Protein AF-A0A7Z2VPV4-F1 (afdb_monomer_lite)

Foldseek 3Di:
DDDDDDPVVVVVCVPPCDPPPPDPVNVVVVVCVVVVDPDDDDDPDDDPVVVVVVVVVVVVVVVVCVVVPPDPPPPPPVPPPPPDDDPVLCVVQDAWFDFPVSCCVSQNPDWQKDKDAADDPDDFDDDLVDPVRDRIKIKIKDFAPADPPDDADHQDDDPDPCSRDRVVCQLVVRTAKMKMFIDDPRTTAKIWIWGQDPVSDIDIDIHHDDPPPPPDPDDDDDDDPDDPDDDPPPDWDDWQDDFQAWEDDPFWMKTKGADVPKGKDWDQCCPDDPFDDSRKIKIWIKIWIWTQTPVRDIDTADIDGGDIATGRDPDHHYWDWADAPFWIKTKDFRYLDDQFWTKIWIKIQGPVPRDIYTEWEADPPDTHRIATADSVDQWHDDPRWTWGWHTDDPPDPWTKIWTFHAPPVVRYGYTDDIDTGD

Structure (mmCIF, N/CA/C/O backbone):
data_AF-A0A7Z2VPV4-F1
#
_entry.id   AF-A0A7Z2VPV4-F1
#
loop_
_atom_site.group_PDB
_atom_site.id
_atom_site.type_symbol
_atom_site.label_atom_id
_atom_site.label_alt_id
_atom_site.label_comp_id
_atom_site.label_asym_id
_atom_site.label_entity_id
_atom_site.label_seq_id
_atom_site.pdbx_PDB_ins_code
_atom_site.Cartn_x
_atom_site.Cartn_y
_atom_site.Cartn_z
_atom_site.occupancy
_atom_site.B_iso_or_equiv
_atom_site.auth_seq_id
_atom_site.auth_comp_id
_atom_site.auth_asym_id
_atom_site.auth_atom_id
_atom_site.pdbx_PDB_model_num
ATOM 1 N N . MET A 1 1 ? 35.663 36.099 -16.870 1.00 36.47 1 MET A N 1
ATOM 2 C CA . MET A 1 1 ? 34.598 35.997 -15.861 1.00 36.47 1 MET A CA 1
ATOM 3 C C . MET A 1 1 ? 34.877 34.709 -15.127 1.00 36.47 1 MET A C 1
ATOM 5 O O . MET A 1 1 ? 34.878 33.667 -15.764 1.00 36.47 1 MET A O 1
ATOM 9 N N . ASP A 1 2 ? 35.312 34.818 -13.874 1.00 39.56 2 ASP A N 1
ATOM 10 C CA . ASP A 1 2 ? 35.554 33.657 -13.021 1.00 39.56 2 ASP A CA 1
ATOM 11 C C . ASP A 1 2 ? 34.210 33.255 -12.423 1.00 39.56 2 ASP A C 1
ATOM 13 O O . ASP A 1 2 ? 33.698 33.931 -11.531 1.00 39.56 2 ASP A O 1
ATOM 17 N N . ASP A 1 3 ? 33.620 32.188 -12.955 1.00 50.50 3 ASP A N 1
ATOM 18 C CA . ASP A 1 3 ? 32.392 31.630 -12.405 1.00 50.50 3 ASP A CA 1
ATOM 19 C C . ASP A 1 3 ? 32.684 31.045 -11.024 1.00 50.50 3 ASP A C 1
ATOM 21 O O . ASP A 1 3 ? 33.459 30.094 -10.851 1.00 50.50 3 ASP A O 1
ATOM 25 N N . HIS A 1 4 ? 32.066 31.649 -10.011 1.00 51.06 4 HIS A N 1
ATOM 26 C CA . HIS A 1 4 ? 32.111 31.147 -8.651 1.00 51.06 4 HIS A CA 1
ATOM 27 C C . HIS A 1 4 ? 31.459 29.766 -8.605 1.00 51.06 4 HIS A C 1
ATOM 29 O O . HIS A 1 4 ? 30.250 29.615 -8.766 1.00 51.06 4 HIS A O 1
ATOM 35 N N . LYS A 1 5 ? 32.282 28.741 -8.363 1.00 64.69 5 LYS A N 1
ATOM 36 C CA . LYS A 1 5 ? 31.785 27.385 -8.134 1.00 64.69 5 LYS A CA 1
ATOM 37 C C . LYS A 1 5 ? 30.846 27.378 -6.917 1.00 64.69 5 LYS A C 1
ATOM 39 O O . LYS A 1 5 ? 31.206 27.966 -5.894 1.00 64.69 5 LYS A O 1
ATOM 44 N N . PRO A 1 6 ? 29.691 26.696 -7.001 1.00 71.38 6 PRO A N 1
ATOM 45 C CA . PRO A 1 6 ? 28.722 26.624 -5.913 1.00 71.38 6 PRO A CA 1
ATOM 46 C C . PRO A 1 6 ? 29.318 26.092 -4.600 1.00 71.38 6 PRO A C 1
ATOM 48 O O . PRO A 1 6 ? 30.188 25.219 -4.597 1.00 71.38 6 PRO A O 1
ATOM 51 N N . GLU A 1 7 ? 28.800 26.578 -3.472 1.00 59.09 7 GLU A N 1
ATOM 52 C CA . GLU A 1 7 ? 29.298 26.305 -2.113 1.00 59.09 7 GLU A CA 1
ATOM 53 C C . GLU A 1 7 ? 29.330 24.805 -1.749 1.00 59.09 7 GLU A C 1
ATOM 55 O O . GLU A 1 7 ? 30.170 24.358 -0.962 1.00 59.09 7 GLU A O 1
ATOM 60 N N . TRP A 1 8 ? 28.471 23.989 -2.367 1.00 64.81 8 TRP A N 1
ATOM 61 C CA . TRP A 1 8 ? 28.413 22.548 -2.110 1.00 64.81 8 TRP A CA 1
ATOM 62 C C . TRP A 1 8 ? 29.712 21.816 -2.494 1.00 64.81 8 TRP A C 1
ATOM 64 O O . TRP A 1 8 ? 30.088 20.853 -1.822 1.00 64.81 8 TRP A O 1
ATOM 74 N N . TYR A 1 9 ? 30.480 22.325 -3.469 1.00 63.88 9 TYR A N 1
ATOM 75 C CA . TYR A 1 9 ? 31.808 21.789 -3.803 1.00 63.88 9 TYR A CA 1
ATOM 76 C C . TYR A 1 9 ? 32.801 21.908 -2.635 1.00 63.88 9 TYR A C 1
ATOM 78 O O . TYR A 1 9 ? 33.673 21.053 -2.461 1.00 63.88 9 TYR A O 1
ATOM 86 N N . ALA A 1 10 ? 32.678 22.950 -1.807 1.00 65.38 10 ALA A N 1
ATOM 87 C CA . ALA A 1 10 ? 33.519 23.124 -0.625 1.00 65.38 10 ALA A CA 1
ATOM 88 C C . ALA A 1 10 ? 33.110 22.183 0.521 1.00 65.38 10 ALA A C 1
ATOM 90 O O . ALA A 1 10 ? 33.964 21.770 1.309 1.00 65.38 10 ALA A O 1
ATOM 91 N N . ARG A 1 11 ? 31.825 21.806 0.594 1.00 68.88 11 ARG A N 1
ATOM 92 C CA . ARG A 1 11 ? 31.293 20.857 1.588 1.00 68.88 11 ARG A CA 1
ATOM 93 C C . ARG A 1 11 ? 31.690 19.414 1.270 1.00 68.88 11 ARG A C 1
ATOM 95 O O . ARG A 1 11 ? 32.045 18.674 2.182 1.00 68.88 11 ARG A O 1
ATOM 102 N N . LEU A 1 12 ? 31.760 19.048 -0.012 1.00 59.16 12 LEU A N 1
ATOM 103 C CA . LEU A 1 12 ? 32.196 17.717 -0.464 1.00 59.16 12 LEU A CA 1
ATOM 104 C C . LEU A 1 12 ? 33.661 17.418 -0.096 1.00 59.16 12 LEU A C 1
ATOM 106 O O . LEU A 1 12 ? 34.007 16.292 0.247 1.00 59.16 12 LEU A O 1
ATOM 110 N N . ARG A 1 13 ? 34.511 18.453 -0.042 1.00 58.38 13 ARG A N 1
ATOM 111 C CA . ARG A 1 13 ? 35.888 18.362 0.478 1.00 58.38 13 ARG A CA 1
ATOM 112 C C . ARG A 1 13 ? 35.988 18.160 1.997 1.00 58.38 13 ARG A C 1
ATOM 114 O O . ARG A 1 13 ? 37.072 17.847 2.478 1.00 58.38 13 ARG A O 1
ATOM 121 N N . LYS A 1 14 ? 34.899 18.361 2.745 1.00 60.44 14 LYS A N 1
ATOM 122 C CA . LYS A 1 14 ? 34.828 18.230 4.212 1.00 60.44 14 LYS A CA 1
ATOM 123 C C . LYS A 1 14 ? 33.987 17.031 4.678 1.00 60.44 14 LYS A C 1
ATOM 125 O O . LYS A 1 14 ? 33.741 16.905 5.874 1.00 60.44 14 LYS A O 1
ATOM 130 N N . GLY A 1 15 ? 33.534 16.172 3.759 1.00 60.84 15 GLY A N 1
ATOM 131 C CA . GLY A 1 15 ? 32.801 14.949 4.093 1.00 60.84 15 GLY A CA 1
ATOM 132 C C . GLY A 1 15 ? 33.655 13.927 4.866 1.00 60.84 15 GLY A C 1
ATOM 133 O O . GLY A 1 15 ? 34.874 14.079 4.948 1.00 60.84 15 GLY A O 1
ATOM 134 N N . PRO A 1 16 ? 33.050 12.848 5.400 1.00 52.38 16 PRO A N 1
ATOM 135 C CA . PRO A 1 16 ? 33.718 11.851 6.254 1.00 52.38 16 PRO A CA 1
ATOM 136 C C . PRO A 1 16 ? 34.842 11.058 5.559 1.00 52.38 16 PRO A C 1
ATOM 138 O O . PRO A 1 16 ? 35.531 10.268 6.198 1.00 52.38 16 PRO A O 1
ATOM 141 N N . PHE A 1 17 ? 35.066 11.290 4.265 1.00 60.97 17 PHE A N 1
ATOM 142 C CA . PHE A 1 17 ? 36.149 10.722 3.465 1.00 60.97 17 PHE A CA 1
ATOM 143 C C . PHE A 1 17 ? 37.374 11.649 3.415 1.00 60.97 17 PHE A C 1
ATOM 145 O O . PHE A 1 17 ? 37.929 11.908 2.346 1.00 60.97 17 PHE A O 1
ATOM 152 N N . GLY A 1 18 ? 37.784 12.168 4.576 1.00 53.56 18 GLY A N 1
ATOM 153 C CA . GLY A 1 18 ? 39.063 12.863 4.728 1.00 53.56 18 GLY A CA 1
ATOM 154 C C . GLY A 1 18 ? 40.234 11.990 4.259 1.00 53.56 18 GLY A C 1
ATOM 155 O O . GLY A 1 18 ? 40.154 10.764 4.299 1.00 53.56 18 GLY A O 1
ATOM 156 N N . GLU A 1 19 ? 41.283 12.650 3.763 1.00 55.62 19 GLU A N 1
ATOM 157 C CA . GLU A 1 19 ? 42.435 12.103 3.031 1.00 55.62 19 GLU A CA 1
ATOM 158 C C . GLU A 1 19 ? 42.770 10.619 3.312 1.00 55.62 19 GLU A C 1
ATOM 160 O O . GLU A 1 19 ? 43.141 10.235 4.419 1.00 55.62 19 GLU A O 1
ATOM 165 N N . ASN A 1 20 ? 42.728 9.816 2.237 1.00 57.69 20 ASN A N 1
ATOM 166 C CA . ASN A 1 20 ? 43.184 8.419 2.128 1.00 57.69 20 ASN A CA 1
ATOM 167 C C . ASN A 1 20 ? 42.247 7.304 2.641 1.00 57.69 20 ASN A C 1
ATOM 169 O O . ASN A 1 20 ? 42.707 6.330 3.233 1.00 57.69 20 ASN A O 1
ATOM 173 N N . ALA A 1 21 ? 40.951 7.340 2.303 1.00 56.41 21 ALA A N 1
ATOM 174 C CA . ALA A 1 21 ? 40.094 6.142 2.407 1.00 56.41 21 ALA A CA 1
ATOM 175 C C . ALA A 1 21 ? 40.534 4.995 1.455 1.00 56.41 21 ALA A C 1
ATOM 177 O O . ALA A 1 21 ? 40.258 3.817 1.705 1.00 56.41 21 ALA A O 1
ATOM 178 N N . PHE A 1 22 ? 41.271 5.337 0.393 1.00 55.81 22 PHE A N 1
ATOM 179 C CA . PHE A 1 22 ? 41.934 4.417 -0.531 1.00 55.81 22 PHE A CA 1
ATOM 180 C C . PHE A 1 22 ? 43.447 4.635 -0.466 1.00 55.81 22 PHE A C 1
ATOM 182 O O . PHE A 1 22 ? 43.986 5.503 -1.150 1.00 55.81 22 PHE A O 1
ATOM 189 N N . ASP A 1 23 ? 44.143 3.871 0.377 1.00 75.00 23 ASP A N 1
ATOM 190 C CA . ASP A 1 23 ? 45.605 3.885 0.355 1.00 75.00 23 ASP A CA 1
ATOM 191 C C . ASP A 1 23 ? 46.142 3.249 -0.949 1.00 75.00 23 ASP A C 1
ATOM 193 O O . ASP A 1 23 ? 45.453 2.507 -1.662 1.00 75.00 23 ASP A O 1
ATOM 197 N N . SER A 1 24 ? 47.401 3.542 -1.270 1.00 73.19 24 SER A N 1
ATOM 198 C CA . SER A 1 24 ? 48.056 3.042 -2.484 1.00 73.19 24 SER A CA 1
ATOM 199 C C . SER A 1 24 ? 48.226 1.515 -2.516 1.00 73.19 24 SER A C 1
ATOM 201 O O . SER A 1 24 ? 48.401 0.942 -3.593 1.00 73.19 24 SER A O 1
ATOM 203 N N . ASN A 1 25 ? 48.142 0.832 -1.371 1.00 74.19 25 ASN A N 1
ATOM 204 C CA . ASN A 1 25 ? 48.153 -0.626 -1.297 1.00 74.19 25 ASN A CA 1
ATOM 205 C C . ASN A 1 25 ? 46.794 -1.208 -1.693 1.00 74.19 25 ASN A C 1
ATOM 207 O O . ASN A 1 25 ? 46.770 -2.180 -2.441 1.00 74.19 25 ASN A O 1
ATOM 211 N N . LYS A 1 26 ? 45.675 -0.593 -1.289 1.00 74.81 26 LYS A N 1
ATOM 212 C CA . LYS A 1 26 ? 44.329 -1.008 -1.712 1.00 74.81 26 LYS A CA 1
ATOM 213 C C . LYS A 1 26 ? 44.118 -0.808 -3.211 1.00 74.81 26 LYS A C 1
ATOM 215 O O . LYS A 1 26 ? 43.549 -1.680 -3.862 1.00 74.81 26 LYS A O 1
ATOM 220 N N . GLN A 1 27 ? 44.637 0.281 -3.786 1.00 73.88 27 GLN A N 1
ATOM 221 C CA . GLN A 1 27 ? 44.638 0.466 -5.245 1.00 73.88 27 GLN A CA 1
ATOM 222 C C . GLN A 1 27 ? 45.458 -0.619 -5.957 1.00 73.88 27 GLN A C 1
ATOM 224 O O . GLN A 1 27 ? 44.967 -1.236 -6.902 1.00 73.88 27 GLN A O 1
ATOM 229 N N . LYS A 1 28 ? 46.666 -0.927 -5.464 1.00 78.50 28 LYS A N 1
ATOM 230 C CA . LYS A 1 28 ? 47.490 -2.020 -6.008 1.00 78.50 28 LYS A CA 1
ATOM 231 C C . LYS A 1 28 ? 46.839 -3.391 -5.847 1.00 78.50 28 LYS A C 1
ATOM 233 O O . LYS A 1 28 ? 46.996 -4.234 -6.724 1.00 78.50 28 LYS A O 1
ATOM 238 N N . GLU A 1 29 ? 46.110 -3.630 -4.760 1.00 75.81 29 GLU A N 1
ATOM 239 C CA . GLU A 1 29 ? 45.394 -4.886 -4.542 1.00 75.81 29 GLU A CA 1
ATOM 240 C C . GLU A 1 29 ? 44.262 -5.054 -5.563 1.00 75.81 29 GLU A C 1
ATOM 242 O O . GLU A 1 29 ? 44.163 -6.111 -6.191 1.00 75.81 29 GLU A O 1
ATOM 247 N N . VAL A 1 30 ? 43.474 -4.001 -5.803 1.00 70.88 30 VAL A N 1
ATOM 248 C CA . VAL A 1 30 ? 42.402 -3.996 -6.811 1.00 70.88 30 VAL A CA 1
ATOM 249 C C . VAL A 1 30 ? 42.971 -4.178 -8.220 1.00 70.88 30 VAL A C 1
ATOM 251 O O . VAL A 1 30 ? 42.489 -5.034 -8.961 1.00 70.88 30 VAL A O 1
ATOM 254 N N . GLU A 1 31 ? 44.051 -3.474 -8.574 1.00 72.44 31 GLU A N 1
ATOM 255 C CA . GLU A 1 31 ? 44.739 -3.673 -9.857 1.00 72.44 31 GLU A CA 1
ATOM 256 C C . GLU A 1 31 ? 45.331 -5.084 -9.993 1.00 72.44 31 GLU A C 1
ATOM 258 O O . GLU A 1 31 ? 45.289 -5.670 -11.077 1.00 72.44 31 GLU A O 1
ATOM 263 N N . SER A 1 32 ? 45.846 -5.667 -8.903 1.00 73.81 32 SER A N 1
ATOM 264 C CA . SER A 1 32 ? 46.367 -7.037 -8.914 1.00 73.81 32 SER A CA 1
ATOM 265 C C . SER A 1 32 ? 45.256 -8.060 -9.149 1.00 73.81 32 SER A C 1
ATOM 267 O O . SER A 1 32 ? 45.451 -8.987 -9.930 1.00 73.81 32 SER A O 1
ATOM 269 N N . ARG A 1 33 ? 44.069 -7.864 -8.556 1.00 71.75 33 ARG A N 1
ATOM 270 C CA . ARG A 1 33 ? 42.906 -8.746 -8.738 1.00 71.75 33 ARG A CA 1
ATOM 271 C C . ARG A 1 33 ? 42.287 -8.594 -10.125 1.00 71.75 33 ARG A C 1
ATOM 273 O O . ARG A 1 33 ? 41.941 -9.600 -10.737 1.00 71.75 33 ARG A O 1
ATOM 280 N N . ALA A 1 34 ? 42.225 -7.372 -10.653 1.00 67.44 34 ALA A N 1
ATOM 281 C CA . ALA A 1 34 ? 41.765 -7.110 -12.015 1.00 67.44 34 ALA A CA 1
ATOM 282 C C . ALA A 1 34 ? 42.700 -7.729 -13.069 1.00 67.44 34 ALA A C 1
ATOM 284 O O . ALA A 1 34 ? 42.236 -8.266 -14.073 1.00 67.44 34 ALA A O 1
ATOM 285 N N . ARG A 1 35 ? 44.020 -7.721 -12.824 1.00 70.75 35 ARG A N 1
ATOM 286 C CA . ARG A 1 35 ? 45.014 -8.368 -13.700 1.00 70.75 35 ARG A CA 1
ATOM 287 C C . ARG A 1 35 ? 45.123 -9.879 -13.503 1.00 70.75 35 ARG A C 1
ATOM 289 O O . ARG A 1 35 ? 45.539 -10.566 -14.431 1.00 70.75 35 ARG A O 1
ATOM 296 N N . ALA A 1 36 ? 44.777 -10.398 -12.325 1.00 62.75 36 ALA A N 1
ATOM 297 C CA . ALA A 1 36 ? 44.910 -11.820 -12.020 1.00 62.75 36 ALA A CA 1
ATOM 298 C C . ALA A 1 36 ? 43.920 -12.703 -12.792 1.00 62.75 36 ALA A C 1
ATOM 300 O O . ALA A 1 36 ? 44.219 -13.880 -12.974 1.00 62.75 36 ALA A O 1
ATOM 301 N N . GLY A 1 37 ? 42.803 -12.153 -13.286 1.00 46.81 37 GLY A N 1
ATOM 302 C CA . GLY A 1 37 ? 41.770 -12.922 -13.978 1.00 46.81 37 GLY A CA 1
ATOM 303 C C . GLY A 1 37 ? 41.081 -13.918 -13.036 1.00 46.81 37 GLY A C 1
ATOM 304 O O . GLY A 1 37 ? 41.718 -14.666 -12.297 1.00 46.81 37 GLY A O 1
ATOM 305 N N . GLY A 1 38 ? 39.749 -13.935 -13.030 1.00 55.31 38 GLY A N 1
ATOM 306 C CA . GLY A 1 38 ? 38.982 -14.905 -12.243 1.00 55.31 38 GLY A CA 1
ATOM 307 C C . GLY A 1 38 ? 39.407 -16.362 -12.512 1.00 55.31 38 GLY A C 1
ATOM 308 O O . GLY A 1 38 ? 40.018 -16.652 -13.547 1.00 55.31 38 GLY A O 1
ATOM 309 N N . PRO A 1 39 ? 39.095 -17.295 -11.592 1.00 46.53 39 PRO A N 1
ATOM 310 C CA . PRO A 1 39 ? 39.598 -18.664 -11.622 1.00 46.53 39 PRO A CA 1
ATOM 311 C C . PRO A 1 39 ? 39.329 -19.315 -12.980 1.00 46.53 39 PRO A C 1
ATOM 313 O O . PRO A 1 39 ? 38.188 -19.532 -13.393 1.00 46.53 39 PRO A O 1
ATOM 316 N N . THR A 1 40 ? 40.414 -19.618 -13.686 1.00 46.25 40 THR A N 1
ATOM 317 C CA . THR A 1 40 ? 40.377 -20.279 -14.984 1.00 46.25 40 THR A CA 1
ATOM 318 C C . THR A 1 40 ? 39.757 -21.664 -14.815 1.00 46.25 40 THR A C 1
ATOM 320 O O . THR A 1 40 ? 40.331 -22.559 -14.194 1.00 46.25 40 THR A O 1
ATOM 323 N N . LYS A 1 41 ? 38.550 -21.845 -15.368 1.00 42.62 41 LYS A N 1
ATOM 324 C CA . LYS A 1 41 ? 37.893 -23.152 -15.481 1.00 42.62 41 LYS A CA 1
ATOM 325 C C . LYS A 1 41 ? 38.886 -24.136 -16.101 1.00 42.62 41 LYS A C 1
ATOM 327 O O . LYS A 1 41 ? 39.340 -23.950 -17.232 1.00 42.62 41 LYS A O 1
ATOM 332 N N . SER A 1 42 ? 39.237 -25.177 -15.348 1.00 42.75 42 SER A N 1
ATOM 333 C CA . SER A 1 42 ? 40.173 -26.211 -15.775 1.00 42.75 42 SER A CA 1
ATOM 334 C C . SER A 1 42 ? 39.728 -26.794 -17.120 1.00 42.75 42 SER A C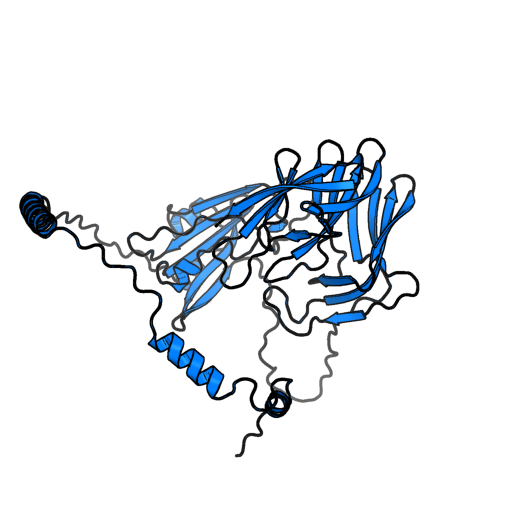 1
ATOM 336 O O . SER A 1 42 ? 38.645 -27.378 -17.225 1.00 42.75 42 SER A O 1
ATOM 338 N N . ARG A 1 43 ? 40.561 -26.648 -18.155 1.00 43.78 43 ARG A N 1
ATOM 339 C CA . ARG A 1 43 ? 40.349 -27.277 -19.463 1.00 43.78 43 ARG A CA 1
ATOM 340 C C . ARG A 1 43 ? 40.390 -28.798 -19.295 1.00 43.78 43 ARG A C 1
ATOM 342 O O . ARG A 1 43 ? 41.465 -29.395 -19.248 1.00 43.78 43 ARG A O 1
ATOM 349 N N . ARG A 1 44 ? 39.216 -29.436 -19.241 1.00 50.22 44 ARG A N 1
ATOM 350 C CA . ARG A 1 44 ? 39.076 -30.875 -19.503 1.00 50.22 44 ARG A CA 1
ATOM 351 C C . ARG A 1 44 ? 39.610 -31.132 -20.912 1.00 50.22 44 ARG A C 1
ATOM 353 O O . ARG A 1 44 ? 39.072 -30.617 -21.888 1.00 50.22 44 ARG A O 1
ATOM 360 N N . ARG A 1 45 ? 40.704 -31.892 -21.006 1.00 46.66 45 ARG A N 1
ATOM 361 C CA . ARG A 1 45 ? 41.279 -32.339 -22.278 1.00 46.66 45 ARG A CA 1
ATOM 362 C C . ARG A 1 45 ? 40.255 -33.231 -22.981 1.00 46.66 45 ARG A C 1
ATOM 364 O O . ARG A 1 45 ? 40.055 -34.374 -22.583 1.00 46.66 45 ARG A O 1
ATOM 371 N N . LEU A 1 46 ? 39.592 -32.684 -23.995 1.00 56.62 46 LEU A N 1
ATOM 372 C CA . LEU A 1 46 ? 38.775 -33.449 -24.929 1.00 56.62 46 LEU A CA 1
ATOM 373 C C . LEU A 1 46 ? 39.693 -34.315 -25.797 1.00 56.62 46 LEU A C 1
ATOM 375 O O . LEU A 1 46 ? 40.727 -33.864 -26.289 1.00 56.62 46 LEU A O 1
ATOM 379 N N . ASN A 1 47 ? 39.315 -35.583 -25.923 1.00 53.66 47 ASN A N 1
ATOM 380 C CA . ASN A 1 47 ? 40.041 -36.615 -26.648 1.00 53.66 47 ASN A CA 1
ATOM 381 C C . ASN A 1 47 ? 40.131 -36.224 -28.144 1.00 53.66 47 ASN A C 1
ATOM 383 O O . ASN A 1 47 ? 39.085 -35.953 -28.738 1.00 53.66 47 ASN A O 1
ATOM 387 N N . PRO A 1 48 ? 41.321 -36.175 -28.778 1.00 53.91 48 PRO A N 1
ATOM 388 C CA . PRO A 1 48 ? 41.494 -35.678 -30.154 1.00 53.91 48 PRO A CA 1
ATOM 389 C C . PRO A 1 48 ? 40.685 -36.439 -31.220 1.00 53.91 48 PRO A C 1
ATOM 391 O O . PRO A 1 48 ? 40.444 -35.909 -32.303 1.00 53.91 48 PRO A O 1
ATOM 394 N N . TRP A 1 49 ? 40.206 -37.643 -30.902 1.00 50.09 49 TRP A N 1
ATOM 395 C CA . TRP A 1 49 ? 39.301 -38.422 -31.752 1.00 50.09 49 TRP A CA 1
ATOM 396 C C . TRP A 1 49 ? 37.842 -37.927 -31.759 1.00 50.09 49 TRP A C 1
ATOM 398 O O . TRP A 1 49 ? 37.122 -38.158 -32.724 1.00 50.09 49 TRP A O 1
ATOM 408 N N . ALA A 1 50 ? 37.390 -37.209 -30.725 1.00 54.38 50 ALA A N 1
ATOM 409 C CA . ALA A 1 50 ? 36.019 -36.690 -30.665 1.00 54.38 50 ALA A CA 1
ATOM 410 C C . ALA A 1 50 ? 35.827 -35.431 -31.534 1.00 54.38 50 ALA A C 1
ATOM 412 O O . ALA A 1 50 ? 34.756 -35.217 -32.097 1.00 54.38 50 ALA A O 1
ATOM 413 N N . VAL A 1 51 ? 36.880 -34.622 -31.695 1.00 56.78 51 VAL A N 1
ATOM 414 C CA . VAL A 1 51 ? 36.839 -33.376 -32.485 1.00 56.78 51 VAL A CA 1
ATOM 415 C C . VAL A 1 51 ? 36.816 -33.664 -33.990 1.00 56.78 51 VAL A C 1
ATOM 417 O O . VAL A 1 51 ? 36.163 -32.953 -34.749 1.00 56.78 51 VAL A O 1
ATOM 420 N N . THR A 1 52 ? 37.462 -34.745 -34.431 1.00 55.72 52 THR A N 1
ATOM 421 C CA . THR A 1 52 ? 37.482 -35.155 -35.845 1.00 55.72 52 THR A CA 1
ATOM 422 C C . THR A 1 52 ? 36.146 -35.742 -36.299 1.00 55.72 52 THR A C 1
ATOM 424 O O . THR A 1 52 ? 35.705 -35.446 -37.406 1.00 55.72 52 THR A O 1
ATOM 427 N N . ILE A 1 53 ? 35.449 -36.494 -35.441 1.00 60.28 53 ILE A N 1
ATOM 428 C CA . ILE A 1 53 ? 34.117 -37.036 -35.761 1.00 60.28 53 ILE A CA 1
ATOM 429 C C . ILE A 1 53 ? 33.056 -35.921 -35.769 1.00 60.28 53 ILE A C 1
ATOM 431 O O . ILE A 1 53 ? 32.219 -35.883 -36.669 1.00 60.28 53 ILE A O 1
ATOM 435 N N . ALA A 1 54 ? 33.128 -34.965 -34.834 1.00 57.53 54 ALA A N 1
ATOM 436 C CA . ALA A 1 54 ? 32.200 -33.832 -34.792 1.00 57.53 54 ALA A CA 1
ATOM 437 C C . ALA A 1 54 ? 32.343 -32.900 -36.012 1.00 57.53 54 ALA A C 1
ATOM 439 O O . ALA A 1 54 ? 31.340 -32.480 -36.583 1.00 57.53 54 ALA A O 1
ATOM 440 N N . ALA A 1 55 ? 33.571 -32.628 -36.468 1.00 58.06 55 ALA A N 1
ATOM 441 C CA . ALA A 1 55 ? 33.807 -31.789 -37.646 1.00 58.06 55 ALA A CA 1
ATOM 442 C C . ALA A 1 55 ? 33.290 -32.429 -38.950 1.00 58.06 55 ALA A C 1
ATOM 444 O O . ALA A 1 55 ? 32.733 -31.730 -39.795 1.00 58.06 55 ALA A O 1
ATOM 445 N N . VAL A 1 56 ? 33.411 -33.754 -39.102 1.00 68.00 56 VAL A N 1
ATOM 446 C CA . VAL A 1 56 ? 32.882 -34.477 -40.274 1.00 68.00 56 VAL A CA 1
ATOM 447 C C . VAL A 1 56 ? 31.352 -34.556 -40.237 1.00 68.00 56 VAL A C 1
ATOM 449 O O . VAL A 1 56 ? 30.717 -34.398 -41.276 1.00 68.00 56 VAL A O 1
ATOM 452 N N . ALA A 1 57 ? 30.746 -34.722 -39.057 1.00 63.50 57 ALA A N 1
ATOM 453 C CA . ALA A 1 57 ? 29.289 -34.722 -38.910 1.00 63.50 57 ALA A CA 1
ATOM 454 C C . ALA A 1 57 ? 28.667 -33.349 -39.227 1.00 63.50 57 ALA A C 1
ATOM 456 O O . ALA A 1 57 ? 27.638 -33.287 -39.896 1.00 63.50 57 ALA A O 1
ATOM 457 N N . ILE A 1 58 ? 29.314 -32.251 -38.817 1.00 65.38 58 ILE A N 1
ATOM 458 C CA . ILE A 1 58 ? 28.849 -30.884 -39.103 1.00 65.38 58 ILE A CA 1
ATOM 459 C C . ILE A 1 58 ? 29.003 -30.548 -40.597 1.00 65.38 58 ILE A C 1
ATOM 461 O O . ILE A 1 58 ? 28.092 -29.973 -41.187 1.00 65.38 58 ILE A O 1
ATOM 465 N N . LEU A 1 59 ? 30.096 -30.969 -41.247 1.00 60.88 59 LEU A N 1
ATOM 466 C CA . LEU A 1 59 ? 30.272 -30.796 -42.698 1.00 60.88 59 LEU A CA 1
ATOM 467 C C . LEU A 1 59 ? 29.305 -31.660 -43.525 1.00 60.88 59 LEU A C 1
ATOM 469 O O . LEU A 1 59 ? 28.825 -31.211 -44.564 1.00 60.88 59 LEU A O 1
ATOM 473 N N . ALA A 1 60 ? 28.973 -32.868 -43.059 1.00 61.19 60 ALA A N 1
ATOM 474 C CA . ALA A 1 60 ? 27.981 -33.721 -43.711 1.00 61.19 60 ALA A CA 1
ATOM 475 C C . ALA A 1 60 ? 26.548 -33.172 -43.560 1.00 61.19 60 ALA A C 1
ATOM 477 O O . ALA A 1 60 ? 25.778 -33.218 -44.516 1.00 61.19 60 ALA A O 1
ATOM 478 N N . LEU A 1 61 ? 26.203 -32.587 -42.406 1.00 55.56 61 LEU A N 1
ATOM 479 C CA . LEU A 1 61 ? 24.922 -31.894 -42.200 1.00 55.56 61 LEU A CA 1
ATOM 480 C C . LEU A 1 61 ? 24.812 -30.610 -43.033 1.00 55.56 61 LEU A C 1
ATOM 482 O O . LEU A 1 61 ? 23.753 -30.345 -43.599 1.00 55.56 61 LEU A O 1
ATOM 486 N N . ALA A 1 62 ? 25.909 -29.862 -43.186 1.00 55.50 62 ALA A N 1
ATOM 487 C CA . ALA A 1 62 ? 25.938 -28.670 -44.029 1.00 55.50 62 ALA A CA 1
ATOM 488 C C . ALA A 1 62 ? 25.680 -28.997 -45.511 1.00 55.50 62 ALA A C 1
ATOM 490 O O . ALA A 1 62 ? 24.973 -28.252 -46.175 1.00 55.50 62 ALA A O 1
ATOM 491 N N . PHE A 1 63 ? 26.162 -30.130 -46.034 1.00 57.34 63 PHE A N 1
ATOM 492 C CA . PHE A 1 63 ? 25.926 -30.505 -47.438 1.00 57.34 63 PHE A CA 1
ATOM 493 C C . PHE A 1 63 ? 24.532 -31.085 -47.723 1.00 57.34 63 PHE A C 1
ATOM 495 O O . PHE A 1 63 ? 24.080 -31.027 -48.866 1.00 57.34 63 PHE A O 1
ATOM 502 N N . ILE A 1 64 ? 23.829 -31.605 -46.712 1.00 56.34 64 ILE A N 1
ATOM 503 C CA . ILE A 1 64 ? 22.479 -32.174 -46.882 1.00 56.34 64 ILE A CA 1
ATOM 504 C C . ILE A 1 64 ? 21.386 -31.089 -46.808 1.00 56.34 64 ILE A C 1
ATOM 506 O O . ILE A 1 64 ? 20.316 -31.268 -47.383 1.00 56.34 64 ILE A O 1
ATOM 510 N N . LEU A 1 65 ? 21.653 -29.934 -46.184 1.00 47.16 65 LEU A N 1
ATOM 511 C CA . LEU A 1 65 ? 20.672 -28.844 -46.034 1.00 47.16 65 LEU A CA 1
ATOM 512 C C . LEU A 1 65 ? 20.738 -27.751 -47.121 1.00 47.16 65 LEU A C 1
ATOM 514 O O . LEU A 1 65 ? 19.828 -26.929 -47.214 1.00 47.16 65 LEU A O 1
ATOM 518 N N . ILE A 1 66 ? 21.758 -27.746 -47.987 1.00 51.59 66 ILE A N 1
ATOM 519 C CA . ILE A 1 66 ? 21.930 -26.695 -49.010 1.00 51.59 66 ILE A CA 1
ATOM 520 C C . ILE A 1 66 ? 20.905 -26.735 -50.174 1.00 51.59 66 ILE A C 1
ATOM 522 O O . ILE A 1 66 ? 20.585 -25.658 -50.680 1.00 51.59 66 ILE A O 1
ATOM 526 N N . PRO A 1 67 ? 20.285 -27.864 -50.587 1.00 43.72 67 PRO A N 1
ATOM 527 C CA . PRO A 1 67 ? 19.258 -27.816 -51.632 1.00 43.72 67 PRO A CA 1
ATOM 528 C C . PRO A 1 67 ? 17.831 -27.526 -51.120 1.00 43.72 67 PRO A C 1
ATOM 530 O O . PRO A 1 67 ? 16.909 -27.507 -51.928 1.00 43.72 67 PRO A O 1
ATOM 533 N N . ALA A 1 68 ? 17.624 -27.262 -49.820 1.00 45.16 68 ALA A N 1
ATOM 534 C CA . ALA A 1 68 ? 16.307 -26.907 -49.262 1.00 45.16 68 ALA A CA 1
ATOM 535 C C . ALA A 1 68 ? 16.118 -25.398 -48.979 1.00 45.16 68 ALA A C 1
ATOM 537 O O . ALA A 1 68 ? 15.014 -24.974 -48.657 1.00 45.16 68 ALA A O 1
ATOM 538 N N . LEU A 1 69 ? 17.166 -24.578 -49.132 1.00 47.12 69 LEU A N 1
ATOM 539 C CA . LEU A 1 69 ? 17.150 -23.130 -48.845 1.00 47.12 69 LEU A CA 1
ATOM 540 C C . LEU A 1 69 ? 17.144 -22.238 -50.101 1.00 47.12 69 LEU A C 1
ATOM 542 O O . LEU A 1 69 ? 17.322 -21.030 -50.008 1.00 47.12 69 LEU A O 1
ATOM 546 N N . SER A 1 70 ? 16.929 -22.815 -51.285 1.00 43.44 70 SER A N 1
ATOM 547 C CA . SER A 1 70 ? 16.857 -22.082 -52.560 1.00 43.44 70 SER A CA 1
ATOM 548 C C . SER A 1 70 ? 15.478 -22.188 -53.216 1.00 43.44 70 SER A C 1
ATOM 550 O O . SER A 1 70 ? 15.354 -22.411 -54.418 1.00 43.44 70 SER A O 1
ATOM 552 N N . GLN A 1 71 ? 14.421 -21.988 -52.424 1.00 43.16 71 GLN A N 1
ATOM 553 C CA . GLN A 1 71 ? 13.164 -21.472 -52.961 1.00 43.16 71 GLN A CA 1
ATOM 554 C C . GLN A 1 71 ? 13.074 -19.977 -52.635 1.00 43.16 71 GLN A C 1
ATOM 556 O O . GLN A 1 71 ? 13.100 -19.616 -51.457 1.00 43.16 71 GLN A O 1
ATOM 561 N N . PRO A 1 72 ? 12.992 -19.093 -53.643 1.00 41.94 72 PRO A N 1
ATOM 562 C CA . PRO A 1 72 ? 12.690 -17.695 -53.411 1.00 41.94 72 PRO A CA 1
ATOM 563 C C . PRO A 1 72 ? 11.219 -17.612 -52.999 1.00 41.94 72 PRO A C 1
ATOM 565 O O . PRO A 1 72 ? 10.329 -17.566 -53.845 1.00 41.94 72 PRO A O 1
ATOM 568 N N . ASN A 1 73 ? 10.956 -17.593 -51.692 1.00 43.22 73 ASN A N 1
ATOM 569 C CA . ASN A 1 73 ? 9.707 -17.057 -51.161 1.00 43.22 73 ASN A CA 1
ATOM 570 C C . ASN A 1 73 ? 9.743 -15.533 -51.326 1.00 43.22 73 ASN A C 1
ATOM 572 O O . ASN A 1 73 ? 9.894 -14.780 -50.372 1.00 43.22 73 ASN A O 1
ATOM 576 N N . GLY A 1 74 ? 9.631 -15.091 -52.577 1.00 37.12 74 GLY A N 1
ATOM 577 C CA . GLY A 1 74 ? 9.167 -13.756 -52.906 1.00 37.12 74 GLY A CA 1
ATOM 578 C C . GLY A 1 74 ? 7.661 -13.730 -52.703 1.00 37.12 74 GLY A C 1
ATOM 579 O O . GLY A 1 74 ? 6.902 -13.820 -53.663 1.00 37.12 74 GLY A O 1
ATOM 580 N N . SER A 1 75 ? 7.217 -13.646 -51.449 1.00 38.97 75 SER A N 1
ATOM 581 C CA . SER A 1 75 ? 5.970 -12.943 -51.191 1.00 38.97 75 SER A CA 1
ATOM 582 C C . SER A 1 75 ? 6.313 -11.462 -51.260 1.00 38.97 75 SER A C 1
ATOM 584 O O . SER A 1 75 ? 6.626 -10.844 -50.245 1.00 38.97 75 SER A O 1
ATOM 586 N N . ASP A 1 76 ? 6.265 -10.912 -52.472 1.00 38.59 76 ASP A N 1
ATOM 587 C CA . ASP A 1 76 ? 5.989 -9.496 -52.675 1.00 38.59 76 ASP A CA 1
ATOM 588 C C . ASP A 1 76 ? 4.596 -9.228 -52.076 1.00 38.59 76 ASP A C 1
ATOM 590 O O . ASP A 1 76 ? 3.591 -9.108 -52.776 1.00 38.59 76 ASP A O 1
ATOM 594 N N . ARG A 1 77 ? 4.515 -9.147 -50.742 1.00 39.66 77 ARG A N 1
ATOM 595 C CA . ARG A 1 77 ? 3.655 -8.142 -50.141 1.00 39.66 77 ARG A CA 1
ATOM 596 C C . ARG A 1 77 ? 4.292 -6.848 -50.610 1.00 39.66 77 ARG A C 1
ATOM 598 O O . ARG A 1 77 ? 5.321 -6.439 -50.086 1.00 39.66 77 ARG A O 1
ATOM 605 N N . GLN A 1 78 ? 3.727 -6.268 -51.669 1.00 37.41 78 GLN A N 1
ATOM 606 C CA . GLN A 1 78 ? 3.829 -4.834 -51.869 1.00 37.41 78 GLN A CA 1
ATOM 607 C C . GLN A 1 78 ? 3.585 -4.232 -50.489 1.00 37.41 78 GLN A C 1
ATOM 609 O O . GLN A 1 78 ? 2.483 -4.381 -49.958 1.00 37.41 78 GLN A O 1
ATOM 614 N N . ALA A 1 79 ? 4.637 -3.677 -49.888 1.00 46.06 79 ALA A N 1
ATOM 615 C CA . ALA A 1 79 ? 4.521 -2.766 -48.772 1.00 46.06 79 ALA A CA 1
ATOM 616 C C . ALA A 1 79 ? 3.690 -1.604 -49.317 1.00 46.06 79 ALA A C 1
ATOM 618 O O . ALA A 1 79 ? 4.210 -0.661 -49.907 1.00 46.06 79 ALA A O 1
ATOM 619 N N . ALA A 1 80 ? 2.368 -1.770 -49.287 1.00 46.22 80 ALA A N 1
ATOM 620 C CA . ALA A 1 80 ? 1.466 -0.647 -49.247 1.00 46.22 80 ALA A CA 1
ATOM 621 C C . ALA A 1 80 ? 1.972 0.152 -48.058 1.00 46.22 80 ALA A C 1
ATOM 623 O O . ALA A 1 80 ? 2.024 -0.438 -46.984 1.00 46.22 80 ALA A O 1
ATOM 624 N N . ASP A 1 81 ? 2.460 1.373 -48.313 1.00 56.34 81 ASP A N 1
ATOM 625 C CA . ASP A 1 81 ? 2.986 2.307 -47.315 1.00 56.34 81 ASP A CA 1
ATOM 626 C C . ASP A 1 81 ? 2.233 2.101 -46.002 1.00 56.34 81 ASP A C 1
ATOM 628 O O . ASP A 1 81 ? 1.095 2.559 -45.865 1.00 56.34 81 ASP A O 1
ATOM 632 N N . GLU A 1 82 ? 2.819 1.331 -45.081 1.00 61.00 82 GLU A N 1
ATOM 633 C CA . GLU A 1 82 ? 2.242 1.216 -43.756 1.00 61.00 82 GLU A CA 1
ATOM 634 C C . GLU A 1 82 ? 2.379 2.622 -43.187 1.00 61.00 82 GLU A C 1
ATOM 636 O O . GLU A 1 82 ? 3.489 3.171 -43.181 1.00 61.00 82 GLU A O 1
ATOM 641 N N . PRO A 1 83 ? 1.258 3.281 -42.855 1.00 60.94 83 PRO A N 1
ATOM 642 C CA . PRO A 1 83 ? 1.305 4.660 -42.428 1.00 60.94 83 PRO A CA 1
ATOM 643 C C . PRO A 1 83 ? 2.204 4.729 -41.199 1.00 60.94 83 PRO A C 1
ATOM 645 O O . PRO A 1 83 ? 1.912 4.110 -40.177 1.00 60.94 83 PRO A O 1
ATOM 648 N N . VAL A 1 84 ? 3.311 5.467 -41.319 1.00 77.81 84 VAL A N 1
ATOM 649 C CA . VAL A 1 84 ? 4.204 5.734 -40.192 1.00 77.81 84 VAL A CA 1
ATOM 650 C C . VAL A 1 84 ? 3.352 6.359 -39.095 1.00 77.81 84 VAL A C 1
ATOM 652 O O . VAL A 1 84 ? 2.743 7.418 -39.294 1.00 77.81 84 VAL A O 1
ATOM 655 N N . MET A 1 85 ? 3.268 5.677 -37.954 1.00 86.31 85 MET A N 1
ATOM 656 C CA . MET A 1 85 ? 2.498 6.162 -36.822 1.00 86.31 85 MET A CA 1
ATOM 657 C C . MET A 1 85 ? 3.222 7.377 -36.252 1.00 86.31 85 MET A C 1
ATOM 659 O O . MET A 1 85 ? 4.286 7.266 -35.656 1.00 86.31 85 MET A O 1
ATOM 663 N N . THR A 1 86 ? 2.670 8.560 -36.500 1.00 88.69 86 THR A N 1
ATOM 664 C CA . THR A 1 86 ? 3.215 9.827 -36.008 1.00 88.69 86 THR A CA 1
ATOM 665 C C . THR A 1 86 ? 2.273 10.428 -34.977 1.00 88.69 86 THR A C 1
ATOM 667 O O . THR A 1 86 ? 1.063 10.196 -35.017 1.00 88.69 86 THR A O 1
ATOM 670 N N . VAL A 1 87 ? 2.808 11.288 -34.105 1.00 83.44 87 VAL A N 1
ATOM 671 C CA . VAL A 1 87 ? 2.004 12.098 -33.169 1.00 83.44 87 VAL A CA 1
ATOM 672 C C . VAL A 1 87 ? 0.876 12.836 -33.903 1.00 83.44 87 VAL A C 1
ATOM 674 O O . VAL A 1 87 ? -0.256 12.893 -33.420 1.00 83.44 87 VAL A O 1
ATOM 677 N N . GLN A 1 88 ? 1.167 13.362 -35.098 1.00 85.56 88 GLN A N 1
ATOM 678 C CA . GLN A 1 88 ? 0.188 14.058 -35.930 1.00 85.56 88 GLN A CA 1
ATOM 679 C C . GLN A 1 88 ? -0.919 13.114 -36.412 1.00 85.56 88 GLN A C 1
ATOM 681 O O . GLN A 1 88 ? -2.093 13.442 -36.275 1.00 85.56 88 GLN A O 1
ATOM 686 N N . TYR A 1 89 ? -0.567 11.922 -36.906 1.00 89.38 89 TYR A N 1
ATOM 687 C CA . TYR A 1 89 ? -1.554 10.929 -37.337 1.00 89.38 89 TYR A CA 1
ATOM 688 C C . TYR A 1 89 ? -2.491 10.526 -36.193 1.00 89.38 89 TYR A C 1
ATOM 690 O O . TYR A 1 89 ? -3.708 10.501 -36.386 1.00 89.38 89 TYR A O 1
ATOM 698 N N . VAL A 1 90 ? -1.943 10.275 -34.998 1.00 89.31 90 VAL A N 1
ATOM 699 C CA . VAL A 1 90 ? -2.734 9.966 -33.796 1.00 89.31 90 VAL A CA 1
ATOM 700 C C . VAL A 1 90 ? -3.669 11.126 -33.459 1.00 89.31 90 VAL A C 1
ATOM 702 O O . VAL A 1 90 ? -4.860 10.908 -33.262 1.00 89.31 90 VAL A O 1
ATOM 705 N N . SER A 1 91 ? -3.164 12.358 -33.454 1.00 85.62 91 SER A N 1
ATOM 706 C CA . SER A 1 91 ? -3.956 13.550 -33.121 1.00 85.62 91 SER A CA 1
ATOM 707 C C . SER A 1 91 ? -5.071 13.839 -34.135 1.00 85.62 91 SER A C 1
ATOM 709 O O . SER A 1 91 ? -6.150 14.286 -33.754 1.00 85.62 91 SER A O 1
ATOM 711 N N . ASP A 1 92 ? -4.838 13.560 -35.419 1.00 88.62 92 ASP A N 1
ATOM 712 C CA . ASP A 1 92 ? -5.811 13.802 -36.491 1.00 88.62 92 ASP A CA 1
ATOM 713 C C . ASP A 1 92 ? -6.939 12.760 -36.521 1.00 88.62 92 ASP A C 1
ATOM 715 O O . ASP A 1 92 ? -8.066 13.068 -36.922 1.00 88.62 92 ASP A O 1
ATOM 719 N N . HIS A 1 93 ? -6.650 11.525 -36.105 1.00 91.25 93 HIS A N 1
ATOM 720 C CA . HIS A 1 93 ? -7.575 10.395 -36.233 1.00 91.25 93 HIS A CA 1
ATOM 721 C C . HIS A 1 93 ? -8.185 9.942 -34.907 1.00 91.25 93 HIS A C 1
ATOM 723 O O . HIS A 1 93 ? -9.133 9.153 -34.916 1.00 91.25 93 HIS A O 1
ATOM 729 N N . LEU A 1 94 ? -7.687 10.440 -33.774 1.00 91.38 94 LEU A N 1
ATOM 730 C CA . LEU A 1 94 ? -8.111 10.010 -32.451 1.00 91.38 94 LEU A CA 1
ATOM 731 C C . LEU A 1 94 ? -8.632 11.188 -31.622 1.00 91.38 94 LEU A C 1
ATOM 733 O O . LEU A 1 94 ? -7.976 12.208 -31.443 1.00 91.38 94 LEU A O 1
ATOM 737 N N . ARG A 1 95 ? -9.850 11.038 -31.098 1.00 89.44 95 ARG A N 1
ATOM 738 C CA . ARG A 1 95 ? -10.503 11.996 -30.200 1.00 89.44 95 ARG A CA 1
ATOM 739 C C . ARG A 1 95 ? -11.296 11.259 -29.128 1.00 89.44 95 ARG A C 1
ATOM 741 O O . ARG A 1 95 ? -11.719 10.121 -29.331 1.00 89.44 95 ARG A O 1
ATOM 748 N N . ILE A 1 96 ? -11.537 11.933 -28.011 1.00 90.25 96 ILE A N 1
ATOM 749 C CA . ILE A 1 96 ? -12.428 11.423 -26.965 1.00 90.25 96 ILE A CA 1
ATOM 750 C C . ILE A 1 96 ? -13.834 11.215 -27.528 1.00 90.25 96 ILE A C 1
ATOM 752 O O . ILE A 1 96 ? -14.309 11.991 -28.361 1.00 90.25 96 ILE A O 1
ATOM 756 N N . GLY A 1 97 ? -14.482 10.141 -27.087 1.00 88.56 97 GLY A N 1
ATOM 757 C CA . GLY A 1 97 ? -15.819 9.748 -27.512 1.00 88.56 97 GLY A CA 1
ATOM 758 C C . GLY A 1 97 ? -15.873 8.896 -28.783 1.00 88.56 97 GLY A C 1
ATOM 759 O O . GLY A 1 97 ? -16.974 8.521 -29.182 1.00 88.56 97 GLY A O 1
ATOM 760 N N . LEU A 1 98 ? -14.742 8.579 -29.433 1.00 92.06 98 LEU A N 1
ATOM 761 C CA . LEU A 1 98 ? -14.747 7.639 -30.561 1.00 92.06 98 LEU A CA 1
ATOM 762 C C . LEU A 1 98 ? -15.174 6.245 -30.113 1.00 92.06 98 LEU A C 1
ATOM 764 O O . LEU A 1 98 ? -14.806 5.785 -29.035 1.00 92.06 98 LEU A O 1
ATOM 768 N N . SER A 1 99 ? -15.915 5.560 -30.973 1.00 95.31 99 SER A N 1
ATOM 769 C CA . SER A 1 99 ? -16.266 4.157 -30.784 1.00 95.31 99 SER A CA 1
ATOM 770 C C . SER A 1 99 ? -15.106 3.217 -31.125 1.00 95.31 99 SER A C 1
ATOM 772 O O . SER A 1 99 ? -14.193 3.553 -31.882 1.00 95.31 99 SER A O 1
ATOM 774 N N . GLU A 1 100 ? -15.192 1.988 -30.620 1.00 94.19 100 GLU A N 1
ATOM 775 C CA . GLU A 1 100 ? -14.277 0.892 -30.959 1.00 94.19 100 GLU A CA 1
ATOM 776 C C . GLU A 1 100 ? -14.102 0.679 -32.469 1.00 94.19 100 GLU A C 1
ATOM 778 O O . GLU A 1 100 ? -12.985 0.468 -32.941 1.00 94.19 100 GLU A O 1
ATOM 783 N N . GLU A 1 101 ? -15.189 0.748 -33.244 1.00 92.88 101 GLU A N 1
ATOM 784 C CA . GLU A 1 101 ? -15.131 0.557 -34.697 1.00 92.88 101 GLU A CA 1
ATOM 785 C C . GLU A 1 101 ? -14.420 1.706 -35.415 1.00 92.88 101 GLU A C 1
ATOM 787 O O . GLU A 1 101 ? -13.735 1.484 -36.412 1.00 92.88 101 GLU A O 1
ATOM 792 N N . GLU A 1 102 ? -14.580 2.938 -34.929 1.00 93.69 102 GLU A N 1
ATOM 793 C CA . GLU A 1 102 ? -13.893 4.100 -35.494 1.00 93.69 102 GLU A CA 1
ATOM 794 C C . GLU A 1 102 ? -12.389 4.030 -35.234 1.00 93.69 102 GLU A C 1
ATOM 796 O O . GLU A 1 102 ? -11.609 4.293 -36.148 1.00 93.69 102 GLU A O 1
ATOM 801 N N . VAL A 1 103 ? -11.983 3.599 -34.036 1.00 94.56 103 VAL A N 1
ATOM 802 C CA . VAL A 1 103 ? -10.568 3.377 -33.712 1.00 94.56 103 VAL A CA 1
ATOM 803 C C . VAL A 1 103 ? -9.992 2.235 -34.545 1.00 94.56 103 VAL A C 1
ATOM 805 O O . VAL A 1 103 ? -8.965 2.427 -35.186 1.00 94.56 103 VAL A O 1
ATOM 808 N N . LYS A 1 104 ? -10.669 1.083 -34.636 1.00 93.62 104 LYS A N 1
ATOM 809 C CA . LYS A 1 104 ? -10.215 -0.041 -35.478 1.00 93.62 104 LYS A CA 1
ATOM 810 C C . LYS A 1 104 ? -10.071 0.349 -36.947 1.00 93.62 104 LYS A C 1
ATOM 812 O O . LYS A 1 104 ? -9.139 -0.075 -37.622 1.00 93.62 104 LYS A O 1
ATOM 817 N N . ARG A 1 105 ? -10.967 1.199 -37.453 1.00 93.12 105 ARG A N 1
ATOM 818 C CA . ARG A 1 105 ? -10.878 1.723 -38.823 1.00 93.12 105 ARG A CA 1
ATOM 819 C C . ARG A 1 105 ? -9.657 2.623 -39.029 1.00 93.12 105 ARG A C 1
ATOM 821 O O . ARG A 1 105 ? -9.123 2.641 -40.132 1.00 93.12 105 ARG A O 1
ATOM 828 N N . ALA A 1 106 ? -9.256 3.378 -38.009 1.00 91.38 106 ALA A N 1
ATOM 829 C CA . ALA A 1 106 ? -8.143 4.321 -38.083 1.00 91.38 106 ALA A CA 1
ATOM 830 C C . ALA A 1 106 ? -6.771 3.682 -37.796 1.00 91.38 106 ALA A C 1
ATOM 832 O O . ALA A 1 106 ? -5.780 4.086 -38.402 1.00 91.38 106 ALA A O 1
ATOM 833 N N . PHE A 1 107 ? -6.715 2.698 -36.897 1.00 92.06 107 PHE A N 1
ATOM 834 C CA . PHE A 1 107 ? -5.469 2.140 -36.352 1.00 92.06 107 PHE A CA 1
ATOM 835 C C . PHE A 1 107 ? -5.277 0.645 -36.645 1.00 92.06 107 PHE A C 1
ATOM 837 O O . PHE A 1 107 ? -4.213 0.099 -36.380 1.00 92.06 107 PHE A O 1
ATOM 844 N N . GLY A 1 108 ? -6.273 -0.012 -37.242 1.00 91.62 108 GLY A N 1
ATOM 845 C CA . GLY A 1 108 ? -6.246 -1.440 -37.549 1.00 91.62 108 GLY A CA 1
ATOM 846 C C . GLY A 1 108 ? -6.863 -2.309 -36.452 1.00 91.62 108 GLY A C 1
ATOM 847 O O . GLY A 1 108 ? -7.313 -1.834 -35.412 1.00 91.62 108 GLY A O 1
ATOM 848 N N . GLU A 1 109 ? -6.922 -3.614 -36.716 1.00 91.44 109 GLU A N 1
ATOM 849 C CA . GLU A 1 109 ? -7.480 -4.609 -35.786 1.00 91.44 109 GLU A CA 1
ATOM 850 C C . GLU A 1 109 ? -6.409 -5.295 -34.924 1.00 91.44 109 GLU A C 1
ATOM 852 O O . GLU A 1 109 ? -6.745 -6.056 -34.019 1.00 91.44 109 GLU A O 1
ATOM 857 N N . GLU A 1 110 ? -5.129 -5.029 -35.190 1.00 87.69 110 GLU A N 1
ATOM 858 C CA . GLU A 1 110 ? -4.003 -5.628 -34.476 1.00 87.69 110 GLU A CA 1
ATOM 859 C C . GLU A 1 110 ? -3.681 -4.807 -33.220 1.00 87.69 110 GLU A C 1
ATOM 861 O O . GLU A 1 110 ? -2.946 -3.826 -33.264 1.00 87.69 110 GLU A O 1
ATOM 866 N N . TYR A 1 111 ? -4.272 -5.206 -32.092 1.00 88.81 111 TYR A N 1
ATOM 867 C CA . TYR A 1 111 ? -4.024 -4.616 -30.776 1.00 88.81 111 TYR A CA 1
ATOM 868 C C . TYR A 1 111 ? -3.971 -5.686 -29.685 1.00 88.81 111 TYR A C 1
ATOM 870 O O . TYR A 1 111 ? -4.575 -6.757 -29.792 1.00 88.81 111 TYR A O 1
ATOM 878 N N . VAL A 1 112 ? -3.297 -5.360 -28.586 1.00 86.44 112 VAL A N 1
ATOM 879 C CA . VAL A 1 112 ? -3.328 -6.135 -27.345 1.00 86.44 112 VAL A CA 1
ATOM 880 C C . VAL A 1 112 ? -4.397 -5.537 -26.437 1.00 86.44 112 VAL A C 1
ATOM 882 O O . VAL A 1 112 ? -4.277 -4.403 -25.976 1.00 86.44 112 VAL A O 1
ATOM 885 N N . GLY A 1 113 ? -5.481 -6.282 -26.219 1.00 83.44 113 GLY A N 1
ATOM 886 C CA . GLY A 1 113 ? -6.601 -5.862 -25.378 1.00 83.44 113 GLY A CA 1
ATOM 887 C C . GLY A 1 113 ? -6.540 -6.468 -23.978 1.00 83.44 113 GLY A C 1
ATOM 888 O O . GLY A 1 113 ? -6.358 -7.676 -23.835 1.00 83.44 113 GLY A O 1
ATOM 889 N N . GLN A 1 114 ? -6.775 -5.654 -22.953 1.00 82.44 114 GLN A N 1
ATOM 890 C CA . GLN A 1 114 ? -6.996 -6.104 -21.583 1.00 82.44 114 GLN A CA 1
ATOM 891 C C . GLN A 1 114 ? -8.257 -5.459 -21.012 1.00 82.44 114 GLN A C 1
ATOM 893 O O . GLN A 1 114 ? -8.476 -4.263 -21.161 1.00 82.44 114 GLN A O 1
ATOM 898 N N . SER A 1 115 ? -9.070 -6.250 -20.319 1.00 79.44 115 SER A N 1
ATOM 899 C CA . SER A 1 115 ? -10.236 -5.767 -19.583 1.00 79.44 115 SER A CA 1
ATOM 900 C C . SER A 1 115 ? -9.992 -5.928 -18.095 1.00 79.44 115 SER A C 1
ATOM 902 O O . SER A 1 115 ? -9.644 -7.018 -17.638 1.00 79.44 115 SER A O 1
ATOM 904 N N . VAL A 1 116 ? -10.224 -4.869 -17.328 1.00 72.94 116 VAL A N 1
ATOM 905 C CA . VAL A 1 116 ? -10.236 -4.922 -15.869 1.00 72.94 116 VAL A CA 1
ATOM 906 C C . VAL A 1 116 ? -11.596 -4.477 -15.367 1.00 72.94 116 VAL A C 1
ATOM 908 O O . VAL A 1 116 ? -12.155 -3.460 -15.781 1.00 72.94 116 VAL A O 1
ATOM 911 N N . ARG A 1 117 ? -12.149 -5.302 -14.482 1.00 77.25 117 ARG A N 1
ATOM 912 C CA . ARG A 1 117 ? -13.389 -5.045 -13.760 1.00 77.25 117 ARG A CA 1
ATOM 913 C C . ARG A 1 117 ? -13.053 -5.077 -12.274 1.00 77.25 117 ARG A C 1
ATOM 915 O O . ARG A 1 117 ? -12.400 -6.014 -11.816 1.00 77.25 117 ARG A O 1
ATOM 922 N N . ARG A 1 118 ? -13.445 -4.030 -11.556 1.00 73.19 118 ARG A N 1
ATOM 923 C CA . ARG A 1 118 ? -13.256 -3.858 -10.118 1.00 73.19 118 ARG A CA 1
ATOM 924 C C . ARG A 1 118 ? -14.625 -3.702 -9.480 1.00 73.19 118 ARG A C 1
ATOM 926 O O . ARG A 1 118 ? -15.368 -2.779 -9.804 1.00 73.19 118 ARG A O 1
ATOM 933 N N . ASP A 1 119 ? -14.933 -4.602 -8.559 1.00 72.75 119 ASP A N 1
ATOM 934 C CA . ASP A 1 119 ? -16.134 -4.498 -7.745 1.00 72.75 119 ASP A CA 1
ATOM 935 C C . ASP A 1 119 ? -15.815 -3.642 -6.519 1.00 72.75 119 ASP A C 1
ATOM 937 O O . ASP A 1 119 ? -15.048 -4.045 -5.643 1.00 72.75 119 ASP A O 1
ATOM 941 N N . PHE A 1 120 ? -16.401 -2.447 -6.454 1.00 69.25 120 PHE A N 1
ATOM 942 C CA . PHE A 1 120 ? -16.295 -1.597 -5.274 1.00 69.25 120 PHE A CA 1
ATOM 943 C C . PHE A 1 120 ? -17.441 -1.913 -4.299 1.00 69.25 120 PHE A C 1
ATOM 945 O O . PHE A 1 120 ? -18.605 -1.937 -4.700 1.00 69.25 120 PHE A O 1
ATOM 952 N N . PRO A 1 121 ? -17.158 -2.144 -3.003 1.00 59.78 121 PRO A N 1
ATOM 953 C CA . PRO A 1 121 ? -18.164 -2.571 -2.025 1.00 59.78 121 PRO A CA 1
ATOM 954 C C . PRO A 1 121 ? -19.179 -1.479 -1.632 1.00 59.78 121 PRO A C 1
ATOM 956 O O . PRO A 1 121 ? -20.122 -1.756 -0.889 1.00 59.78 121 PRO A O 1
ATOM 959 N N . ARG A 1 122 ? -18.993 -0.237 -2.091 1.00 69.31 122 ARG A N 1
ATOM 960 C CA . ARG A 1 122 ? -19.865 0.926 -1.850 1.00 69.31 122 ARG A CA 1
ATOM 961 C C . ARG A 1 122 ? -19.993 1.738 -3.143 1.00 69.31 122 ARG A C 1
ATOM 963 O O . ARG A 1 122 ? -19.182 1.561 -4.048 1.00 69.31 122 ARG A O 1
ATOM 970 N N . GLU A 1 123 ? -20.984 2.634 -3.214 1.00 64.19 123 GLU A N 1
ATOM 971 C CA . GLU A 1 123 ? -21.047 3.643 -4.283 1.00 64.19 123 GLU A CA 1
ATOM 972 C C . GLU A 1 123 ? -19.717 4.404 -4.317 1.00 64.19 123 GLU A C 1
ATOM 974 O O . GLU A 1 123 ? -19.380 5.119 -3.372 1.00 64.19 123 GLU A O 1
ATOM 979 N N . HIS A 1 124 ? -18.942 4.196 -5.379 1.00 74.56 124 HIS A N 1
ATOM 980 C CA . HIS A 1 124 ? -17.674 4.875 -5.585 1.00 74.56 124 HIS A CA 1
ATOM 981 C C . HIS A 1 124 ? -17.852 5.931 -6.675 1.00 74.56 124 HIS A C 1
ATOM 983 O O . HIS A 1 124 ? -18.629 5.768 -7.620 1.00 74.56 124 HIS A O 1
ATOM 989 N N . LYS A 1 125 ? -17.131 7.038 -6.531 1.00 76.69 125 LYS A N 1
ATOM 990 C CA . LYS A 1 125 ? -17.033 8.058 -7.567 1.00 76.69 125 LYS A CA 1
ATOM 991 C C . LYS A 1 125 ? -15.760 7.780 -8.350 1.00 76.69 125 LYS A C 1
ATOM 993 O O . LYS A 1 125 ? -14.684 7.793 -7.762 1.00 76.69 125 LYS A O 1
ATOM 998 N N . GLU A 1 126 ? -15.879 7.501 -9.642 1.00 73.56 126 GLU A N 1
ATOM 999 C CA . GLU A 1 126 ? -14.695 7.367 -10.490 1.00 73.56 126 GLU A CA 1
ATOM 1000 C C . GLU A 1 126 ? -14.098 8.757 -10.733 1.00 73.56 126 GLU A C 1
ATOM 1002 O O . GLU A 1 126 ? -14.811 9.691 -11.120 1.00 73.56 126 GLU A O 1
ATOM 1007 N N . ASP A 1 127 ? -12.800 8.895 -10.493 1.00 68.19 127 ASP A N 1
ATOM 1008 C CA . ASP A 1 127 ? -12.035 10.071 -10.874 1.00 68.19 127 ASP A CA 1
ATOM 1009 C C . ASP A 1 127 ? -11.507 9.868 -12.301 1.00 68.19 127 ASP A C 1
ATOM 1011 O O . ASP A 1 127 ? -10.672 8.988 -12.506 1.00 68.19 127 ASP A O 1
ATOM 1015 N N . PRO A 1 128 ? -11.920 10.671 -13.300 1.00 61.34 128 PRO A N 1
ATOM 1016 C CA . PRO A 1 128 ? -11.418 10.560 -14.673 1.00 61.34 128 PRO A CA 1
ATOM 1017 C C . PRO A 1 128 ? -9.889 10.736 -14.805 1.00 61.34 128 PRO A C 1
ATOM 1019 O O . PRO A 1 128 ? -9.336 10.498 -15.878 1.00 61.34 128 PRO A O 1
ATOM 1022 N N . ARG A 1 129 ? -9.195 11.154 -13.739 1.00 65.38 129 ARG A N 1
ATOM 1023 C CA . ARG A 1 129 ? -7.737 11.326 -13.675 1.00 65.38 129 ARG A CA 1
ATOM 1024 C C . ARG A 1 129 ? -7.018 10.145 -13.024 1.00 65.38 129 ARG A C 1
ATOM 1026 O O . ARG A 1 129 ? -5.860 9.896 -13.359 1.00 65.38 129 ARG A O 1
ATOM 1033 N N . ASP A 1 130 ? -7.697 9.409 -12.147 1.00 66.44 130 ASP A N 1
ATOM 1034 C CA . ASP A 1 130 ? -7.153 8.246 -11.449 1.00 66.44 130 ASP A CA 1
ATOM 1035 C C . ASP A 1 130 ? -7.905 6.979 -11.850 1.00 66.44 130 ASP A C 1
ATOM 1037 O O . ASP A 1 130 ? -8.969 6.636 -11.332 1.00 66.44 130 ASP A O 1
ATOM 1041 N N . MET A 1 131 ? -7.307 6.239 -12.774 1.00 64.69 131 MET A N 1
ATOM 1042 C CA . MET A 1 131 ? -7.883 5.008 -13.290 1.00 64.69 131 MET A CA 1
ATOM 1043 C C . MET A 1 131 ? -7.936 3.865 -12.276 1.00 64.69 131 MET A C 1
ATOM 1045 O O . MET A 1 131 ? -8.641 2.879 -12.510 1.00 64.69 131 MET A O 1
ATOM 1049 N N . SER A 1 132 ? -7.194 3.945 -11.168 1.00 67.38 132 SER A N 1
ATOM 1050 C CA . SER A 1 132 ? -7.323 2.967 -10.086 1.00 67.38 132 SER A CA 1
ATOM 1051 C C . SER A 1 132 ? -8.733 3.004 -9.489 1.00 67.38 132 SER A C 1
ATOM 1053 O O . SER A 1 132 ? -9.265 1.970 -9.081 1.00 67.38 132 SER A O 1
ATOM 1055 N N . THR A 1 133 ? -9.383 4.168 -9.568 1.00 72.06 133 THR A N 1
ATOM 1056 C CA . THR A 1 133 ? -10.742 4.380 -9.086 1.00 72.06 133 THR A CA 1
ATOM 1057 C C . THR A 1 133 ? -11.813 3.866 -10.035 1.00 72.06 133 THR A C 1
ATOM 1059 O O . THR A 1 133 ? -12.959 3.896 -9.637 1.00 72.06 133 THR A O 1
ATOM 1062 N N . TRP A 1 134 ? -11.520 3.415 -11.262 1.00 74.25 134 TRP A N 1
ATOM 1063 C CA . TRP A 1 134 ? -12.570 3.034 -12.224 1.00 74.25 134 TRP A CA 1
ATOM 1064 C C . TRP A 1 134 ? -13.039 1.589 -12.005 1.00 74.25 134 TRP A C 1
ATOM 1066 O O . TRP A 1 134 ? -12.222 0.674 -11.843 1.00 74.25 134 TRP A O 1
ATOM 1076 N N . SER A 1 135 ? -14.359 1.384 -12.039 1.00 74.50 135 SER A N 1
ATOM 1077 C CA . SER A 1 135 ? -15.032 0.081 -11.880 1.00 74.50 135 SER A CA 1
ATOM 1078 C C . SER A 1 135 ? -14.827 -0.847 -13.071 1.00 74.50 135 SER A C 1
ATOM 1080 O O . SER A 1 135 ? -14.828 -2.072 -12.943 1.00 74.50 135 SER A O 1
ATOM 1082 N N . ALA A 1 136 ? -14.636 -0.275 -14.252 1.00 77.00 136 ALA A N 1
ATOM 1083 C CA . ALA A 1 136 ? -14.542 -1.011 -15.493 1.00 77.00 136 ALA A CA 1
ATOM 1084 C C . ALA A 1 136 ? -13.680 -0.225 -16.480 1.00 77.00 136 ALA A C 1
ATOM 1086 O O . ALA A 1 136 ? -14.080 0.839 -16.939 1.00 77.00 136 ALA A O 1
ATOM 1087 N N . VAL A 1 137 ? -12.512 -0.767 -16.825 1.00 81.69 137 VAL A N 1
ATOM 1088 C CA . VAL A 1 137 ? -11.636 -0.191 -17.851 1.00 81.69 137 VAL A CA 1
ATOM 1089 C C . VAL A 1 137 ? -11.282 -1.272 -18.847 1.00 81.69 137 VAL A C 1
ATOM 1091 O O . VAL A 1 137 ? -10.772 -2.326 -18.465 1.00 81.69 137 VAL A O 1
ATOM 1094 N N . ASP A 1 138 ? -11.543 -1.006 -20.119 1.00 86.56 138 ASP A N 1
ATOM 1095 C CA . ASP A 1 138 ? -10.930 -1.769 -21.197 1.00 86.56 138 ASP A CA 1
ATOM 1096 C C . ASP A 1 138 ? -9.725 -0.960 -21.705 1.00 86.56 138 ASP A C 1
ATOM 1098 O O . ASP A 1 138 ? -9.774 0.267 -21.785 1.00 86.56 138 ASP A O 1
ATOM 1102 N N . ILE A 1 139 ? -8.608 -1.629 -21.969 1.00 88.38 139 ILE A N 1
ATOM 1103 C CA . ILE A 1 139 ? -7.347 -1.028 -22.410 1.00 88.38 139 ILE A CA 1
ATOM 1104 C C . ILE A 1 139 ? -6.934 -1.713 -23.689 1.00 88.38 139 ILE A C 1
ATOM 1106 O O . ILE A 1 139 ? -6.828 -2.939 -23.724 1.00 88.38 139 ILE A O 1
ATOM 1110 N N . TRP A 1 140 ? -6.681 -0.934 -24.731 1.00 92.94 140 TRP A N 1
ATOM 1111 C CA . TRP A 1 140 ? -6.070 -1.431 -25.957 1.00 92.94 140 TRP A CA 1
ATOM 1112 C C . TRP A 1 140 ? -4.692 -0.817 -26.124 1.00 92.94 140 TRP A C 1
ATOM 1114 O O . TRP A 1 140 ? -4.549 0.398 -26.005 1.00 92.94 140 TRP A O 1
ATOM 1124 N N . ARG A 1 141 ? -3.699 -1.647 -26.435 1.00 92.94 141 ARG A N 1
ATOM 1125 C CA . ARG A 1 141 ? -2.352 -1.215 -26.798 1.00 92.94 141 ARG A CA 1
ATOM 1126 C C . ARG A 1 141 ? -2.056 -1.582 -28.245 1.00 92.94 141 ARG A C 1
ATOM 1128 O O . ARG A 1 141 ? -2.272 -2.724 -28.643 1.00 92.94 141 ARG A O 1
ATOM 1135 N N . TYR A 1 142 ? -1.539 -0.620 -28.995 1.00 93.75 142 TYR A N 1
ATOM 1136 C CA . TYR A 1 142 ? -0.983 -0.813 -30.327 1.00 93.75 142 TYR A CA 1
ATOM 1137 C C . TYR A 1 142 ? 0.524 -0.568 -30.267 1.00 93.75 142 TYR A C 1
ATOM 1139 O O . TYR A 1 142 ? 0.959 0.456 -29.733 1.00 93.75 142 TYR A O 1
ATOM 1147 N N . ASP A 1 143 ? 1.286 -1.503 -30.824 1.00 93.62 143 ASP A N 1
ATOM 1148 C CA . ASP A 1 143 ? 2.746 -1.495 -30.864 1.00 93.62 143 ASP A CA 1
ATOM 1149 C C . ASP A 1 143 ? 3.182 -1.309 -32.328 1.00 93.62 143 ASP A C 1
ATOM 1151 O O . ASP A 1 143 ? 2.910 -2.164 -33.172 1.00 93.62 143 ASP A O 1
ATOM 1155 N N . TYR A 1 144 ? 3.811 -0.176 -32.653 1.00 93.00 144 TYR A N 1
ATOM 1156 C CA . TYR A 1 144 ? 4.163 0.201 -34.027 1.00 93.00 144 TYR A CA 1
ATOM 1157 C C . TYR A 1 144 ? 5.666 0.115 -34.279 1.00 93.00 144 TYR A C 1
ATOM 1159 O O . TYR A 1 144 ? 6.474 0.382 -33.389 1.00 93.00 144 TYR A O 1
ATOM 1167 N N . GLY A 1 145 ? 6.035 -0.239 -35.514 1.00 92.00 145 GLY A N 1
ATOM 1168 C CA . GLY A 1 145 ? 7.437 -0.347 -35.926 1.00 92.00 145 GLY A CA 1
ATOM 1169 C C . GLY A 1 145 ? 8.194 -1.461 -35.201 1.00 92.00 145 GLY A C 1
ATOM 1170 O O . GLY A 1 145 ? 9.378 -1.318 -34.918 1.00 92.00 145 GLY A O 1
ATOM 1171 N N . MET A 1 146 ? 7.510 -2.556 -34.852 1.00 92.81 146 MET A N 1
ATOM 1172 C CA . MET A 1 146 ? 8.134 -3.652 -34.112 1.00 92.81 146 MET A CA 1
ATOM 1173 C C . MET A 1 146 ? 9.248 -4.327 -34.918 1.00 92.81 146 MET A C 1
ATOM 1175 O O . MET A 1 146 ? 9.062 -4.702 -36.081 1.00 92.81 146 MET A O 1
ATOM 1179 N N . SER A 1 147 ? 10.398 -4.537 -34.278 1.00 91.75 147 SER A N 1
ATOM 1180 C CA . SER A 1 147 ? 11.531 -5.221 -34.892 1.00 91.75 147 SER A CA 1
ATOM 1181 C C . SER A 1 147 ? 11.208 -6.703 -35.152 1.00 91.75 147 SER A C 1
ATOM 1183 O O . SER A 1 147 ? 10.451 -7.364 -34.435 1.00 91.75 147 SER A O 1
ATOM 1185 N N . ALA A 1 148 ? 11.750 -7.257 -36.241 1.00 91.56 148 ALA A N 1
ATOM 1186 C CA . ALA A 1 148 ? 11.422 -8.618 -36.652 1.00 91.56 148 ALA A CA 1
ATOM 1187 C C . ALA A 1 148 ? 11.885 -9.650 -35.608 1.00 91.56 148 ALA A C 1
ATOM 1189 O O . ALA A 1 148 ? 13.082 -9.825 -35.380 1.00 91.56 148 ALA A O 1
ATOM 1190 N N . GLY A 1 149 ? 10.929 -10.391 -35.043 1.00 90.94 149 GLY A N 1
ATOM 1191 C CA . GLY A 1 149 ? 11.187 -11.417 -34.029 1.00 90.94 149 GLY A CA 1
ATOM 1192 C C . GLY A 1 149 ? 11.178 -10.903 -32.590 1.00 90.94 149 GLY A C 1
ATOM 1193 O O . GLY A 1 149 ? 11.434 -11.693 -31.684 1.00 90.94 149 GLY A O 1
ATOM 1194 N N . TYR A 1 150 ? 10.875 -9.622 -32.379 1.00 92.94 150 TYR A N 1
ATOM 1195 C CA . TYR A 1 150 ? 10.580 -9.087 -31.061 1.00 92.94 150 TYR A CA 1
ATOM 1196 C C . TYR A 1 150 ? 9.139 -9.403 -30.650 1.00 92.94 150 TYR A C 1
ATOM 1198 O O . TYR A 1 150 ? 8.215 -9.336 -31.462 1.00 92.94 150 TYR A O 1
ATOM 1206 N N . GLU A 1 151 ? 8.954 -9.757 -29.381 1.00 91.31 151 GLU A N 1
ATOM 1207 C CA . GLU A 1 151 ? 7.646 -9.975 -28.769 1.00 91.31 151 GLU A CA 1
ATOM 1208 C C . GLU A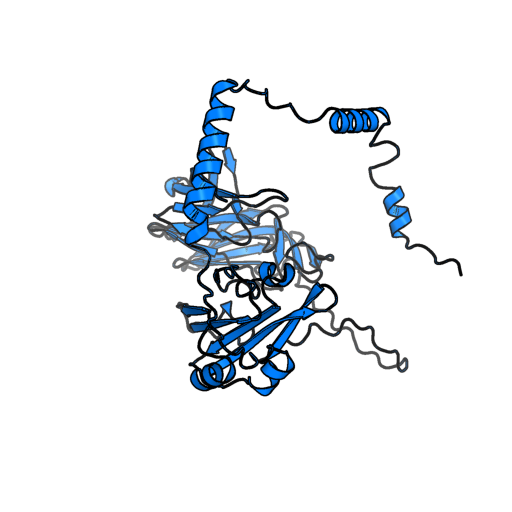 1 151 ? 7.453 -8.913 -27.688 1.00 91.31 151 GLU A C 1
ATOM 1210 O O . GLU A 1 151 ? 8.170 -8.915 -26.686 1.00 91.31 151 GLU A O 1
ATOM 1215 N N . ALA A 1 152 ? 6.500 -8.003 -27.901 1.00 87.56 152 ALA A N 1
ATOM 1216 C CA . ALA A 1 152 ? 6.215 -6.941 -26.945 1.00 87.56 152 ALA A CA 1
ATOM 1217 C C . ALA A 1 152 ? 5.787 -7.524 -25.591 1.00 87.56 152 ALA A C 1
ATOM 1219 O O . ALA A 1 152 ? 5.009 -8.483 -25.519 1.00 87.56 152 ALA A O 1
ATOM 1220 N N . ALA A 1 153 ? 6.265 -6.913 -24.509 1.00 83.94 153 ALA A N 1
ATOM 1221 C CA . ALA A 1 153 ? 5.979 -7.335 -23.151 1.00 83.94 153 ALA A CA 1
ATOM 1222 C C . ALA A 1 153 ? 4.460 -7.413 -22.916 1.00 83.94 153 ALA A C 1
ATOM 1224 O O . ALA A 1 153 ? 3.717 -6.515 -23.339 1.00 83.94 153 ALA A O 1
ATOM 1225 N N . PRO A 1 154 ? 3.963 -8.466 -22.244 1.00 78.75 154 PRO A N 1
ATOM 1226 C CA . PRO A 1 154 ? 2.551 -8.559 -21.909 1.00 78.75 154 PRO A CA 1
ATOM 1227 C C . PRO A 1 154 ? 2.151 -7.403 -20.987 1.00 78.75 154 PRO A C 1
ATOM 1229 O O . PRO A 1 154 ? 2.925 -6.973 -20.132 1.00 78.75 154 PRO A O 1
ATOM 1232 N N . VAL A 1 155 ? 0.924 -6.907 -21.154 1.00 72.25 155 VAL A N 1
ATOM 1233 C CA . VAL A 1 155 ? 0.355 -5.869 -20.285 1.00 72.25 155 VAL A CA 1
ATOM 1234 C C . VAL A 1 155 ? 0.107 -6.479 -18.899 1.00 72.25 155 VAL A C 1
ATOM 1236 O O . VAL A 1 155 ? -0.860 -7.215 -18.693 1.00 72.25 155 VAL A O 1
ATOM 1239 N N . ASN A 1 156 ? 1.006 -6.212 -17.950 1.00 62.09 156 ASN A N 1
ATOM 1240 C CA . ASN A 1 156 ? 0.991 -6.812 -16.616 1.00 62.09 156 ASN A CA 1
ATOM 1241 C C . ASN A 1 156 ? 0.453 -5.820 -15.573 1.00 62.09 156 ASN A C 1
ATOM 1243 O O . ASN A 1 156 ? 1.206 -5.247 -14.795 1.00 62.09 156 ASN A O 1
ATOM 1247 N N . GLY A 1 157 ? -0.872 -5.664 -15.534 1.00 56.50 157 GLY A N 1
ATOM 1248 C CA . GLY A 1 157 ? -1.571 -4.910 -14.485 1.00 56.50 157 GLY A CA 1
ATOM 1249 C C . GLY A 1 157 ? -1.661 -3.397 -14.729 1.00 56.50 157 GLY A C 1
ATOM 1250 O O . GLY A 1 157 ? -0.814 -2.791 -15.371 1.00 56.50 157 GLY A O 1
ATOM 1251 N N . ILE A 1 158 ? -2.738 -2.787 -14.219 1.00 53.16 158 ILE A N 1
ATOM 1252 C CA . ILE A 1 158 ? -3.088 -1.359 -14.393 1.00 53.16 158 ILE A CA 1
ATOM 1253 C C . ILE A 1 158 ? -2.818 -0.564 -13.103 1.00 53.16 158 ILE A C 1
ATOM 1255 O O . ILE A 1 158 ? -3.541 0.378 -12.782 1.00 53.16 158 ILE A O 1
ATOM 1259 N N . THR A 1 159 ? -1.885 -1.005 -12.260 1.00 49.44 159 THR A N 1
ATOM 1260 C CA . THR A 1 159 ? -1.628 -0.298 -10.995 1.00 49.44 159 THR A CA 1
ATOM 1261 C C . THR A 1 159 ? -0.812 0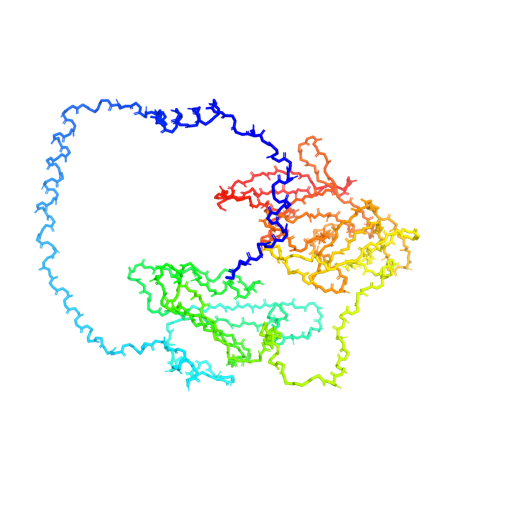.973 -11.211 1.00 49.44 159 THR A C 1
ATOM 1263 O O . THR A 1 159 ? -1.043 1.937 -10.493 1.00 49.44 159 THR A O 1
ATOM 1266 N N . ASP A 1 160 ? 0.006 1.029 -12.270 1.00 54.91 160 ASP A N 1
ATOM 1267 C CA . ASP A 1 160 ? 0.836 2.187 -12.616 1.00 54.91 160 ASP A CA 1
ATOM 1268 C C . ASP A 1 160 ? 0.592 2.639 -14.066 1.00 54.91 160 ASP A C 1
ATOM 1270 O O . ASP A 1 160 ? 0.398 1.806 -14.955 1.00 54.91 160 ASP A O 1
ATOM 1274 N N . GLN A 1 161 ? 0.632 3.956 -14.331 1.00 56.78 161 GLN A N 1
ATOM 1275 C CA . GLN A 1 161 ? 0.461 4.537 -15.681 1.00 56.78 161 GLN A CA 1
ATOM 1276 C C . GLN A 1 161 ? 1.445 3.963 -16.719 1.00 56.78 161 GLN A C 1
ATOM 1278 O O . GLN A 1 161 ? 1.151 3.976 -17.914 1.00 56.78 161 GLN A O 1
ATOM 1283 N N . ASP A 1 162 ? 2.582 3.430 -16.269 1.00 59.81 162 ASP A N 1
ATOM 1284 C CA . ASP A 1 162 ? 3.614 2.847 -17.126 1.00 59.81 162 ASP A CA 1
ATOM 1285 C C . ASP A 1 162 ? 3.484 1.328 -17.314 1.00 59.81 162 ASP A C 1
ATOM 1287 O O . ASP A 1 162 ? 4.062 0.792 -18.256 1.00 59.81 162 ASP A O 1
ATOM 1291 N N . GLY A 1 163 ? 2.675 0.629 -16.505 1.00 64.25 163 GLY A N 1
ATOM 1292 C CA . GLY A 1 163 ? 2.481 -0.828 -16.608 1.00 64.25 163 GLY A CA 1
ATOM 1293 C C . GLY A 1 163 ? 1.804 -1.276 -17.910 1.00 64.25 163 GLY A C 1
ATOM 1294 O O . GLY A 1 163 ? 1.885 -2.442 -18.302 1.00 64.25 163 GLY A O 1
ATOM 1295 N N . SER A 1 164 ? 1.172 -0.336 -18.619 1.00 77.00 164 SER A N 1
ATOM 1296 C CA . SER A 1 164 ? 0.606 -0.556 -19.950 1.00 77.00 164 SER A CA 1
ATOM 1297 C C . SER A 1 164 ? 1.588 -0.368 -21.108 1.00 77.00 164 SER A C 1
ATOM 1299 O O . SER A 1 164 ? 1.217 -0.657 -22.244 1.00 77.00 164 SER A O 1
ATOM 1301 N N . PHE A 1 165 ? 2.819 0.080 -20.851 1.00 86.00 165 PHE A N 1
ATOM 1302 C CA . PHE A 1 165 ? 3.824 0.361 -21.877 1.00 86.00 165 PHE A CA 1
ATOM 1303 C C . PHE A 1 165 ? 5.002 -0.609 -21.807 1.00 86.00 165 PHE A C 1
ATOM 1305 O O . PHE A 1 165 ? 5.415 -1.049 -20.739 1.00 86.00 165 PHE A O 1
ATOM 1312 N N . ASP A 1 166 ? 5.584 -0.895 -22.967 1.00 89.38 166 ASP A N 1
ATOM 1313 C CA . ASP A 1 166 ? 6.856 -1.599 -23.086 1.00 89.38 166 ASP A CA 1
ATOM 1314 C C . ASP A 1 166 ? 7.976 -0.576 -23.297 1.00 89.38 166 ASP A C 1
ATOM 1316 O O . ASP A 1 166 ? 8.492 -0.365 -24.397 1.00 89.38 166 ASP A O 1
ATOM 1320 N N . LEU A 1 167 ? 8.319 0.117 -22.209 1.00 89.50 167 LEU A N 1
ATOM 1321 C CA . LEU A 1 167 ? 9.346 1.159 -22.236 1.00 89.50 167 LEU A CA 1
ATOM 1322 C C . LEU A 1 167 ? 10.727 0.588 -22.587 1.00 89.50 167 LEU A C 1
ATOM 1324 O O . LEU A 1 167 ? 11.549 1.292 -23.168 1.00 89.50 167 LEU A O 1
ATOM 1328 N N . ALA A 1 168 ? 10.981 -0.684 -22.264 1.00 88.75 168 ALA A N 1
ATOM 1329 C CA . ALA A 1 168 ? 12.218 -1.360 -22.638 1.00 88.75 168 ALA A CA 1
ATOM 1330 C C . ALA A 1 168 ? 12.292 -1.565 -24.157 1.00 88.75 168 ALA A C 1
ATOM 1332 O O . ALA A 1 168 ? 13.325 -1.262 -24.752 1.00 88.75 168 ALA A O 1
ATOM 1333 N N . GLY A 1 169 ? 11.199 -2.012 -24.784 1.00 90.88 169 GLY A N 1
ATOM 1334 C CA . GLY A 1 169 ? 11.091 -2.120 -26.238 1.00 90.88 169 GLY A CA 1
ATOM 1335 C C . GLY A 1 169 ? 11.296 -0.783 -26.947 1.00 90.88 169 GLY A C 1
ATOM 1336 O O . GLY A 1 169 ? 12.084 -0.706 -27.889 1.00 90.88 169 GLY A O 1
ATOM 1337 N N . LEU A 1 170 ? 10.674 0.287 -26.438 1.00 90.38 170 LEU A N 1
ATOM 1338 C CA . LEU A 1 170 ? 10.876 1.651 -26.946 1.00 90.38 170 LEU A CA 1
ATOM 1339 C C . LEU A 1 170 ? 12.338 2.112 -26.819 1.00 90.38 170 LEU A C 1
ATOM 1341 O O . LEU A 1 170 ? 12.922 2.591 -27.787 1.00 90.38 170 LEU A O 1
ATOM 1345 N N . HIS A 1 171 ? 12.965 1.937 -25.651 1.00 91.06 171 HIS A N 1
ATOM 1346 C CA . HIS A 1 171 ? 14.358 2.349 -25.438 1.00 91.06 171 HIS A CA 1
ATOM 1347 C C . HIS A 1 171 ? 15.367 1.550 -26.268 1.00 91.06 171 HIS A C 1
ATOM 1349 O O . HIS A 1 171 ? 16.381 2.101 -26.699 1.00 91.06 171 HIS A O 1
ATOM 1355 N N . ASN A 1 172 ? 15.110 0.260 -26.491 1.00 92.31 172 ASN A N 1
ATOM 1356 C CA . ASN A 1 172 ? 15.989 -0.599 -27.281 1.00 92.31 172 ASN A CA 1
ATOM 1357 C C . ASN A 1 172 ? 15.810 -0.406 -28.797 1.00 92.31 172 ASN A C 1
ATOM 1359 O O . ASN A 1 172 ? 16.604 -0.944 -29.570 1.00 92.31 172 ASN A O 1
ATOM 1363 N N . GLY A 1 173 ? 14.799 0.361 -29.224 1.00 91.38 173 GLY A N 1
ATOM 1364 C CA . GLY A 1 173 ? 14.428 0.505 -30.632 1.00 91.38 173 GLY A CA 1
ATOM 1365 C C . GLY A 1 173 ? 13.772 -0.751 -31.212 1.00 91.38 173 GLY A C 1
ATOM 1366 O O . GLY A 1 173 ? 13.748 -0.927 -32.428 1.00 91.38 173 GLY A O 1
ATOM 1367 N N . ASP A 1 174 ? 13.269 -1.634 -30.348 1.00 94.81 174 ASP A N 1
ATOM 1368 C CA . ASP A 1 174 ? 12.491 -2.807 -30.738 1.00 94.81 174 ASP A CA 1
ATOM 1369 C C . ASP A 1 174 ? 11.029 -2.453 -31.040 1.00 94.81 174 ASP A C 1
ATOM 1371 O O . ASP A 1 174 ? 10.343 -3.207 -31.728 1.00 94.81 174 ASP A O 1
ATOM 1375 N N . ILE A 1 175 ? 10.567 -1.300 -30.549 1.00 94.12 175 ILE A N 1
ATOM 1376 C CA . ILE A 1 175 ? 9.286 -0.671 -30.869 1.00 94.12 175 ILE A CA 1
ATOM 1377 C C . ILE A 1 175 ? 9.573 0.796 -31.205 1.00 94.12 175 ILE A C 1
ATOM 1379 O O . ILE A 1 175 ? 10.294 1.463 -30.465 1.00 94.12 175 ILE A O 1
ATOM 1383 N N . GLU A 1 176 ? 9.008 1.320 -32.291 1.00 93.38 176 GLU A N 1
ATOM 1384 C CA . GLU A 1 176 ? 9.165 2.737 -32.653 1.00 93.38 176 GLU A CA 1
ATOM 1385 C C . GLU A 1 176 ? 8.219 3.630 -31.841 1.00 93.38 176 GLU A C 1
ATOM 1387 O O . GLU A 1 176 ? 8.615 4.687 -31.346 1.00 93.38 176 GLU A O 1
ATOM 1392 N N . ALA A 1 177 ? 6.968 3.190 -31.680 1.00 94.62 177 ALA A N 1
ATOM 1393 C CA . ALA A 1 177 ? 5.950 3.921 -30.938 1.00 94.62 177 ALA A CA 1
ATOM 1394 C C . ALA A 1 177 ? 4.889 3.002 -30.324 1.00 94.62 177 ALA A C 1
ATOM 1396 O O . ALA A 1 177 ? 4.578 1.935 -30.854 1.00 94.62 177 ALA A O 1
ATOM 1397 N N . GLN A 1 178 ? 4.275 3.456 -29.232 1.00 94.12 178 GLN A N 1
ATOM 1398 C CA . GLN A 1 178 ? 3.163 2.771 -28.577 1.00 94.12 178 GLN A CA 1
ATOM 1399 C C . GLN A 1 178 ? 1.972 3.701 -28.388 1.00 94.12 178 GLN A C 1
ATOM 1401 O O . GLN A 1 178 ? 2.114 4.840 -27.947 1.00 94.12 178 GLN A O 1
ATOM 1406 N N . LEU A 1 179 ? 0.779 3.186 -28.666 1.00 93.94 179 LEU A N 1
ATOM 1407 C CA . LEU A 1 179 ? -0.489 3.870 -28.438 1.00 93.94 179 LEU A CA 1
ATOM 1408 C C . LEU A 1 179 ? -1.334 3.049 -27.470 1.00 93.94 179 LEU A C 1
ATOM 1410 O O . LEU A 1 179 ? -1.730 1.931 -27.790 1.00 93.94 179 LEU A O 1
ATOM 1414 N N . VAL A 1 180 ? -1.654 3.619 -26.314 1.00 91.62 180 VAL A N 1
ATOM 1415 C CA . VAL A 1 180 ? -2.561 3.024 -25.332 1.00 91.62 180 VAL A CA 1
ATOM 1416 C C . VAL A 1 180 ? -3.860 3.818 -25.303 1.00 91.62 180 VAL A C 1
ATOM 1418 O O . VAL A 1 180 ? -3.860 5.039 -25.148 1.00 91.62 180 VAL A O 1
ATOM 1421 N N . ILE A 1 181 ? -4.976 3.111 -25.450 1.00 91.19 181 ILE A N 1
ATOM 1422 C CA . ILE A 1 181 ? -6.328 3.661 -25.475 1.00 91.19 181 ILE A CA 1
ATOM 1423 C C . ILE A 1 181 ? -7.110 3.075 -24.309 1.00 91.19 181 ILE A C 1
ATOM 1425 O O . ILE A 1 181 ? -7.243 1.857 -24.182 1.00 91.19 181 ILE A O 1
ATOM 1429 N N . TYR A 1 182 ? -7.655 3.963 -23.491 1.00 88.75 182 TYR A N 1
ATOM 1430 C CA . TYR A 1 182 ? -8.516 3.645 -22.368 1.00 88.75 182 TYR A CA 1
ATOM 1431 C C . TYR A 1 182 ? -9.970 3.863 -22.753 1.00 88.75 182 TYR A C 1
ATOM 1433 O O . TYR A 1 182 ? -10.359 4.925 -23.254 1.00 88.75 182 TYR A O 1
ATOM 1441 N N . TRP A 1 183 ? -10.766 2.843 -22.481 1.00 88.56 183 TRP A N 1
ATOM 1442 C CA . TRP A 1 183 ? -12.166 2.774 -22.840 1.00 88.56 183 TRP A CA 1
ATOM 1443 C C . TRP A 1 183 ? -13.036 2.865 -21.598 1.00 88.56 183 TRP A C 1
ATOM 1445 O O . TRP A 1 183 ? -12.809 2.160 -20.609 1.00 88.56 183 TRP A O 1
ATOM 1455 N N . LYS A 1 184 ? -14.085 3.674 -21.702 1.00 83.81 184 LYS A N 1
ATOM 1456 C CA . LYS A 1 184 ? -15.187 3.726 -20.749 1.00 83.81 184 LYS A CA 1
ATOM 1457 C C . LYS A 1 184 ? -16.488 3.694 -21.531 1.00 83.81 184 LYS A C 1
ATOM 1459 O O . LYS A 1 184 ? -16.612 4.368 -22.545 1.00 83.81 184 LYS A O 1
ATOM 1464 N N . ASP A 1 185 ? -17.427 2.845 -21.123 1.00 84.69 185 ASP A N 1
ATOM 1465 C CA . ASP A 1 185 ? -18.720 2.691 -21.805 1.00 84.69 185 ASP A CA 1
ATOM 1466 C C . ASP A 1 185 ? -18.607 2.485 -23.337 1.00 84.69 185 ASP A C 1
ATOM 1468 O O . ASP A 1 185 ? -19.465 2.918 -24.106 1.00 84.69 185 ASP A O 1
ATOM 1472 N N . ARG A 1 186 ? -17.548 1.782 -23.782 1.00 86.69 186 ARG A N 1
ATOM 1473 C CA . ARG A 1 186 ? -17.208 1.492 -25.197 1.00 86.69 186 ARG A CA 1
ATOM 1474 C C . ARG A 1 186 ? -16.872 2.709 -26.062 1.00 86.69 186 ARG A C 1
ATOM 1476 O O . ARG A 1 186 ? -16.908 2.622 -27.293 1.00 86.69 186 ARG A O 1
ATOM 1483 N N . VAL A 1 187 ? -16.527 3.823 -25.433 1.00 91.44 187 VAL A N 1
ATOM 1484 C CA . VAL A 1 187 ? -15.970 4.992 -26.107 1.00 91.44 187 VAL A CA 1
ATOM 1485 C C . VAL A 1 187 ? -14.588 5.325 -25.556 1.00 91.44 187 VAL A C 1
ATOM 1487 O O . VAL A 1 187 ? -14.251 4.975 -24.424 1.00 91.44 187 VAL A O 1
ATOM 1490 N N . VAL A 1 188 ? -13.765 5.967 -26.382 1.00 90.06 188 VAL A N 1
ATOM 1491 C CA . VAL A 1 188 ? -12.439 6.448 -25.987 1.00 90.06 188 VAL A CA 1
ATOM 1492 C C . VAL A 1 188 ? -12.590 7.514 -24.908 1.00 90.06 188 VAL A C 1
ATOM 1494 O O . VAL A 1 188 ? -13.189 8.555 -25.165 1.00 90.06 188 VAL A O 1
ATOM 1497 N N . GLU A 1 189 ? -11.993 7.287 -23.742 1.00 87.38 189 GLU A N 1
ATOM 1498 C CA . GLU A 1 189 ? -12.013 8.226 -22.610 1.00 87.38 189 GLU A CA 1
ATOM 1499 C C . GLU A 1 189 ? -10.656 8.910 -22.415 1.00 87.38 189 GLU A C 1
ATOM 1501 O O . GLU A 1 189 ? -10.577 10.095 -22.089 1.00 87.38 189 GLU A O 1
ATOM 1506 N N . ARG A 1 190 ? -9.568 8.174 -22.660 1.00 87.88 190 ARG A N 1
ATOM 1507 C CA . ARG A 1 190 ? -8.199 8.684 -22.571 1.00 87.88 190 ARG A CA 1
ATOM 1508 C C . ARG A 1 190 ? -7.298 7.933 -23.534 1.00 87.88 190 ARG A C 1
ATOM 1510 O O . ARG A 1 190 ? -7.465 6.736 -23.740 1.00 87.88 190 ARG A O 1
ATOM 1517 N N . VAL A 1 191 ? -6.310 8.629 -24.073 1.00 89.88 191 VAL A N 1
ATOM 1518 C CA . VAL A 1 191 ? -5.266 8.068 -24.924 1.00 89.88 191 VAL A CA 1
ATOM 1519 C C . VAL A 1 191 ? -3.915 8.589 -24.492 1.00 89.88 191 VAL A C 1
ATOM 1521 O O . VAL A 1 191 ? -3.771 9.774 -24.192 1.00 89.88 191 VAL A O 1
ATOM 1524 N N . ILE A 1 192 ? -2.933 7.699 -24.485 1.00 89.94 192 ILE A N 1
ATOM 1525 C CA . ILE A 1 192 ? -1.537 8.022 -24.235 1.00 89.94 192 ILE A CA 1
ATOM 1526 C C . ILE A 1 192 ? -0.715 7.411 -25.368 1.00 89.94 192 ILE A C 1
ATOM 1528 O O . ILE A 1 192 ? -0.791 6.214 -25.635 1.00 89.94 192 ILE A O 1
ATOM 1532 N N . TYR A 1 193 ? 0.063 8.247 -26.038 1.00 92.81 193 TYR A N 1
ATOM 1533 C CA . TYR A 1 193 ? 0.971 7.876 -27.110 1.00 92.81 193 TYR A CA 1
ATOM 1534 C C . TYR A 1 193 ? 2.407 8.131 -26.659 1.00 92.81 193 TYR A C 1
ATOM 1536 O O . TYR A 1 193 ? 2.702 9.226 -26.179 1.00 92.81 193 TYR A O 1
ATOM 1544 N N . LYS A 1 194 ? 3.287 7.139 -26.802 1.00 93.50 194 LYS A N 1
ATOM 1545 C CA . LYS A 1 194 ? 4.707 7.234 -26.455 1.00 93.50 194 LYS A CA 1
ATOM 1546 C C . LYS A 1 194 ? 5.579 6.935 -27.669 1.00 93.50 194 LYS A C 1
ATOM 1548 O O . LYS A 1 194 ? 5.307 5.989 -28.404 1.00 93.50 194 LYS A O 1
ATOM 1553 N N . THR A 1 195 ? 6.626 7.728 -27.865 1.00 94.50 195 THR A N 1
ATOM 1554 C CA . THR A 1 195 ? 7.606 7.565 -28.951 1.00 94.50 195 THR A CA 1
ATOM 1555 C C . THR A 1 195 ? 8.993 7.927 -28.445 1.00 94.50 195 THR A C 1
ATOM 1557 O O . THR A 1 195 ? 9.119 8.750 -27.543 1.00 94.50 195 THR A O 1
ATOM 1560 N N . LEU A 1 196 ? 10.039 7.344 -29.026 1.00 89.62 196 LEU A N 1
ATOM 1561 C CA . LEU A 1 196 ? 11.407 7.784 -28.761 1.00 89.62 196 LEU A CA 1
ATOM 1562 C C . LEU A 1 196 ? 11.718 9.025 -29.610 1.00 89.62 196 LEU A C 1
ATOM 1564 O O . LEU A 1 196 ? 11.426 9.040 -30.808 1.00 89.62 196 LEU A O 1
ATOM 1568 N N . ASN A 1 197 ? 12.289 10.066 -29.010 1.00 90.19 197 ASN A N 1
ATOM 1569 C CA . ASN A 1 197 ? 12.735 11.254 -29.736 1.00 90.19 197 ASN A CA 1
ATOM 1570 C C . ASN A 1 197 ? 14.190 11.111 -30.225 1.00 90.19 197 ASN A C 1
ATOM 1572 O O . ASN A 1 197 ? 14.889 10.152 -29.895 1.00 90.19 197 ASN A O 1
ATOM 1576 N N . GLU A 1 198 ? 14.677 12.081 -31.008 1.00 85.88 198 GLU A N 1
ATOM 1577 C CA . GLU A 1 198 ? 16.053 12.063 -31.541 1.00 85.88 198 GLU A CA 1
ATOM 1578 C C . GLU A 1 198 ? 17.139 12.053 -30.442 1.00 85.88 198 GLU A C 1
ATOM 1580 O O . GLU A 1 198 ? 18.278 11.663 -30.703 1.00 85.88 198 GLU A O 1
ATOM 1585 N N . GLY A 1 199 ? 16.798 12.473 -29.218 1.00 85.62 199 GLY A N 1
ATOM 1586 C CA . GLY A 1 199 ? 17.672 12.465 -28.044 1.00 85.62 199 GLY A CA 1
ATOM 1587 C C . GLY A 1 199 ? 17.722 11.128 -27.298 1.00 85.62 199 GLY A C 1
ATOM 1588 O O . GLY A 1 199 ? 18.580 10.961 -26.433 1.00 85.62 199 GLY A O 1
ATOM 1589 N N . GLY A 1 200 ? 16.859 10.170 -27.649 1.00 84.69 200 GLY A N 1
ATOM 1590 C CA . GLY A 1 200 ? 16.726 8.895 -26.942 1.00 84.69 200 GLY A CA 1
ATOM 1591 C C . GLY A 1 200 ? 15.842 8.958 -25.691 1.00 84.69 200 GLY A C 1
ATOM 1592 O O . GLY A 1 200 ? 15.796 7.982 -24.941 1.00 84.69 200 GLY A O 1
ATOM 1593 N N . ASP A 1 201 ? 15.140 10.073 -25.474 1.00 87.25 201 ASP A N 1
ATOM 1594 C CA . ASP A 1 201 ? 14.132 10.205 -24.424 1.00 87.25 201 ASP A CA 1
ATOM 1595 C C . ASP A 1 201 ? 12.750 9.801 -24.961 1.00 87.25 201 ASP A C 1
ATOM 1597 O O . ASP A 1 201 ? 12.492 9.853 -26.167 1.00 87.25 201 ASP A O 1
ATOM 1601 N N . ILE A 1 202 ? 11.853 9.379 -24.067 1.00 87.75 202 ILE A N 1
ATOM 1602 C CA . ILE A 1 202 ? 10.485 8.998 -24.435 1.00 87.75 202 ILE A CA 1
ATOM 1603 C C . ILE A 1 202 ? 9.576 10.227 -24.364 1.00 87.75 202 ILE A C 1
ATOM 1605 O O . ILE A 1 202 ? 9.238 10.702 -23.278 1.00 87.75 202 ILE A O 1
ATOM 1609 N N . ASP A 1 203 ? 9.113 10.688 -25.521 1.00 87.62 203 ASP A N 1
ATOM 1610 C CA . ASP A 1 203 ? 8.073 11.704 -25.620 1.00 87.62 203 ASP A CA 1
ATOM 1611 C C . ASP A 1 203 ? 6.710 11.068 -25.345 1.00 87.62 203 ASP A C 1
ATOM 1613 O O . ASP A 1 203 ? 6.389 9.991 -25.854 1.00 87.62 203 ASP A O 1
ATOM 1617 N N . THR A 1 204 ? 5.880 11.753 -24.558 1.00 87.88 204 THR A N 1
ATOM 1618 C CA . THR A 1 204 ? 4.518 11.315 -24.235 1.00 87.88 204 THR A CA 1
ATOM 1619 C C . THR A 1 204 ? 3.511 12.358 -24.703 1.00 87.88 204 THR A C 1
ATOM 1621 O O . THR A 1 204 ? 3.579 13.519 -24.317 1.00 87.88 204 THR A O 1
ATOM 1624 N N . THR A 1 205 ? 2.545 11.943 -25.519 1.00 85.38 205 THR A N 1
ATOM 1625 C CA . THR A 1 205 ? 1.391 12.753 -25.929 1.00 85.38 205 THR A CA 1
ATOM 1626 C C . THR A 1 205 ? 0.122 12.167 -25.325 1.00 85.38 205 THR A C 1
ATOM 1628 O O . THR A 1 205 ? -0.131 10.971 -25.455 1.00 85.38 205 THR A O 1
ATOM 1631 N N . GLN A 1 206 ? -0.703 12.998 -24.690 1.00 86.50 206 GLN A N 1
ATOM 1632 C CA . GLN A 1 206 ? -1.967 12.574 -24.088 1.00 86.50 206 GLN A CA 1
ATOM 1633 C C . GLN A 1 206 ? -3.159 13.288 -24.738 1.00 86.50 206 GLN A C 1
ATOM 1635 O O . GLN A 1 206 ? -3.144 14.503 -24.914 1.00 86.50 206 GLN A O 1
ATOM 1640 N N . ILE A 1 207 ? -4.223 12.535 -25.035 1.00 83.50 207 ILE A N 1
ATOM 1641 C CA . ILE A 1 207 ? -5.519 13.051 -25.501 1.00 83.50 207 ILE A CA 1
ATOM 1642 C C . ILE A 1 207 ? -6.583 12.582 -24.505 1.00 83.50 207 ILE A C 1
ATOM 1644 O O . ILE A 1 207 ? -6.730 11.384 -24.276 1.00 83.50 207 ILE A O 1
ATOM 1648 N N . GLY A 1 208 ? -7.313 13.505 -23.880 1.00 80.19 208 GLY A N 1
ATOM 1649 C CA . GLY A 1 208 ? -8.267 13.171 -22.816 1.00 80.19 208 GLY A CA 1
ATOM 1650 C C . GLY A 1 208 ? -8.398 14.256 -21.762 1.00 80.19 208 GLY A C 1
ATOM 1651 O O . GLY A 1 208 ? -7.800 15.320 -21.932 1.00 80.19 208 GLY A O 1
ATOM 1652 N N . PRO A 1 209 ? -9.163 14.018 -20.679 1.00 69.88 209 PRO A N 1
ATOM 1653 C CA . PRO A 1 209 ? -9.110 14.883 -19.510 1.00 69.88 209 PRO A CA 1
ATOM 1654 C C . PRO A 1 209 ? -7.641 15.028 -19.104 1.00 69.88 209 PRO A C 1
ATOM 1656 O O . PRO A 1 209 ? -6.958 14.043 -18.813 1.00 69.88 209 PRO A O 1
ATOM 1659 N N . GLY A 1 210 ? -7.133 16.256 -19.201 1.00 50.78 210 GLY A N 1
ATOM 1660 C CA . GLY A 1 210 ? -5.749 16.549 -18.871 1.00 50.78 210 GLY A CA 1
ATOM 1661 C C . GLY A 1 210 ? -5.486 16.179 -17.415 1.00 50.78 210 GLY A C 1
ATOM 1662 O O . GLY A 1 210 ? -6.269 16.526 -16.526 1.00 50.78 210 GLY A O 1
ATOM 1663 N N . VAL A 1 211 ? -4.370 15.496 -17.171 1.00 48.84 211 VAL A N 1
ATOM 1664 C CA . VAL A 1 211 ? -3.595 15.826 -15.978 1.00 48.84 211 VAL A CA 1
ATOM 1665 C C . VAL A 1 211 ? -3.073 17.216 -16.324 1.00 48.84 211 VAL A C 1
ATOM 1667 O O . VAL A 1 211 ? -2.335 17.330 -17.300 1.00 48.84 211 VAL A O 1
ATOM 1670 N N . GLU A 1 212 ? -3.583 18.279 -15.694 1.00 37.91 212 GLU A N 1
ATOM 1671 C CA . GLU A 1 212 ? -2.964 19.599 -15.871 1.00 37.91 212 GLU A CA 1
ATOM 1672 C C . GLU A 1 212 ? -1.460 19.405 -15.667 1.00 37.91 212 GLU A C 1
ATOM 1674 O O . GLU A 1 212 ? -1.062 18.748 -14.700 1.00 37.91 212 GLU A O 1
ATOM 1679 N N . GLU A 1 213 ? -0.656 19.871 -16.629 1.00 37.09 213 GLU A N 1
ATOM 1680 C CA . GLU A 1 213 ? 0.797 19.895 -16.499 1.00 37.09 213 GLU A CA 1
ATOM 1681 C C . GLU A 1 213 ? 1.131 20.364 -15.083 1.00 37.09 213 GLU A C 1
ATOM 1683 O O . GLU A 1 213 ? 0.554 21.348 -14.602 1.00 37.09 213 GLU A O 1
ATOM 1688 N N . ALA A 1 214 ? 2.044 19.658 -14.405 1.00 39.84 214 ALA A N 1
ATOM 1689 C CA . ALA A 1 214 ? 2.696 20.252 -13.248 1.00 39.84 214 ALA A CA 1
ATOM 1690 C C . ALA A 1 214 ? 3.113 21.672 -13.666 1.00 39.84 214 ALA A C 1
ATOM 1692 O O . ALA A 1 214 ? 3.615 21.829 -14.785 1.00 39.84 214 ALA A O 1
ATOM 1693 N N . PRO A 1 215 ? 2.812 22.698 -12.850 1.00 31.80 215 PRO A N 1
ATOM 1694 C CA . PRO A 1 215 ? 2.936 24.087 -13.265 1.00 31.80 215 PRO A CA 1
ATOM 1695 C C . PRO A 1 215 ? 4.310 24.304 -13.908 1.00 31.80 215 PRO A C 1
ATOM 1697 O O . PRO A 1 215 ? 5.294 23.757 -13.401 1.00 31.80 215 PRO A O 1
ATOM 1700 N N . PRO A 1 216 ? 4.384 25.040 -15.031 1.00 35.47 216 PRO A N 1
ATOM 1701 C CA . PRO A 1 216 ? 5.588 25.111 -15.844 1.00 35.47 216 PRO A CA 1
ATOM 1702 C C . PRO A 1 216 ? 6.796 25.478 -14.980 1.00 35.47 216 PRO A C 1
ATOM 1704 O O . PRO A 1 216 ? 6.772 26.460 -14.240 1.00 35.47 216 PRO A O 1
ATOM 1707 N N . THR A 1 217 ? 7.858 24.679 -15.083 1.00 41.81 217 THR A N 1
ATOM 1708 C CA . THR A 1 217 ? 9.150 24.890 -14.412 1.00 41.81 217 THR A CA 1
ATOM 1709 C C . THR A 1 217 ? 10.007 25.961 -15.084 1.00 41.81 217 THR A C 1
ATOM 1711 O O . THR A 1 217 ? 11.141 26.196 -14.660 1.00 41.81 217 THR A O 1
ATOM 1714 N N . ASP A 1 218 ? 9.477 26.660 -16.087 1.00 36.62 218 ASP A N 1
ATOM 1715 C CA . ASP A 1 218 ? 10.146 27.830 -16.629 1.00 36.62 218 ASP A CA 1
ATOM 1716 C C . ASP A 1 218 ? 9.996 29.015 -15.662 1.00 36.62 218 ASP A C 1
ATOM 1718 O O . ASP A 1 218 ? 8.875 29.409 -15.320 1.00 36.62 218 ASP A O 1
ATOM 1722 N N . PRO A 1 219 ? 11.111 29.621 -15.211 1.00 38.66 219 PRO A N 1
ATOM 1723 C CA . PRO A 1 219 ? 11.047 30.819 -14.394 1.00 38.66 219 PRO A CA 1
ATOM 1724 C C . PRO A 1 219 ? 10.332 31.917 -15.192 1.00 38.66 219 PRO A C 1
ATOM 1726 O O . PRO A 1 219 ? 10.634 32.106 -16.375 1.00 38.66 219 PRO A O 1
ATOM 1729 N N . PRO A 1 220 ? 9.399 32.666 -14.579 1.00 35.06 220 PRO A N 1
ATOM 1730 C CA . PRO A 1 220 ? 8.653 33.676 -15.301 1.00 35.06 220 PRO A CA 1
ATOM 1731 C C . PRO A 1 220 ? 9.626 34.706 -15.871 1.00 35.06 220 PRO A C 1
ATOM 1733 O O . PRO A 1 220 ? 10.511 35.218 -15.177 1.00 35.06 220 PRO A O 1
ATOM 1736 N N . VAL A 1 221 ? 9.444 35.022 -17.153 1.00 45.44 221 VAL A N 1
ATOM 1737 C CA . VAL A 1 221 ? 10.038 36.205 -17.766 1.00 45.44 221 VAL A CA 1
ATOM 1738 C C . VAL A 1 221 ? 9.599 37.397 -16.922 1.00 45.44 221 VAL A C 1
ATOM 1740 O O . VAL A 1 221 ? 8.413 37.710 -16.842 1.00 45.44 221 VAL A O 1
ATOM 1743 N N . MET A 1 222 ? 10.564 38.022 -16.246 1.00 43.22 222 MET A N 1
ATOM 1744 C CA . MET A 1 222 ? 10.353 39.245 -15.484 1.00 43.22 222 MET A CA 1
ATOM 1745 C C . MET A 1 222 ? 9.898 40.363 -16.426 1.00 43.22 222 MET A C 1
ATOM 1747 O O . MET A 1 222 ? 10.721 41.094 -16.976 1.00 43.22 222 MET A O 1
ATOM 1751 N N . GLU A 1 223 ? 8.589 40.537 -16.561 1.00 42.25 223 GLU A N 1
ATOM 1752 C CA . GLU A 1 223 ? 8.010 41.830 -16.892 1.00 42.25 223 GLU A CA 1
ATOM 1753 C C . GLU A 1 223 ? 7.510 42.488 -15.604 1.00 42.25 223 GLU A C 1
ATOM 1755 O O . GLU A 1 223 ? 6.484 42.127 -15.042 1.00 42.25 223 GLU A O 1
ATOM 1760 N N . SER A 1 224 ? 8.294 43.481 -15.182 1.00 45.97 224 SER A N 1
ATOM 1761 C CA . SER A 1 224 ? 7.976 44.549 -14.231 1.00 45.97 224 SER A CA 1
ATOM 1762 C C . SER A 1 224 ? 7.724 44.177 -12.752 1.00 45.97 224 SER A C 1
ATOM 1764 O O . SER A 1 224 ? 6.811 43.425 -12.425 1.00 45.97 224 SER A O 1
ATOM 1766 N N . PRO A 1 225 ? 8.492 44.776 -11.817 1.00 47.31 225 PRO A N 1
ATOM 1767 C CA . PRO A 1 225 ? 8.253 44.645 -10.386 1.00 47.31 225 PRO A CA 1
ATOM 1768 C C . PRO A 1 225 ? 7.070 45.546 -10.019 1.00 47.31 225 PRO A C 1
ATOM 1770 O O . PRO A 1 225 ? 7.119 46.719 -10.370 1.00 47.31 225 PRO A O 1
ATOM 1773 N N . ASP A 1 226 ? 6.010 45.000 -9.415 1.00 48.50 226 ASP A N 1
ATOM 1774 C CA . ASP A 1 226 ? 5.098 45.693 -8.467 1.00 48.50 226 ASP A CA 1
ATOM 1775 C C . ASP A 1 226 ? 3.741 44.981 -8.259 1.00 48.50 226 ASP A C 1
ATOM 1777 O O . ASP A 1 226 ? 2.857 45.523 -7.597 1.00 48.50 226 ASP A O 1
ATOM 1781 N N . ALA A 1 227 ? 3.543 43.750 -8.740 1.00 44.41 227 ALA A N 1
ATOM 1782 C CA . ALA A 1 227 ? 2.388 42.947 -8.328 1.00 44.41 227 ALA A CA 1
ATOM 1783 C C . ALA A 1 227 ? 2.813 41.865 -7.324 1.00 44.41 227 ALA A C 1
ATOM 1785 O O . ALA A 1 227 ? 3.315 40.810 -7.707 1.00 44.41 227 ALA A O 1
ATOM 1786 N N . GLU A 1 228 ? 2.604 42.132 -6.032 1.00 43.19 228 GLU A N 1
ATOM 1787 C CA . GLU A 1 228 ? 2.625 41.116 -4.976 1.00 43.19 228 GLU A CA 1
ATOM 1788 C C . GLU A 1 228 ? 1.507 40.095 -5.240 1.00 43.19 228 GLU A C 1
ATOM 1790 O O . GLU A 1 228 ? 0.349 40.296 -4.872 1.00 43.19 228 GLU A O 1
ATOM 1795 N N . VAL A 1 229 ? 1.845 38.994 -5.908 1.00 40.78 229 VAL A N 1
ATOM 1796 C CA . VAL A 1 229 ? 1.040 37.772 -5.858 1.00 40.78 229 VAL A CA 1
ATOM 1797 C C . VAL A 1 229 ? 1.463 37.037 -4.583 1.00 40.78 229 VAL A C 1
ATOM 1799 O O . VAL A 1 229 ? 2.640 36.685 -4.471 1.00 40.78 229 VAL A O 1
ATOM 1802 N N . PRO A 1 230 ? 0.572 36.836 -3.594 1.00 39.72 230 PRO A N 1
ATOM 1803 C CA . PRO A 1 230 ? 0.932 36.092 -2.397 1.00 39.72 230 PRO A CA 1
ATOM 1804 C C . PRO A 1 230 ? 1.265 34.642 -2.784 1.00 39.72 230 PRO A C 1
ATOM 1806 O O . PRO A 1 230 ? 0.551 34.059 -3.607 1.00 39.72 230 PRO A O 1
ATOM 1809 N N . PRO A 1 231 ? 2.338 34.053 -2.229 1.00 41.44 231 PRO A N 1
ATOM 1810 C CA . PRO A 1 231 ? 2.675 32.665 -2.493 1.00 41.44 231 PRO A CA 1
ATOM 1811 C C . PRO A 1 231 ? 1.537 31.776 -1.991 1.00 41.44 231 PRO A C 1
ATOM 1813 O O . PRO A 1 231 ? 1.069 31.922 -0.862 1.00 41.44 231 PRO A O 1
ATOM 1816 N N . ILE A 1 232 ? 1.089 30.852 -2.839 1.00 40.38 232 ILE A N 1
ATOM 1817 C CA . ILE A 1 232 ? 0.277 29.720 -2.400 1.00 40.38 232 ILE A CA 1
ATOM 1818 C C . ILE A 1 232 ? 1.245 28.784 -1.670 1.00 40.38 232 ILE A C 1
ATOM 1820 O O . ILE A 1 232 ? 1.817 27.873 -2.261 1.00 40.38 232 ILE A O 1
ATOM 1824 N N . GLU A 1 233 ? 1.502 29.065 -0.394 1.00 47.69 233 GLU A N 1
ATOM 1825 C CA . GLU A 1 233 ? 2.049 28.070 0.520 1.00 47.69 233 GLU A CA 1
ATOM 1826 C C . GLU A 1 233 ? 0.966 27.002 0.686 1.00 47.69 233 GLU A C 1
ATOM 1828 O O . GLU A 1 233 ? -0.123 27.287 1.185 1.00 47.69 233 GLU A O 1
ATOM 1833 N N . ALA A 1 234 ? 1.223 25.782 0.215 1.00 49.72 234 ALA A N 1
ATOM 1834 C CA . ALA A 1 234 ? 0.404 24.648 0.611 1.00 49.72 234 ALA A CA 1
ATOM 1835 C C . ALA A 1 234 ? 0.475 24.562 2.143 1.00 49.72 234 ALA A C 1
ATOM 1837 O O . ALA A 1 234 ? 1.547 24.322 2.700 1.00 49.72 234 ALA A O 1
ATOM 1838 N N . GLU A 1 235 ? -0.640 24.842 2.821 1.00 63.12 235 GLU A N 1
ATOM 1839 C CA . GLU A 1 235 ? -0.710 24.813 4.281 1.00 63.12 235 GLU A CA 1
ATOM 1840 C C . GLU A 1 235 ? -0.303 23.416 4.767 1.00 63.12 235 GLU A C 1
ATOM 1842 O O . GLU A 1 235 ? -0.992 22.423 4.513 1.00 63.12 235 GLU A O 1
ATOM 1847 N N . MET A 1 236 ? 0.847 23.329 5.443 1.00 71.88 236 MET A N 1
ATOM 1848 C CA . MET A 1 236 ? 1.270 22.089 6.083 1.00 71.88 236 MET A CA 1
ATOM 1849 C C . MET A 1 236 ? 0.230 21.679 7.137 1.00 71.88 236 MET A C 1
ATOM 1851 O O . MET A 1 236 ? -0.339 22.552 7.801 1.00 71.88 236 MET A O 1
ATOM 1855 N N . PRO A 1 237 ? -0.019 20.371 7.330 1.00 77.56 237 PRO A N 1
ATOM 1856 C CA . PRO A 1 237 ? -0.909 19.911 8.384 1.00 77.56 237 PRO A CA 1
ATOM 1857 C C . PRO A 1 237 ? -0.519 20.483 9.741 1.00 77.56 237 PRO A C 1
ATOM 1859 O O . PRO A 1 237 ? 0.666 20.599 10.057 1.00 77.56 237 PRO A O 1
ATOM 1862 N N . ALA A 1 238 ? -1.520 20.748 10.580 1.00 79.06 238 ALA A N 1
ATOM 1863 C CA . ALA A 1 238 ? -1.267 21.032 11.980 1.00 79.06 238 ALA A CA 1
ATOM 1864 C C . ALA A 1 238 ? -0.574 19.811 12.630 1.00 79.06 238 ALA A C 1
ATOM 1866 O O . ALA A 1 238 ? -1.094 18.687 12.544 1.00 79.06 238 ALA A O 1
ATOM 1867 N N . PRO A 1 239 ? 0.605 19.997 13.249 1.00 77.19 239 PRO A N 1
ATOM 1868 C CA . PRO A 1 239 ? 1.274 18.934 13.978 1.00 77.19 239 PRO A CA 1
ATOM 1869 C C . PRO A 1 239 ? 0.470 18.556 15.218 1.00 77.19 239 PRO A C 1
ATOM 1871 O O . PRO A 1 239 ? -0.190 19.394 15.831 1.00 77.19 239 PRO A O 1
ATOM 1874 N N . ASN A 1 240 ? 0.564 17.290 15.608 1.00 78.38 240 ASN A N 1
ATOM 1875 C CA . ASN A 1 240 ? -0.118 16.685 16.748 1.00 78.38 240 ASN A CA 1
ATOM 1876 C C . ASN A 1 240 ? -1.654 16.716 16.680 1.00 78.38 240 ASN A C 1
ATOM 1878 O O . ASN A 1 240 ? -2.322 16.445 17.680 1.00 78.38 240 ASN A O 1
ATOM 1882 N N . GLU A 1 241 ? -2.222 17.007 15.511 1.00 79.44 241 GLU A N 1
ATOM 1883 C CA . GLU A 1 241 ? -3.663 17.040 15.291 1.00 79.44 241 GLU A CA 1
ATOM 1884 C C . GLU A 1 241 ? -4.077 16.053 14.194 1.00 79.44 241 GLU A C 1
ATOM 1886 O O . GLU A 1 241 ? -3.438 15.932 13.149 1.00 79.44 241 GLU A O 1
ATOM 1891 N N . GLY A 1 242 ? -5.194 15.360 14.428 1.00 85.06 242 GLY A N 1
ATOM 1892 C CA . GLY A 1 242 ? -5.832 14.496 13.437 1.00 85.06 242 GLY A CA 1
ATOM 1893 C C . GLY A 1 242 ? -5.466 13.012 13.521 1.00 85.06 242 GLY A C 1
ATOM 1894 O O . GLY A 1 242 ? -4.825 12.531 14.457 1.00 85.06 242 GLY A O 1
ATOM 1895 N N . ILE A 1 243 ? -5.963 12.270 12.534 1.00 93.62 243 ILE A N 1
ATOM 1896 C CA . ILE A 1 243 ? -5.749 10.832 12.366 1.00 93.62 243 ILE A CA 1
ATOM 1897 C C . ILE A 1 243 ? -4.764 10.659 11.215 1.00 93.62 243 ILE A C 1
ATOM 1899 O O . ILE A 1 243 ? -4.991 11.191 10.132 1.00 93.62 243 ILE A O 1
ATOM 1903 N N . ARG A 1 244 ? -3.680 9.920 11.451 1.00 95.25 244 ARG A N 1
ATOM 1904 C CA . ARG A 1 244 ? -2.620 9.695 10.458 1.00 95.25 244 ARG A CA 1
ATOM 1905 C C . ARG A 1 244 ? -2.806 8.421 9.660 1.00 95.25 244 ARG A C 1
ATOM 1907 O O . ARG A 1 244 ? -2.303 8.331 8.551 1.00 95.25 244 ARG A O 1
ATOM 1914 N N . ALA A 1 245 ? -3.538 7.453 10.202 1.00 97.44 245 ALA A N 1
ATOM 1915 C CA . ALA A 1 245 ? -3.876 6.239 9.481 1.00 97.44 245 ALA A CA 1
ATOM 1916 C C . ALA A 1 245 ? -5.172 5.612 9.999 1.00 97.44 245 ALA A C 1
ATOM 1918 O O . ALA A 1 245 ? -5.500 5.752 11.183 1.00 97.44 245 ALA A O 1
ATOM 1919 N N . THR A 1 246 ? -5.898 4.916 9.129 1.00 97.62 246 THR A N 1
ATOM 1920 C CA . THR A 1 246 ? -7.190 4.288 9.431 1.00 97.62 246 THR A CA 1
ATOM 1921 C C . THR A 1 246 ? -7.291 2.880 8.859 1.00 97.62 246 THR A C 1
ATOM 1923 O O . THR A 1 246 ? -6.728 2.573 7.817 1.00 97.62 246 THR A O 1
ATOM 1926 N N . GLY A 1 247 ? -8.056 2.009 9.519 1.00 97.44 247 GLY A N 1
ATOM 1927 C CA . GLY A 1 247 ? -8.383 0.678 8.998 1.00 97.44 247 GLY A CA 1
ATOM 1928 C C . GLY A 1 247 ? -9.790 0.257 9.398 1.00 97.44 247 GLY A C 1
ATOM 1929 O O . GLY A 1 247 ? -10.052 0.040 10.582 1.00 97.44 247 GLY A O 1
ATOM 1930 N N . GLU A 1 248 ? -10.709 0.171 8.431 1.00 95.12 248 GLU A N 1
ATOM 1931 C CA . GLU A 1 248 ? -12.117 -0.147 8.695 1.00 95.12 248 GLU A CA 1
ATOM 1932 C C . GLU A 1 248 ? -12.358 -1.666 8.760 1.00 95.12 248 GLU A C 1
ATOM 1934 O O . GLU A 1 248 ? -12.159 -2.416 7.799 1.00 95.12 248 GLU A O 1
ATOM 1939 N N . SER A 1 249 ? -12.850 -2.120 9.909 1.00 96.44 249 SER A N 1
ATOM 1940 C CA . SER A 1 249 ? -13.227 -3.503 10.175 1.00 96.44 249 SER A CA 1
ATOM 1941 C C . SER A 1 249 ? -14.743 -3.665 10.232 1.00 96.44 249 SER A C 1
ATOM 1943 O O . SER A 1 249 ? -15.487 -2.746 10.582 1.00 96.44 249 SER A O 1
ATOM 1945 N N . ALA A 1 250 ? -15.226 -4.884 9.985 1.00 94.44 250 ALA A N 1
ATOM 1946 C CA . ALA A 1 250 ? -16.607 -5.229 10.303 1.00 94.44 250 ALA A CA 1
ATOM 1947 C C . ALA A 1 250 ? -16.926 -5.122 11.811 1.00 94.44 250 ALA A C 1
ATOM 1949 O O . ALA A 1 250 ? -18.095 -5.186 12.174 1.00 94.44 250 ALA A O 1
ATOM 1950 N N . TYR A 1 251 ? -15.944 -4.922 12.694 1.00 96.56 251 TYR A N 1
ATOM 1951 C CA . TYR A 1 251 ? -16.141 -4.866 14.149 1.00 96.56 251 TYR A CA 1
ATOM 1952 C C . TYR A 1 251 ? -15.736 -3.526 14.775 1.00 96.56 251 TYR A C 1
ATOM 1954 O O . TYR A 1 251 ? -16.024 -3.287 15.951 1.00 96.56 251 TYR A O 1
ATOM 1962 N N . GLY A 1 252 ? -15.128 -2.626 13.999 1.00 96.56 252 GLY A N 1
ATOM 1963 C CA . GLY A 1 252 ? -14.609 -1.364 14.511 1.00 96.56 252 GLY A CA 1
ATOM 1964 C C . GLY A 1 252 ? -13.695 -0.634 13.532 1.00 96.56 252 GLY A C 1
ATOM 1965 O O . GLY A 1 252 ? -13.701 -0.907 12.334 1.00 96.56 252 GLY A O 1
ATOM 1966 N N . LEU A 1 253 ? -12.909 0.302 14.055 1.00 97.88 253 LEU A N 1
ATOM 1967 C CA . LEU A 1 253 ? -12.024 1.167 13.284 1.00 97.88 253 LEU A CA 1
ATOM 1968 C C . LEU A 1 253 ? -10.666 1.292 13.977 1.00 97.88 253 LEU A C 1
ATOM 1970 O O . LEU A 1 253 ? -10.593 1.721 15.129 1.00 97.88 253 LEU A O 1
ATOM 1974 N N . PHE A 1 254 ? -9.593 0.967 13.260 1.00 98.62 254 PHE A N 1
ATOM 1975 C CA . PHE A 1 254 ? -8.244 1.362 13.649 1.00 98.62 254 PHE A CA 1
ATOM 1976 C C . PHE A 1 254 ? -8.028 2.852 13.385 1.00 98.62 254 PHE A C 1
ATOM 1978 O O . PHE A 1 254 ? -8.436 3.355 12.338 1.00 98.62 254 PHE A O 1
ATOM 1985 N N . GLN A 1 255 ? -7.369 3.544 14.316 1.00 98.12 255 GLN A N 1
ATOM 1986 C CA . GLN A 1 255 ? -6.941 4.934 14.166 1.00 98.12 255 GLN A CA 1
ATOM 1987 C C . GLN A 1 255 ? -5.543 5.132 14.748 1.00 98.12 255 GLN A C 1
ATOM 1989 O O . GLN A 1 255 ? -5.338 4.976 15.953 1.00 98.12 255 GLN A O 1
ATOM 1994 N N . LEU A 1 256 ? -4.591 5.506 13.897 1.00 98.06 256 LEU A N 1
ATOM 1995 C CA . LEU A 1 256 ? -3.272 5.958 14.320 1.00 98.06 256 LEU A CA 1
ATOM 1996 C C . LEU A 1 256 ? -3.329 7.459 14.597 1.00 98.06 256 LEU A C 1
ATOM 1998 O O . LEU A 1 256 ? -3.726 8.239 13.727 1.00 98.06 256 LEU A O 1
ATOM 2002 N N . ARG A 1 257 ? -2.936 7.865 15.801 1.00 96.12 257 ARG A N 1
ATOM 2003 C CA . ARG A 1 257 ? -2.968 9.262 16.244 1.00 96.12 257 ARG A CA 1
ATOM 2004 C C . ARG A 1 257 ? -1.617 9.661 16.841 1.00 96.12 257 ARG A C 1
ATOM 2006 O O . ARG A 1 257 ? -0.957 8.800 17.432 1.00 96.12 257 ARG A O 1
ATOM 2013 N N . PRO A 1 258 ? -1.201 10.932 16.728 1.00 95.38 258 PRO A N 1
ATOM 2014 C CA . PRO A 1 258 ? -0.069 11.443 17.492 1.00 95.38 258 PRO A CA 1
ATOM 2015 C C . PRO A 1 258 ? -0.301 11.228 18.992 1.00 95.38 258 PRO A C 1
ATOM 2017 O O . PRO A 1 258 ? -1.425 11.376 19.484 1.00 95.38 258 PRO A O 1
ATOM 2020 N N . ARG A 1 259 ? 0.746 10.864 19.736 1.00 94.44 259 ARG A N 1
ATOM 2021 C CA . ARG A 1 259 ? 0.647 10.708 21.191 1.00 94.44 259 ARG A CA 1
ATOM 2022 C C . ARG A 1 259 ? 0.307 12.059 21.819 1.00 94.44 259 ARG A C 1
ATOM 2024 O O . ARG A 1 259 ? 0.944 13.069 21.524 1.00 94.44 259 ARG A O 1
ATOM 2031 N N . GLN A 1 260 ? -0.661 12.078 22.734 1.00 86.69 260 GLN A N 1
ATOM 2032 C CA . GLN A 1 260 ? -1.066 13.313 23.402 1.00 86.69 260 GLN A CA 1
ATOM 2033 C C . GLN A 1 260 ? 0.124 13.969 24.126 1.00 86.69 260 GLN A C 1
ATOM 2035 O O . GLN A 1 260 ? 0.751 13.357 24.991 1.00 86.69 260 GLN A O 1
ATOM 2040 N N . GLY A 1 261 ? 0.416 15.227 23.781 1.00 80.88 261 GLY A N 1
ATOM 2041 C CA . GLY A 1 261 ? 1.542 15.979 24.344 1.00 80.88 261 GLY A CA 1
ATOM 2042 C C . GLY A 1 261 ? 2.924 15.561 23.826 1.00 80.88 261 GLY A C 1
ATOM 2043 O O . GLY A 1 261 ? 3.919 15.987 24.407 1.00 80.88 261 GLY A O 1
ATOM 2044 N N . GLY A 1 262 ? 2.991 14.721 22.787 1.00 80.31 262 GLY A N 1
ATOM 2045 C CA . GLY A 1 262 ? 4.216 14.445 22.039 1.00 80.31 262 GLY A CA 1
ATOM 2046 C C . GLY A 1 262 ? 4.551 15.552 21.037 1.00 80.31 262 GLY A C 1
ATOM 2047 O O . GLY A 1 262 ? 3.734 16.432 20.768 1.00 80.31 262 GLY A O 1
ATOM 2048 N N . ASP A 1 263 ? 5.762 15.488 20.485 1.00 85.69 263 ASP A N 1
ATOM 2049 C CA . ASP A 1 263 ? 6.179 16.323 19.361 1.00 85.69 263 ASP A CA 1
ATOM 2050 C C . ASP A 1 263 ? 6.018 15.528 18.057 1.00 85.69 263 ASP A C 1
ATOM 2052 O O . ASP A 1 263 ? 6.512 14.402 17.937 1.00 85.69 263 ASP A O 1
ATOM 2056 N N . GLU A 1 264 ? 5.354 16.130 17.074 1.00 93.12 264 GLU A N 1
ATOM 2057 C CA . GLU A 1 264 ? 5.279 15.647 15.700 1.00 93.12 264 GLU A CA 1
ATOM 2058 C C . GLU A 1 264 ? 5.925 16.698 14.799 1.00 93.12 264 GLU A C 1
ATOM 2060 O O . GLU A 1 264 ? 5.539 17.868 14.802 1.00 93.12 264 GLU A O 1
ATOM 2065 N N . ASN A 1 265 ? 6.935 16.280 14.044 1.00 92.69 265 ASN A N 1
ATOM 2066 C CA . ASN A 1 265 ? 7.540 17.094 13.006 1.00 92.69 265 ASN A CA 1
ATOM 2067 C C . ASN A 1 265 ? 6.903 16.749 11.664 1.00 92.69 265 ASN A C 1
ATOM 2069 O O . ASN A 1 265 ? 6.824 15.575 11.299 1.00 92.69 265 ASN A O 1
ATOM 2073 N N . ILE A 1 266 ? 6.494 17.780 10.937 1.00 92.19 266 ILE A N 1
ATOM 2074 C CA . ILE A 1 266 ? 5.896 17.675 9.614 1.00 92.19 266 ILE A CA 1
ATOM 2075 C C . ILE A 1 266 ? 6.683 18.592 8.699 1.00 92.19 266 ILE A C 1
ATOM 2077 O O . ILE A 1 266 ? 6.826 19.783 8.975 1.00 92.19 266 ILE A O 1
ATOM 2081 N N . GLN A 1 267 ? 7.196 18.032 7.614 1.00 91.12 267 GLN A N 1
ATOM 2082 C CA . GLN A 1 267 ? 7.962 18.777 6.627 1.00 91.12 267 GLN A CA 1
ATOM 2083 C C . GLN A 1 267 ? 7.771 18.170 5.242 1.00 91.12 267 GLN A C 1
ATOM 2085 O O . GLN A 1 267 ? 7.442 16.992 5.116 1.00 91.12 267 GLN A O 1
ATOM 2090 N N . ALA A 1 268 ? 8.021 18.961 4.203 1.00 90.12 268 ALA A N 1
ATOM 2091 C CA . ALA A 1 268 ? 8.242 18.397 2.880 1.00 90.12 268 ALA A CA 1
ATOM 2092 C C . ALA A 1 268 ? 9.493 17.498 2.902 1.00 90.12 268 ALA A C 1
ATOM 2094 O O . ALA A 1 268 ? 10.456 17.783 3.623 1.00 90.12 268 ALA A O 1
ATOM 2095 N N . LEU A 1 269 ? 9.499 16.438 2.096 1.00 86.31 269 LEU A N 1
ATOM 2096 C CA . LEU A 1 269 ? 10.605 15.491 1.983 1.00 86.31 269 LEU A CA 1
ATOM 2097 C C . LEU A 1 269 ? 11.895 16.203 1.542 1.00 86.31 269 LEU A C 1
ATOM 2099 O O . LEU A 1 269 ? 12.991 15.834 1.960 1.00 86.31 269 LEU A O 1
ATOM 2103 N N . GLY A 1 270 ? 11.761 17.258 0.730 1.00 81.31 270 GLY A N 1
ATOM 2104 C CA . GLY A 1 270 ? 12.820 18.222 0.421 1.00 81.31 270 GLY A CA 1
ATOM 2105 C C . GLY A 1 270 ? 13.878 17.732 -0.570 1.00 81.31 270 GLY A C 1
ATOM 2106 O O . GLY A 1 270 ? 14.787 18.485 -0.916 1.00 81.31 270 GLY A O 1
ATOM 2107 N N . ALA A 1 271 ? 13.774 16.486 -1.030 1.00 75.06 271 ALA A N 1
ATOM 2108 C CA . ALA A 1 271 ? 14.516 15.952 -2.161 1.00 75.06 271 ALA A CA 1
ATOM 2109 C C . ALA A 1 271 ? 13.719 14.804 -2.798 1.00 75.06 271 ALA A C 1
ATOM 2111 O O . ALA A 1 271 ? 13.112 14.017 -2.066 1.00 75.06 271 ALA A O 1
ATOM 2112 N N . PRO A 1 272 ? 13.739 14.664 -4.134 1.00 67.50 272 PRO A N 1
ATOM 2113 C CA . PRO A 1 272 ? 13.157 13.498 -4.776 1.00 67.50 272 PRO A CA 1
ATOM 2114 C C . PRO A 1 272 ? 13.913 12.235 -4.339 1.00 67.50 272 PRO A C 1
ATOM 2116 O O . PRO A 1 272 ? 15.145 12.215 -4.264 1.00 67.50 272 PRO A O 1
ATOM 2119 N N . SER A 1 273 ? 13.165 11.174 -4.044 1.00 66.44 273 SER A N 1
ATOM 2120 C CA . SER A 1 273 ? 13.697 9.826 -3.827 1.00 66.44 273 SER A CA 1
ATOM 2121 C C . SER A 1 273 ? 13.365 8.945 -5.033 1.00 66.44 273 SER A C 1
ATOM 2123 O O . SER A 1 273 ? 12.780 9.410 -6.007 1.00 66.44 273 SER A O 1
ATOM 2125 N N . CYS A 1 274 ? 13.737 7.665 -5.005 1.00 65.06 274 CYS A N 1
ATOM 2126 C CA . CYS A 1 274 ? 13.482 6.767 -6.133 1.00 65.06 274 CYS A CA 1
ATOM 2127 C C . CYS A 1 274 ? 11.993 6.625 -6.500 1.00 65.06 274 CYS A C 1
ATOM 2129 O O . CYS A 1 274 ? 11.709 6.304 -7.647 1.00 65.06 274 CYS A O 1
ATOM 2131 N N . ILE A 1 275 ? 11.068 6.815 -5.547 1.00 65.38 275 ILE A N 1
ATOM 2132 C CA . ILE A 1 275 ? 9.613 6.676 -5.769 1.00 65.38 275 ILE A CA 1
ATOM 2133 C C . ILE A 1 275 ? 8.809 7.863 -5.161 1.00 65.38 275 ILE A C 1
ATOM 2135 O O . ILE A 1 275 ? 7.614 7.998 -5.422 1.00 65.38 275 ILE A O 1
ATOM 2139 N N . GLY A 1 276 ? 9.449 8.772 -4.408 1.00 77.56 276 GLY A N 1
ATOM 2140 C CA . GLY A 1 276 ? 8.804 9.926 -3.757 1.00 77.56 276 GLY A CA 1
ATOM 2141 C C . GLY A 1 276 ? 9.232 11.280 -4.329 1.00 77.56 276 GLY A C 1
ATOM 2142 O O . GLY A 1 276 ? 10.374 11.438 -4.766 1.00 77.56 276 GLY A O 1
ATOM 2143 N N . GLN A 1 277 ? 8.329 12.259 -4.301 1.00 82.69 277 GLN A N 1
ATOM 2144 C CA . GLN A 1 277 ? 8.556 13.625 -4.777 1.00 82.69 277 GLN A CA 1
ATOM 2145 C C . GLN A 1 277 ? 9.110 14.515 -3.656 1.00 82.69 277 GLN A C 1
ATOM 2147 O O . GLN A 1 277 ? 8.861 14.283 -2.476 1.00 82.69 277 GLN A O 1
ATOM 2152 N N . GLU A 1 278 ? 9.841 15.575 -4.009 1.00 83.88 278 GLU A N 1
ATOM 2153 C CA . GLU A 1 278 ? 10.373 16.531 -3.021 1.00 83.88 278 GLU A CA 1
ATOM 2154 C C . GLU A 1 278 ? 9.280 17.229 -2.198 1.00 83.88 278 GLU A C 1
ATOM 2156 O O . GLU A 1 278 ? 9.532 17.662 -1.073 1.00 83.88 278 GLU A O 1
ATOM 2161 N N . THR A 1 279 ? 8.073 17.309 -2.759 1.00 85.75 279 THR A N 1
ATOM 2162 C CA . THR A 1 279 ? 6.879 17.902 -2.157 1.00 85.75 279 THR A CA 1
ATOM 2163 C C . THR A 1 279 ? 6.101 16.941 -1.263 1.00 85.75 279 THR A C 1
ATOM 2165 O O . THR A 1 279 ? 5.158 17.382 -0.610 1.00 85.75 279 THR A O 1
ATOM 2168 N N . ASP A 1 280 ? 6.460 15.653 -1.222 1.00 90.56 280 ASP A N 1
ATOM 2169 C CA . ASP A 1 280 ? 5.802 14.688 -0.341 1.00 90.56 280 ASP A CA 1
ATOM 2170 C C . ASP A 1 280 ? 5.950 15.103 1.120 1.00 90.56 280 ASP A C 1
ATOM 2172 O O . ASP A 1 280 ? 6.946 15.706 1.512 1.00 90.56 280 ASP A O 1
ATOM 2176 N N . LEU A 1 281 ? 4.986 14.734 1.953 1.00 91.56 281 LEU A N 1
ATOM 2177 C CA . LEU A 1 281 ? 5.014 15.042 3.372 1.00 91.56 281 LEU A CA 1
ATOM 2178 C C . LEU A 1 281 ? 5.693 13.918 4.151 1.00 91.56 281 LEU A C 1
ATOM 2180 O O . LEU A 1 281 ? 5.301 12.751 4.075 1.00 91.56 281 LEU A O 1
ATOM 2184 N N . GLN A 1 282 ? 6.679 14.301 4.951 1.00 92.75 282 GLN A N 1
ATOM 2185 C CA . GLN A 1 282 ? 7.310 13.470 5.961 1.00 92.75 282 GLN A CA 1
ATOM 2186 C C . GLN A 1 282 ? 6.754 13.846 7.337 1.00 92.75 282 GLN A C 1
ATOM 2188 O O . GLN A 1 282 ? 6.868 14.993 7.773 1.00 92.75 282 GLN A O 1
ATOM 2193 N N . PHE A 1 283 ? 6.201 12.858 8.034 1.00 94.50 283 PHE A N 1
ATOM 2194 C CA . PHE A 1 283 ? 5.735 12.964 9.411 1.00 94.50 283 PHE A CA 1
ATOM 2195 C C . PHE A 1 283 ? 6.666 12.155 10.307 1.00 94.50 283 PHE A C 1
ATOM 2197 O O . PHE A 1 283 ? 6.916 10.981 10.041 1.00 94.50 283 PHE A O 1
ATOM 2204 N N . ALA A 1 284 ? 7.157 12.743 11.392 1.00 95.19 284 ALA A N 1
ATOM 2205 C CA . ALA A 1 284 ? 8.032 12.061 12.338 1.00 95.19 284 ALA A CA 1
ATOM 2206 C C . ALA A 1 284 ? 7.626 12.386 13.775 1.00 95.19 284 ALA A C 1
ATOM 2208 O O . ALA A 1 284 ? 7.584 13.551 14.159 1.00 95.19 284 ALA A O 1
ATOM 2209 N N . GLY A 1 285 ? 7.345 11.366 14.584 1.00 95.75 285 GLY A N 1
ATOM 2210 C CA . GLY A 1 285 ? 6.860 11.579 15.949 1.00 95.75 285 GLY A CA 1
ATOM 2211 C C . GLY A 1 285 ? 6.546 10.295 16.708 1.00 95.75 285 GLY A C 1
ATOM 2212 O O . GLY A 1 285 ? 6.812 9.185 16.242 1.00 95.75 285 GLY A O 1
ATOM 2213 N N . ASP A 1 286 ? 5.976 10.453 17.896 1.00 96.12 286 ASP A N 1
ATOM 2214 C CA . ASP A 1 286 ? 5.443 9.344 18.686 1.00 96.12 286 ASP A CA 1
ATOM 2215 C C . ASP A 1 286 ? 3.950 9.173 18.402 1.00 96.12 286 ASP A C 1
ATOM 2217 O O . ASP A 1 286 ? 3.188 10.139 18.448 1.00 96.12 286 ASP A O 1
ATOM 2221 N N . TYR A 1 287 ? 3.519 7.935 18.159 1.00 97.44 287 TYR A N 1
ATOM 2222 C CA . TYR A 1 287 ? 2.140 7.635 17.767 1.00 97.44 287 TYR A CA 1
ATOM 2223 C C . TYR A 1 287 ? 1.552 6.493 18.575 1.00 97.44 287 TYR A C 1
ATOM 2225 O O . TYR A 1 287 ? 2.256 5.645 19.131 1.00 97.44 287 TYR A O 1
ATOM 2233 N N . GLU A 1 288 ? 0.229 6.458 18.601 1.00 98.06 288 GLU A N 1
ATOM 2234 C CA . GLU A 1 288 ? -0.559 5.437 19.265 1.00 98.06 288 GLU A CA 1
ATOM 2235 C C . GLU A 1 288 ? -1.646 4.946 18.314 1.00 98.06 288 GLU A C 1
ATOM 2237 O O . GLU A 1 288 ? -2.387 5.734 17.723 1.00 98.06 288 GLU A O 1
ATOM 2242 N N . LEU A 1 289 ? -1.710 3.628 18.146 1.00 98.44 289 LEU A N 1
ATOM 2243 C CA . LEU A 1 289 ? -2.739 2.965 17.368 1.00 98.44 289 LEU A CA 1
ATOM 2244 C C . LEU A 1 289 ? -3.848 2.508 18.303 1.00 98.44 289 LEU A C 1
ATOM 2246 O O . LEU A 1 289 ? -3.633 1.650 19.163 1.00 98.44 289 LEU A O 1
ATOM 2250 N N . TYR A 1 290 ? -5.038 3.044 18.085 1.00 98.38 290 TYR A N 1
ATOM 2251 C CA . TYR A 1 290 ? -6.248 2.677 18.801 1.00 98.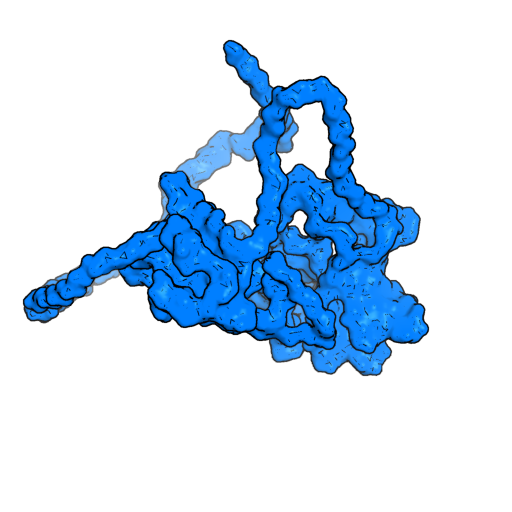38 290 TYR A CA 1
ATOM 2252 C C . TYR A 1 290 ? -7.169 1.840 17.919 1.00 98.38 290 TYR A C 1
ATOM 2254 O O . TYR A 1 290 ? -7.202 2.018 16.704 1.00 98.38 290 TYR A O 1
ATOM 2262 N N . PHE A 1 291 ? -7.948 0.956 18.537 1.00 98.50 291 PHE A N 1
ATOM 2263 C CA . PHE A 1 291 ? -9.091 0.300 17.917 1.00 98.50 291 PHE A CA 1
ATOM 2264 C C . PHE A 1 291 ? -10.367 0.714 18.639 1.00 98.50 291 PHE A C 1
ATOM 2266 O O . PHE A 1 291 ? -10.486 0.534 19.852 1.00 98.50 291 PHE A O 1
ATOM 2273 N N . LEU A 1 292 ? -11.308 1.268 17.884 1.00 97.31 292 LEU A N 1
ATOM 2274 C CA . LEU A 1 292 ? -12.610 1.693 18.368 1.00 97.31 292 LEU A CA 1
ATOM 2275 C C . LEU A 1 292 ? -13.626 0.645 17.934 1.00 97.31 292 LEU A C 1
ATOM 2277 O O . LEU A 1 292 ? -13.890 0.504 16.739 1.00 97.31 292 LEU A O 1
ATOM 2281 N N . ASN A 1 293 ? -14.180 -0.105 18.882 1.00 94.81 293 ASN A N 1
ATOM 2282 C CA . ASN A 1 293 ? -15.192 -1.109 18.565 1.00 94.81 293 ASN A CA 1
ATOM 2283 C C . ASN A 1 293 ? -16.534 -0.441 18.188 1.00 94.81 293 ASN A C 1
ATOM 2285 O O . ASN A 1 293 ? -16.749 0.754 18.401 1.00 94.81 293 ASN A O 1
ATOM 2289 N N . ARG A 1 294 ? -17.488 -1.217 17.661 1.00 91.69 294 ARG A N 1
ATOM 2290 C CA . ARG A 1 294 ? -18.835 -0.710 17.317 1.00 91.69 294 ARG A CA 1
ATOM 2291 C C . ARG A 1 294 ? -19.648 -0.163 18.497 1.00 91.69 294 ARG A C 1
ATOM 2293 O O . ARG A 1 294 ? -20.593 0.588 18.268 1.00 91.69 294 ARG A O 1
ATOM 2300 N N . SER A 1 295 ? -19.310 -0.538 19.727 1.00 90.38 295 SER A N 1
ATOM 2301 C CA . SER A 1 295 ? -19.934 0.001 20.942 1.00 90.38 295 SER A CA 1
ATOM 2302 C C . SER A 1 295 ? -19.382 1.381 21.320 1.00 90.38 295 SER A C 1
ATOM 2304 O O . SER A 1 295 ? -19.980 2.062 22.149 1.00 90.38 295 SER A O 1
ATOM 2306 N N . GLY A 1 296 ? -18.275 1.803 20.698 1.00 89.38 296 GLY A N 1
ATOM 2307 C CA . GLY A 1 296 ? -17.562 3.041 20.995 1.00 89.38 296 GLY A CA 1
ATOM 2308 C C . GLY A 1 296 ? -16.454 2.893 22.040 1.00 89.38 296 GLY A C 1
ATOM 2309 O O . GLY A 1 296 ? -15.859 3.904 22.408 1.00 89.38 296 GLY A O 1
ATOM 2310 N N . ASP A 1 297 ? -16.158 1.676 22.513 1.00 94.50 297 ASP A N 1
ATOM 2311 C CA . ASP A 1 297 ? -15.027 1.455 23.415 1.00 94.50 297 ASP A CA 1
ATOM 2312 C C . ASP A 1 297 ? -13.718 1.530 22.634 1.00 94.50 297 ASP A C 1
ATOM 2314 O O . ASP A 1 297 ? -13.570 0.941 21.558 1.00 94.50 297 ASP A O 1
ATOM 2318 N N . GLU A 1 298 ? -12.749 2.224 23.217 1.00 96.25 298 GLU A N 1
ATOM 2319 C CA . GLU A 1 298 ? -11.431 2.429 22.638 1.00 96.25 298 GLU A CA 1
ATOM 2320 C C . GLU A 1 298 ? -10.387 1.554 23.348 1.00 96.25 298 GLU A C 1
ATOM 2322 O O . GLU A 1 298 ? -10.292 1.539 24.577 1.00 96.25 298 GLU A O 1
ATOM 2327 N N . LYS A 1 299 ? -9.585 0.825 22.566 1.00 97.38 299 LYS A N 1
ATOM 2328 C CA . LYS A 1 299 ? -8.476 -0.014 23.039 1.00 97.38 299 LYS A CA 1
ATOM 2329 C C . LYS A 1 299 ? -7.171 0.453 22.403 1.00 97.38 299 LYS A C 1
ATOM 2331 O O . LYS A 1 299 ? -7.081 0.531 21.182 1.00 97.38 299 LYS A O 1
ATOM 2336 N N . LEU A 1 300 ? -6.144 0.703 23.214 1.00 97.94 300 LEU A N 1
ATOM 2337 C CA . LEU A 1 300 ? -4.780 0.900 22.717 1.00 97.94 300 LEU A CA 1
ATOM 2338 C C . LEU A 1 300 ? -4.223 -0.442 22.217 1.00 97.94 300 LEU A C 1
ATOM 2340 O O . LEU A 1 300 ? -4.177 -1.415 22.971 1.00 97.94 300 LEU A O 1
ATOM 2344 N N . VAL A 1 301 ? -3.806 -0.490 20.954 1.00 98.25 301 VAL A N 1
ATOM 2345 C CA . VAL A 1 301 ? -3.300 -1.699 20.285 1.00 98.25 301 VAL A CA 1
ATOM 2346 C C . VAL A 1 301 ? -1.779 -1.691 20.208 1.00 98.25 301 VAL A C 1
ATOM 2348 O O . VAL A 1 301 ? -1.147 -2.702 20.499 1.00 98.25 301 VAL A O 1
ATOM 2351 N N . GLN A 1 302 ? -1.179 -0.557 19.842 1.00 97.94 302 GLN A N 1
ATOM 2352 C CA . GLN A 1 302 ? 0.273 -0.425 19.744 1.00 97.94 302 GLN A CA 1
ATOM 2353 C C . GLN A 1 302 ? 0.719 1.017 19.991 1.00 97.94 302 GLN A C 1
ATOM 2355 O O . GLN A 1 302 ? 0.010 1.966 19.667 1.00 97.94 302 GLN A O 1
ATOM 2360 N N . GLN A 1 303 ? 1.925 1.173 20.535 1.00 97.25 303 GLN A N 1
ATOM 2361 C CA . GLN A 1 303 ? 2.631 2.449 20.606 1.00 97.25 303 GLN A CA 1
ATOM 2362 C C . GLN A 1 303 ? 3.854 2.406 19.693 1.00 97.25 303 GLN A C 1
ATOM 2364 O O . GLN A 1 303 ? 4.577 1.408 19.655 1.00 97.25 303 GLN A O 1
ATOM 2369 N N . PHE A 1 304 ? 4.106 3.511 19.004 1.00 96.44 304 PHE A N 1
ATOM 2370 C CA . PHE A 1 304 ? 5.304 3.719 18.211 1.00 96.44 304 PHE A CA 1
ATOM 2371 C C . PHE A 1 304 ? 6.124 4.854 18.803 1.00 96.44 304 PHE A C 1
ATOM 2373 O O . PHE A 1 304 ? 5.581 5.895 19.172 1.00 96.44 304 PHE A O 1
ATOM 2380 N N . ASN A 1 305 ? 7.436 4.649 18.864 1.00 93.88 305 ASN A N 1
ATOM 2381 C CA . ASN A 1 305 ? 8.376 5.674 19.291 1.00 93.88 305 ASN A CA 1
ATOM 2382 C C . ASN A 1 305 ? 9.182 6.119 18.073 1.00 93.88 305 ASN A C 1
ATOM 2384 O O . ASN A 1 305 ? 9.911 5.302 17.503 1.00 93.88 305 ASN A O 1
ATOM 2388 N N . ARG A 1 306 ? 9.078 7.399 17.705 1.00 93.19 306 ARG A N 1
ATOM 2389 C CA . ARG A 1 306 ? 9.720 7.985 16.517 1.00 93.19 306 ARG A CA 1
ATOM 2390 C C . ARG A 1 306 ? 9.368 7.245 15.218 1.00 93.19 306 ARG A C 1
ATOM 2392 O O . ARG A 1 306 ? 10.262 6.890 14.450 1.00 93.19 306 ARG A O 1
ATOM 2399 N N . LEU A 1 307 ? 8.083 6.968 15.003 1.00 95.81 307 LEU A N 1
ATOM 2400 C CA . LEU A 1 307 ? 7.624 6.476 13.706 1.00 95.81 307 LEU A CA 1
ATOM 2401 C C . LEU A 1 307 ? 7.850 7.570 12.668 1.00 95.81 307 LEU A C 1
ATOM 2403 O O . LEU A 1 307 ? 7.562 8.741 12.921 1.00 95.81 307 LEU A O 1
ATOM 2407 N N . GLU A 1 308 ? 8.330 7.158 11.507 1.00 94.56 308 GLU A N 1
ATOM 2408 C CA . GLU A 1 308 ? 8.428 8.004 10.334 1.00 94.56 308 GLU A CA 1
ATOM 2409 C C . GLU A 1 308 ? 7.409 7.528 9.305 1.00 94.56 308 GLU A C 1
ATOM 2411 O O . GLU A 1 308 ? 7.363 6.340 8.978 1.00 94.56 308 GLU A O 1
ATOM 2416 N N . MET A 1 309 ? 6.599 8.457 8.811 1.00 94.81 309 MET A N 1
ATOM 2417 C CA . MET A 1 309 ? 5.653 8.222 7.732 1.00 94.81 309 MET A CA 1
ATOM 2418 C C . MET A 1 309 ? 5.962 9.163 6.578 1.00 94.81 309 MET A C 1
ATOM 2420 O O . MET A 1 309 ? 6.345 10.312 6.791 1.00 94.81 309 MET A O 1
ATOM 2424 N N . ILE A 1 310 ? 5.790 8.668 5.359 1.00 92.19 310 ILE A N 1
ATOM 2425 C CA . ILE A 1 310 ? 5.947 9.451 4.133 1.00 92.19 310 ILE A CA 1
ATOM 2426 C C . ILE A 1 310 ? 4.693 9.218 3.304 1.00 92.19 310 ILE A C 1
ATOM 2428 O O . ILE A 1 310 ? 4.333 8.061 3.081 1.00 92.19 310 ILE A O 1
ATOM 2432 N N . GLN A 1 311 ? 4.049 10.297 2.857 1.00 89.56 311 GLN A N 1
ATOM 2433 C CA . GLN A 1 311 ? 2.826 10.273 2.049 1.00 89.56 311 GLN A CA 1
ATOM 2434 C C . GLN A 1 311 ? 2.757 11.473 1.101 1.00 89.56 311 GLN A C 1
ATOM 2436 O O . GLN A 1 311 ? 3.303 12.534 1.389 1.00 89.56 311 GLN A O 1
ATOM 2441 N N . ARG A 1 312 ? 2.077 11.302 -0.035 1.00 86.06 312 ARG A N 1
ATOM 2442 C CA . ARG A 1 312 ? 1.953 12.343 -1.073 1.00 86.06 312 ARG A CA 1
ATOM 2443 C C . ARG A 1 312 ? 1.147 13.552 -0.612 1.00 86.06 312 ARG A C 1
ATOM 2445 O O . ARG A 1 312 ? 1.454 14.682 -0.965 1.00 86.06 312 ARG A O 1
ATOM 2452 N N . GLU A 1 313 ? 0.100 13.303 0.163 1.00 84.44 313 GLU A N 1
ATOM 2453 C CA . GLU A 1 313 ? -0.888 14.306 0.552 1.00 84.44 313 GLU A CA 1
ATOM 2454 C C . GLU A 1 313 ? -1.142 14.288 2.058 1.00 84.44 313 GLU A C 1
ATOM 2456 O O . GLU A 1 313 ? -0.733 13.373 2.764 1.00 84.44 313 GLU A O 1
ATOM 2461 N N . ASN A 1 314 ? -1.851 15.291 2.572 1.00 82.50 314 ASN A N 1
ATOM 2462 C CA . ASN A 1 314 ? -2.225 15.415 3.986 1.00 82.50 314 ASN A CA 1
ATOM 2463 C C . ASN A 1 314 ? -3.430 14.517 4.381 1.00 82.50 314 ASN A C 1
ATOM 2465 O O . ASN A 1 314 ? -4.272 14.887 5.198 1.00 82.50 314 ASN A O 1
ATOM 2469 N N . GLY A 1 315 ? -3.564 13.350 3.752 1.00 86.62 315 GLY A N 1
ATOM 2470 C CA . GLY A 1 315 ? -4.602 12.364 4.058 1.00 86.62 315 GLY A CA 1
ATOM 2471 C C . GLY A 1 315 ? -4.218 11.442 5.218 1.00 86.62 315 GLY A C 1
ATOM 2472 O O . GLY A 1 315 ? -3.073 11.430 5.665 1.00 86.62 315 GLY A O 1
ATOM 2473 N N . ALA A 1 316 ? -5.171 10.644 5.702 1.00 91.06 316 ALA A N 1
ATOM 2474 C CA . ALA A 1 316 ? -4.854 9.503 6.557 1.00 91.06 316 ALA A CA 1
ATOM 2475 C C . ALA A 1 316 ? -4.449 8.308 5.680 1.00 91.06 316 ALA A C 1
ATOM 2477 O O . ALA A 1 316 ? -5.130 8.011 4.702 1.00 91.06 316 ALA A O 1
ATOM 2478 N N . ILE A 1 317 ? -3.383 7.599 6.052 1.00 93.94 317 ILE A N 1
ATOM 2479 C CA . ILE A 1 317 ? -2.963 6.361 5.388 1.00 93.94 317 ILE A CA 1
ATOM 2480 C C . ILE A 1 317 ? -4.025 5.286 5.617 1.00 93.94 317 ILE A C 1
ATOM 2482 O O . ILE A 1 317 ? -4.312 4.913 6.756 1.00 93.94 317 ILE A O 1
ATOM 2486 N N . GLU A 1 318 ? -4.579 4.738 4.545 1.00 94.81 318 GLU A N 1
ATOM 2487 C CA . GLU A 1 318 ? -5.480 3.596 4.654 1.00 94.81 318 GLU A CA 1
ATOM 2488 C C . GLU A 1 318 ? -4.689 2.300 4.859 1.00 94.81 318 GLU A C 1
ATOM 2490 O O . GLU A 1 318 ? -3.719 2.003 4.159 1.00 94.81 318 GLU A O 1
ATOM 2495 N N . PHE A 1 319 ? -5.104 1.504 5.840 1.00 97.56 319 PHE A N 1
ATOM 2496 C CA . PHE A 1 319 ? -4.563 0.173 6.060 1.00 97.56 319 PHE A CA 1
ATOM 2497 C C . PHE A 1 319 ? -5.018 -0.754 4.933 1.00 97.56 319 PHE A C 1
ATOM 2499 O O . PHE A 1 319 ? -6.202 -0.818 4.598 1.00 97.56 319 PHE A O 1
ATOM 2506 N N . MET A 1 320 ? -4.103 -1.573 4.425 1.00 97.06 320 MET A N 1
ATOM 2507 C CA . MET A 1 320 ? -4.458 -2.643 3.501 1.00 97.06 320 MET A CA 1
ATOM 2508 C C . MET A 1 320 ? -5.184 -3.750 4.260 1.00 97.06 320 MET A C 1
ATOM 2510 O O . MET A 1 320 ? -4.592 -4.425 5.101 1.00 97.06 320 MET A O 1
ATOM 2514 N N . LYS A 1 321 ? -6.462 -3.962 3.955 1.00 97.75 321 LYS A N 1
ATOM 2515 C CA . LYS A 1 321 ? -7.260 -5.031 4.558 1.00 97.75 321 LYS A CA 1
ATOM 2516 C C . LYS A 1 321 ? -7.095 -6.345 3.794 1.00 97.75 321 LYS A C 1
ATOM 2518 O O . LYS A 1 321 ? -7.273 -6.401 2.583 1.00 97.75 321 LYS A O 1
ATOM 2523 N N . LEU A 1 322 ? -6.840 -7.413 4.535 1.00 97.19 322 LEU A N 1
ATOM 2524 C CA . LEU A 1 322 ? -6.665 -8.783 4.080 1.00 97.19 322 LEU A CA 1
ATOM 2525 C C . LEU A 1 322 ? -7.629 -9.695 4.841 1.00 97.19 322 LEU A C 1
ATOM 2527 O O . LEU A 1 322 ? -7.586 -9.784 6.070 1.00 97.19 322 LEU A O 1
ATOM 2531 N N . ASP A 1 323 ? -8.515 -10.376 4.119 1.00 95.31 323 ASP A N 1
ATOM 2532 C CA . ASP A 1 323 ? -9.554 -11.189 4.745 1.00 95.31 323 ASP A CA 1
ATOM 2533 C C . ASP A 1 323 ? -9.100 -12.641 4.943 1.00 95.31 323 ASP A C 1
ATOM 2535 O O . ASP A 1 323 ? -8.831 -13.359 3.980 1.00 95.31 323 ASP A O 1
ATOM 2539 N N . PHE A 1 324 ? -9.032 -13.086 6.200 1.00 96.56 324 PHE A N 1
ATOM 2540 C CA . PHE A 1 324 ? -8.770 -14.478 6.565 1.00 96.56 324 PHE A CA 1
ATOM 2541 C C . PHE A 1 324 ? -10.062 -15.142 7.067 1.00 96.56 324 PHE A C 1
ATOM 2543 O O . PHE A 1 324 ? -10.992 -14.459 7.504 1.00 96.56 324 PHE A O 1
ATOM 2550 N N . PRO A 1 325 ? -10.153 -16.486 7.072 1.00 92.00 325 PRO A N 1
ATOM 2551 C CA . PRO A 1 325 ? -11.354 -17.173 7.549 1.00 92.00 325 PRO A CA 1
ATOM 2552 C C . PRO A 1 325 ? -11.771 -16.783 8.976 1.00 92.00 325 PRO A C 1
ATOM 2554 O O . PRO A 1 325 ? -12.955 -16.577 9.228 1.00 92.00 325 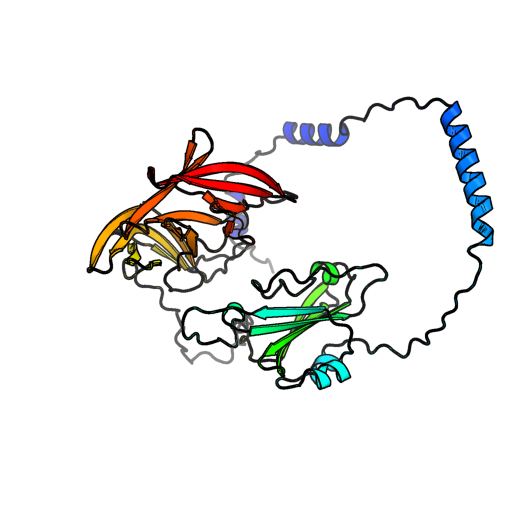PRO A O 1
ATOM 2557 N N . ASN A 1 326 ? -10.799 -16.622 9.881 1.00 93.81 326 ASN A N 1
ATOM 2558 C CA . ASN A 1 326 ? -11.048 -16.410 11.312 1.00 93.81 326 ASN A CA 1
ATOM 2559 C C . ASN A 1 326 ? -10.748 -14.981 11.792 1.00 93.81 326 ASN A C 1
ATOM 2561 O O . ASN A 1 326 ? -11.051 -14.645 12.932 1.00 93.81 326 ASN A O 1
ATOM 2565 N N . ALA A 1 327 ? -10.168 -14.129 10.946 1.00 97.19 327 ALA A N 1
ATOM 2566 C CA . ALA A 1 327 ? -9.817 -12.761 11.310 1.00 97.19 327 ALA A CA 1
ATOM 2567 C C . ALA A 1 327 ? -9.802 -11.844 10.086 1.00 97.19 327 ALA A C 1
ATOM 2569 O O . ALA A 1 327 ? -9.631 -12.296 8.956 1.00 97.19 327 ALA A O 1
ATOM 2570 N N . GLU A 1 328 ? -9.928 -10.547 10.317 1.00 98.12 328 GLU A N 1
ATOM 2571 C CA . GLU A 1 328 ? -9.546 -9.519 9.351 1.00 98.12 328 GLU A CA 1
ATOM 2572 C C . GLU A 1 328 ? -8.134 -9.046 9.715 1.00 98.12 328 GLU A C 1
ATOM 2574 O O . GLU A 1 328 ? -7.927 -8.567 10.829 1.00 98.12 328 GLU A O 1
ATOM 2579 N N . ILE A 1 329 ? -7.159 -9.202 8.818 1.00 98.38 329 ILE A N 1
ATOM 2580 C CA . ILE A 1 329 ? -5.798 -8.687 9.015 1.00 98.38 329 ILE A CA 1
ATOM 2581 C C . ILE A 1 329 ? -5.655 -7.365 8.265 1.00 98.38 329 ILE A C 1
ATOM 2583 O O . ILE A 1 329 ? -6.151 -7.210 7.159 1.00 98.38 329 ILE A O 1
ATOM 2587 N N . PHE A 1 330 ? -4.969 -6.406 8.862 1.00 98.69 330 PHE A N 1
ATOM 2588 C CA . PHE A 1 330 ? -4.710 -5.089 8.317 1.00 98.69 330 PHE A CA 1
ATOM 2589 C C . PHE A 1 330 ? -3.212 -4.840 8.294 1.00 98.69 330 PHE A C 1
ATOM 2591 O O . PHE A 1 330 ? -2.542 -5.031 9.311 1.00 98.69 330 PHE A O 1
ATOM 2598 N N . LEU A 1 331 ? -2.692 -4.401 7.153 1.00 98.62 331 LEU A N 1
ATOM 2599 C CA . LEU A 1 331 ? -1.296 -4.025 7.007 1.00 98.62 331 LEU A CA 1
ATOM 2600 C C . LEU A 1 331 ? -1.171 -2.507 6.982 1.00 98.62 331 LEU A C 1
ATOM 2602 O O . LEU A 1 331 ? -1.774 -1.833 6.147 1.00 98.62 331 LEU A O 1
ATOM 2606 N N . PHE A 1 332 ? -0.370 -1.981 7.899 1.00 98.44 332 PHE A N 1
ATOM 2607 C CA . PHE A 1 332 ? -0.003 -0.576 7.932 1.00 98.44 332 PHE A CA 1
ATOM 2608 C C . PHE A 1 332 ? 1.369 -0.396 7.298 1.00 98.44 332 PHE A C 1
ATOM 2610 O O . PHE A 1 332 ? 2.363 -0.904 7.821 1.00 98.44 332 PHE A O 1
ATOM 2617 N N . ILE A 1 333 ? 1.409 0.340 6.190 1.00 97.25 333 ILE A N 1
ATOM 2618 C CA . ILE A 1 333 ? 2.622 0.657 5.441 1.00 97.25 333 ILE A CA 1
ATOM 2619 C C . ILE A 1 333 ? 2.903 2.154 5.653 1.00 97.25 333 ILE A C 1
ATOM 2621 O O . ILE A 1 333 ? 2.318 2.979 4.955 1.00 97.25 333 ILE A O 1
ATOM 2625 N N . PRO A 1 334 ? 3.744 2.548 6.629 1.00 95.56 334 PRO A N 1
ATOM 2626 C CA . PRO A 1 334 ? 3.938 3.958 6.986 1.00 95.56 334 PRO A CA 1
ATOM 2627 C C . PRO A 1 334 ? 4.572 4.797 5.871 1.00 95.56 334 PRO A C 1
ATOM 2629 O O . PRO A 1 334 ? 4.473 6.020 5.882 1.00 95.56 334 PRO A O 1
ATOM 2632 N N . ARG A 1 335 ? 5.260 4.158 4.924 1.00 91.31 335 ARG A N 1
ATOM 2633 C CA . ARG A 1 335 ? 5.946 4.819 3.814 1.00 91.31 335 ARG A CA 1
ATOM 2634 C C . ARG A 1 335 ? 5.491 4.160 2.527 1.00 91.31 335 ARG A C 1
ATOM 2636 O O . ARG A 1 335 ? 5.749 2.978 2.342 1.00 91.31 335 ARG A O 1
ATOM 2643 N N . TYR A 1 336 ? 4.839 4.912 1.647 1.00 80.50 336 TYR A N 1
ATOM 2644 C CA . TYR A 1 336 ? 4.374 4.380 0.359 1.00 80.50 336 TYR A CA 1
ATOM 2645 C C . TYR A 1 336 ? 5.509 4.217 -0.674 1.00 80.50 336 TYR A C 1
ATOM 2647 O O . TYR A 1 336 ? 5.314 3.611 -1.723 1.00 80.50 336 TYR A O 1
ATOM 2655 N N . THR A 1 337 ? 6.686 4.781 -0.387 1.00 70.69 337 THR A N 1
ATOM 2656 C CA . THR A 1 337 ? 7.830 4.880 -1.299 1.00 70.69 337 THR A CA 1
ATOM 2657 C C . THR A 1 337 ? 9.099 4.326 -0.647 1.00 70.69 337 THR A C 1
ATOM 2659 O O . THR A 1 337 ? 9.521 4.808 0.405 1.00 70.69 337 THR A O 1
ATOM 2662 N N . ASP A 1 338 ? 9.720 3.332 -1.289 1.00 76.75 338 ASP A N 1
ATOM 2663 C CA . ASP A 1 338 ? 11.075 2.836 -1.013 1.00 76.75 338 ASP A CA 1
ATOM 2664 C C . ASP A 1 338 ? 11.580 2.072 -2.255 1.00 76.75 338 ASP A C 1
ATOM 2666 O O . ASP A 1 338 ? 10.838 1.288 -2.845 1.00 76.75 338 ASP A O 1
ATOM 2670 N N . CYS A 1 339 ? 12.829 2.290 -2.680 1.00 75.81 339 CYS A N 1
ATOM 2671 C CA . CYS A 1 339 ? 13.401 1.599 -3.846 1.00 75.81 339 CYS A CA 1
ATOM 2672 C C . CYS A 1 339 ? 13.735 0.132 -3.602 1.00 75.81 339 CYS A C 1
ATOM 2674 O O . CYS A 1 339 ? 13.979 -0.611 -4.553 1.00 75.81 339 CYS A O 1
ATOM 2676 N N . HIS A 1 340 ? 13.822 -0.263 -2.340 1.00 82.94 340 HIS A N 1
ATOM 2677 C CA . HIS A 1 340 ? 14.286 -1.572 -1.941 1.00 82.94 340 HIS A CA 1
ATOM 2678 C C . HIS A 1 340 ? 13.204 -2.363 -1.248 1.00 82.94 340 HIS A C 1
ATOM 2680 O O . HIS A 1 340 ? 13.181 -3.564 -1.451 1.00 82.94 340 HIS A O 1
ATOM 2686 N N . GLY A 1 341 ? 12.291 -1.744 -0.503 1.00 91.12 341 GLY A N 1
ATOM 2687 C CA . GLY A 1 341 ? 11.134 -2.438 0.052 1.00 91.12 341 GLY A CA 1
ATOM 2688 C C . GLY A 1 341 ? 10.365 -1.609 1.069 1.00 91.12 341 GLY A C 1
ATOM 2689 O O . GLY A 1 341 ? 10.930 -0.791 1.785 1.00 91.12 341 GLY A O 1
ATOM 2690 N N . LEU A 1 342 ? 9.064 -1.849 1.158 1.00 93.31 342 LEU A N 1
ATOM 2691 C CA . LEU A 1 342 ? 8.175 -1.153 2.073 1.00 93.31 342 LEU A CA 1
ATOM 2692 C C . LEU A 1 342 ? 8.114 -1.910 3.399 1.00 93.31 342 LEU A C 1
ATOM 2694 O O . LEU A 1 342 ? 7.751 -3.086 3.441 1.00 93.31 342 LEU A O 1
ATOM 2698 N N . GLU A 1 343 ? 8.472 -1.237 4.490 1.00 95.62 343 GLU A N 1
ATOM 2699 C CA . GLU A 1 343 ? 8.212 -1.753 5.835 1.00 95.62 343 GLU A CA 1
ATOM 2700 C C . GLU A 1 343 ? 6.703 -1.772 6.088 1.00 95.62 343 GLU A C 1
ATOM 2702 O O . GLU A 1 343 ? 6.010 -0.816 5.743 1.00 95.62 343 GLU A O 1
ATOM 2707 N N . PHE A 1 344 ? 6.197 -2.827 6.724 1.00 98.00 344 PHE A N 1
ATOM 2708 C CA . PHE A 1 344 ? 4.804 -2.886 7.139 1.00 98.00 344 PHE A CA 1
ATOM 2709 C C . PHE A 1 344 ? 4.602 -3.609 8.472 1.00 98.00 344 PHE A C 1
ATOM 2711 O O . PHE A 1 344 ? 5.327 -4.540 8.830 1.00 98.00 344 PHE A O 1
ATOM 2718 N N . TYR A 1 345 ? 3.571 -3.178 9.194 1.00 98.62 345 TYR A N 1
ATOM 2719 C CA . TYR A 1 345 ? 3.102 -3.757 10.453 1.00 98.62 345 TYR A CA 1
ATOM 2720 C C . TYR A 1 345 ? 1.775 -4.473 10.214 1.00 98.62 345 TYR A C 1
ATOM 2722 O O . TYR A 1 345 ? 1.013 -4.063 9.341 1.00 98.62 345 TYR A O 1
ATOM 2730 N N . ALA A 1 346 ? 1.482 -5.518 10.986 1.00 98.62 346 ALA A N 1
ATOM 2731 C CA . ALA A 1 346 ? 0.243 -6.276 10.859 1.00 98.62 346 ALA A CA 1
ATOM 2732 C C . ALA A 1 346 ? -0.626 -6.144 12.115 1.00 98.62 346 ALA A C 1
ATOM 2734 O O . ALA A 1 346 ? -0.140 -6.233 13.242 1.00 98.62 346 ALA A O 1
ATOM 2735 N N . TYR A 1 347 ? -1.930 -5.994 11.912 1.00 98.69 347 TYR A N 1
ATOM 2736 C CA . TYR A 1 347 ? -2.949 -5.941 12.958 1.00 98.69 347 TYR A CA 1
ATOM 2737 C C . TYR A 1 347 ? -4.068 -6.901 12.611 1.00 98.69 347 TYR A C 1
ATOM 2739 O O . TYR A 1 347 ? -4.424 -7.015 11.448 1.00 98.69 347 TYR A O 1
ATOM 2747 N N . GLY A 1 348 ? -4.632 -7.592 13.589 1.00 97.88 348 GLY A N 1
ATOM 2748 C CA . GLY A 1 348 ? -5.760 -8.489 13.370 1.00 97.88 348 GLY A CA 1
ATOM 2749 C C . GLY A 1 348 ? -6.976 -8.045 14.157 1.00 97.88 348 GLY A C 1
ATOM 2750 O O . GLY A 1 348 ? -6.841 -7.479 15.240 1.00 97.88 348 GLY A O 1
ATOM 2751 N N . VAL A 1 349 ? -8.152 -8.337 13.615 1.00 98.25 349 VAL A N 1
ATOM 2752 C CA . VAL A 1 349 ? -9.431 -8.318 14.323 1.00 98.25 349 VAL A CA 1
ATOM 2753 C C . VAL A 1 349 ? -10.021 -9.713 14.228 1.00 98.25 349 VAL A C 1
ATOM 2755 O O . VAL A 1 349 ? -10.353 -10.178 13.136 1.00 98.25 349 VAL A O 1
ATOM 2758 N N . ASP A 1 350 ? -10.118 -10.399 15.359 1.00 96.62 350 ASP A N 1
ATOM 2759 C CA . ASP A 1 350 ? -10.692 -11.738 15.432 1.00 96.62 350 ASP A CA 1
ATOM 2760 C C . ASP A 1 350 ? -12.198 -11.689 15.112 1.00 96.62 350 ASP A C 1
ATOM 2762 O O . ASP A 1 350 ? -12.937 -10.871 15.660 1.00 96.62 350 ASP A O 1
ATOM 2766 N N . LYS A 1 351 ? -12.667 -12.541 14.193 1.00 96.38 351 LYS A N 1
ATOM 2767 C CA . LYS A 1 351 ? -14.058 -12.501 13.706 1.00 96.38 351 LYS A CA 1
ATOM 2768 C C . LYS A 1 351 ? -15.068 -13.090 14.695 1.00 96.38 351 LYS A C 1
ATOM 2770 O O . LYS A 1 351 ? -16.265 -12.823 14.563 1.00 96.38 351 LYS A O 1
ATOM 2775 N N . GLU A 1 352 ? -14.620 -13.896 15.655 1.00 94.81 352 GLU A N 1
ATOM 2776 C CA . GLU A 1 352 ? -15.487 -14.501 16.669 1.00 94.81 352 GLU A CA 1
ATOM 2777 C C . GLU A 1 352 ? -15.751 -13.523 17.820 1.00 94.81 352 GLU A C 1
ATOM 2779 O O . GLU A 1 352 ? -16.894 -13.330 18.236 1.00 94.81 352 GLU A O 1
ATOM 2784 N N . SER A 1 353 ? -14.700 -12.867 18.304 1.00 94.44 353 SER A N 1
ATOM 2785 C CA . SER A 1 353 ? -14.729 -11.975 19.464 1.00 94.44 353 SER A CA 1
ATOM 2786 C C . SER A 1 353 ? -14.827 -10.490 19.108 1.00 94.44 353 SER A C 1
ATOM 2788 O O . SER A 1 353 ? -15.279 -9.695 19.933 1.00 94.44 353 SER A O 1
ATOM 2790 N N . GLY A 1 354 ? -14.410 -10.093 17.902 1.00 95.31 354 GLY A N 1
ATOM 2791 C CA . GLY A 1 354 ? -14.221 -8.692 17.523 1.00 95.31 354 GLY A CA 1
ATOM 2792 C C . GLY A 1 354 ? -13.011 -8.035 18.197 1.00 95.31 354 GLY A C 1
ATOM 2793 O O . GLY A 1 354 ? -12.889 -6.809 18.160 1.00 95.31 354 GLY A O 1
ATOM 2794 N N . GLU A 1 355 ? -12.139 -8.811 18.851 1.00 95.81 355 GLU A N 1
ATOM 2795 C CA . GLU A 1 355 ? -10.966 -8.281 19.537 1.00 95.81 355 GLU A CA 1
ATOM 2796 C C . GLU A 1 355 ? -9.855 -7.918 18.545 1.00 95.81 355 GLU A C 1
ATOM 2798 O O . GLU A 1 355 ? -9.467 -8.722 17.699 1.00 95.81 355 GLU A O 1
ATOM 2803 N N . ALA A 1 356 ? -9.314 -6.705 18.691 1.00 97.88 356 ALA A N 1
ATOM 2804 C CA . ALA A 1 356 ? -8.165 -6.236 17.930 1.00 97.88 356 ALA A CA 1
ATOM 2805 C C . ALA A 1 356 ? -6.835 -6.483 18.659 1.00 97.88 356 ALA A C 1
ATOM 2807 O O . ALA A 1 356 ? -6.725 -6.252 19.873 1.00 97.88 356 ALA A O 1
ATOM 2808 N N . SER A 1 357 ? -5.808 -6.881 17.909 1.00 97.81 357 SER A N 1
ATOM 2809 C CA . SER A 1 357 ? -4.448 -7.120 18.402 1.00 97.81 357 SER A CA 1
ATOM 2810 C C . SER A 1 357 ? -3.381 -6.812 17.346 1.00 97.81 357 SER A C 1
ATOM 2812 O O . SER A 1 357 ? -3.652 -6.766 16.146 1.00 97.81 357 SER A O 1
ATOM 2814 N N . ASN A 1 358 ? -2.148 -6.573 17.795 1.00 98.00 358 ASN A N 1
ATOM 2815 C CA . ASN A 1 358 ? -0.988 -6.452 16.919 1.00 98.00 358 ASN A CA 1
ATOM 2816 C C . ASN A 1 358 ? -0.403 -7.836 16.614 1.00 98.00 358 ASN A C 1
ATOM 2818 O O . ASN A 1 358 ? -0.286 -8.674 17.507 1.00 98.00 358 ASN A O 1
ATOM 2822 N N . PHE A 1 359 ? -0.009 -8.060 15.363 1.00 98.44 359 PHE A N 1
ATOM 2823 C CA . PHE A 1 359 ? 0.633 -9.291 14.921 1.00 98.44 359 PHE A CA 1
ATOM 2824 C C . PHE A 1 359 ? 2.140 -9.087 14.783 1.00 98.44 359 PHE A C 1
ATOM 2826 O O . PHE A 1 359 ? 2.605 -8.052 14.310 1.00 98.44 359 PHE A O 1
ATOM 2833 N N . THR A 1 360 ? 2.907 -10.094 15.191 1.00 98.56 360 THR A N 1
ATOM 2834 C CA . THR A 1 360 ? 4.368 -10.138 15.004 1.00 98.56 360 THR A CA 1
ATOM 2835 C C . THR A 1 360 ? 4.751 -11.211 13.991 1.00 98.56 360 THR A C 1
ATOM 2837 O O . THR A 1 360 ? 3.994 -12.152 13.775 1.00 98.56 360 THR A O 1
ATOM 2840 N N . PHE A 1 361 ? 5.921 -11.096 13.371 1.00 98.62 361 PHE A N 1
ATOM 2841 C CA . PHE A 1 361 ? 6.416 -12.046 12.373 1.00 98.62 361 PHE A CA 1
ATOM 2842 C C . PHE A 1 361 ? 7.431 -12.989 13.015 1.00 98.62 361 PHE A C 1
ATOM 2844 O O . PHE A 1 361 ? 8.439 -12.534 13.554 1.00 98.62 361 PHE A O 1
ATOM 2851 N N . LEU A 1 362 ? 7.173 -14.296 12.983 1.00 98.25 362 LEU A N 1
ATOM 2852 C CA . LEU A 1 362 ? 8.072 -15.308 13.537 1.00 98.25 362 LEU A CA 1
ATOM 2853 C C . LEU A 1 362 ? 8.866 -15.981 12.411 1.00 98.25 362 LEU A C 1
ATOM 2855 O O . LEU A 1 362 ? 8.336 -16.833 11.699 1.00 98.25 362 LEU A O 1
ATOM 2859 N N . ASN A 1 363 ? 10.149 -15.632 12.305 1.00 96.06 363 ASN A N 1
ATOM 2860 C CA . ASN A 1 363 ? 11.091 -16.151 11.313 1.00 96.06 363 ASN A CA 1
ATOM 2861 C C . ASN A 1 363 ? 12.109 -17.057 12.013 1.00 96.06 363 ASN A C 1
ATOM 2863 O O . ASN A 1 363 ? 13.109 -16.596 12.573 1.00 96.06 363 ASN A O 1
ATOM 2867 N N . GLY A 1 364 ? 11.825 -18.361 12.031 1.00 93.81 364 GLY A N 1
ATOM 2868 C CA . GLY A 1 364 ? 12.590 -19.321 12.826 1.00 93.81 364 GLY A CA 1
ATOM 2869 C C . GLY A 1 364 ? 12.465 -19.016 14.321 1.00 93.81 364 GLY A C 1
ATOM 2870 O O . GLY A 1 364 ? 11.381 -19.110 14.887 1.00 93.81 364 GLY A O 1
ATOM 2871 N N . GLU A 1 365 ? 13.573 -18.641 14.963 1.00 94.38 365 GLU A N 1
ATOM 2872 C CA . GLU A 1 365 ? 13.602 -18.254 16.385 1.00 94.38 365 GLU A CA 1
ATOM 2873 C C . GLU A 1 365 ? 13.420 -16.739 16.602 1.00 94.38 365 GLU A C 1
ATOM 2875 O O . GLU A 1 365 ? 13.282 -16.284 17.738 1.00 94.38 365 GLU A O 1
ATOM 2880 N N . SER A 1 366 ? 13.428 -15.940 15.529 1.00 96.50 366 SER A N 1
ATOM 2881 C CA . SER A 1 366 ? 13.373 -14.476 15.612 1.00 96.50 366 SER A CA 1
ATOM 2882 C C . SER A 1 366 ? 11.937 -13.978 15.502 1.00 96.50 366 SER A C 1
ATOM 2884 O O . SER A 1 366 ? 11.257 -14.277 14.527 1.00 96.50 366 SER A O 1
ATOM 2886 N N . THR A 1 367 ? 11.482 -13.188 16.477 1.00 97.69 367 THR A N 1
ATOM 2887 C CA . THR A 1 367 ? 10.192 -12.480 16.407 1.00 97.69 367 THR A CA 1
ATOM 2888 C C . THR A 1 367 ? 10.432 -11.018 16.050 1.00 97.69 367 THR A C 1
ATOM 2890 O O . THR A 1 367 ? 11.128 -10.312 16.780 1.00 97.69 367 THR A O 1
ATOM 2893 N N . LEU A 1 368 ? 9.861 -10.567 14.937 1.00 97.69 368 LEU A N 1
ATOM 2894 C CA . LEU A 1 368 ? 9.999 -9.214 14.412 1.00 97.69 368 LEU A CA 1
ATOM 2895 C C . LEU A 1 368 ? 8.670 -8.452 14.547 1.00 97.69 368 LEU A C 1
ATOM 2897 O O . LEU A 1 368 ? 7.603 -9.041 14.356 1.00 97.69 368 LEU A O 1
ATOM 2901 N N . PRO A 1 369 ? 8.697 -7.149 14.875 1.00 97.19 369 PRO A N 1
ATOM 2902 C CA . PRO A 1 369 ? 7.483 -6.339 14.981 1.00 97.19 369 PRO A CA 1
ATOM 2903 C C . PRO A 1 369 ? 6.894 -5.955 13.614 1.00 97.19 369 PRO A C 1
ATOM 2905 O O . PRO A 1 369 ? 5.750 -5.516 13.550 1.00 97.19 369 PRO A O 1
ATOM 2908 N N . ASN A 1 370 ? 7.676 -6.089 12.544 1.00 97.38 370 ASN A N 1
ATOM 2909 C CA . ASN A 1 370 ? 7.334 -5.706 11.183 1.00 97.38 370 ASN A CA 1
ATOM 2910 C C . ASN A 1 370 ? 7.996 -6.653 10.170 1.00 97.38 370 ASN A C 1
ATOM 2912 O O . ASN A 1 370 ? 8.832 -7.488 10.530 1.00 97.38 370 ASN A O 1
ATOM 2916 N N . ALA A 1 371 ? 7.597 -6.520 8.909 1.00 96.94 371 ALA A N 1
ATOM 2917 C CA . ALA A 1 371 ? 8.205 -7.191 7.768 1.00 96.94 371 ALA A CA 1
ATOM 2918 C C . ALA A 1 371 ? 8.421 -6.194 6.620 1.00 96.94 371 ALA A C 1
ATOM 2920 O O . ALA A 1 371 ? 7.986 -5.045 6.689 1.00 96.94 371 ALA A O 1
ATOM 2921 N N . ILE A 1 372 ? 9.121 -6.630 5.574 1.00 95.44 372 ILE A N 1
ATOM 2922 C CA . ILE A 1 372 ? 9.403 -5.828 4.379 1.00 95.44 372 ILE A CA 1
ATOM 2923 C C . ILE A 1 372 ? 8.731 -6.495 3.180 1.00 95.44 372 ILE A C 1
ATOM 2925 O O . ILE A 1 372 ? 8.863 -7.707 3.003 1.00 95.44 372 ILE A O 1
ATOM 2929 N N . THR A 1 373 ? 8.044 -5.706 2.358 1.00 95.31 373 THR A N 1
ATOM 2930 C CA . THR A 1 373 ? 7.410 -6.144 1.109 1.00 95.31 373 THR A CA 1
ATOM 2931 C C . THR A 1 373 ? 7.960 -5.389 -0.100 1.00 95.31 373 THR A C 1
ATOM 2933 O O . THR A 1 373 ? 8.538 -4.312 0.026 1.00 95.31 373 THR A O 1
ATOM 2936 N N . SER A 1 374 ? 7.773 -5.943 -1.290 1.00 91.56 374 SER A N 1
ATOM 2937 C CA . SER A 1 374 ? 8.018 -5.283 -2.565 1.00 91.56 374 SER A CA 1
ATOM 2938 C C . SER A 1 374 ? 7.109 -4.056 -2.712 1.00 91.56 374 SER A C 1
ATOM 2940 O O . SER A 1 374 ? 5.933 -4.139 -2.347 1.00 91.56 374 SER A O 1
ATOM 2942 N N . PRO A 1 375 ? 7.611 -2.935 -3.267 1.00 86.62 375 PRO A N 1
ATOM 2943 C CA . PRO A 1 375 ? 6.775 -1.781 -3.591 1.00 86.62 375 PRO A CA 1
ATOM 2944 C C . PRO A 1 375 ? 5.823 -2.044 -4.768 1.00 86.62 375 PRO A C 1
ATOM 2946 O O . PRO A 1 375 ? 4.854 -1.314 -4.929 1.00 86.62 375 PRO A O 1
ATOM 2949 N N . VAL A 1 376 ? 6.084 -3.081 -5.574 1.00 84.94 376 VAL A N 1
ATOM 2950 C CA . VAL A 1 376 ? 5.280 -3.431 -6.759 1.00 84.94 376 VAL A CA 1
ATOM 2951 C C . VAL A 1 376 ? 4.289 -4.550 -6.441 1.00 84.94 376 VAL A C 1
ATOM 2953 O O . VAL A 1 376 ? 3.109 -4.463 -6.765 1.00 84.94 376 VAL A O 1
ATOM 2956 N N . ASN A 1 377 ? 4.762 -5.602 -5.769 1.00 89.38 377 ASN A N 1
ATOM 2957 C CA . ASN A 1 377 ? 3.955 -6.773 -5.435 1.00 89.38 377 ASN A CA 1
ATOM 2958 C C . ASN A 1 377 ? 3.611 -6.737 -3.947 1.00 89.38 377 ASN A C 1
ATOM 2960 O O . ASN A 1 377 ? 4.338 -7.273 -3.106 1.00 89.38 377 ASN A O 1
ATOM 2964 N N . LEU A 1 378 ? 2.516 -6.047 -3.632 1.00 93.31 378 LEU A N 1
ATOM 2965 C CA . LEU A 1 378 ? 2.038 -5.900 -2.262 1.00 93.31 378 LEU A CA 1
ATOM 2966 C C . LEU A 1 378 ? 1.534 -7.239 -1.690 1.00 93.31 378 LEU A C 1
ATOM 2968 O O . LEU A 1 378 ? 1.165 -8.136 -2.454 1.00 93.31 378 LEU A O 1
ATOM 2972 N N . PRO A 1 379 ? 1.505 -7.396 -0.355 1.00 97.69 379 PRO A N 1
ATOM 2973 C CA . PRO A 1 379 ? 1.120 -8.656 0.263 1.00 97.69 379 PRO A CA 1
ATOM 2974 C C . PRO A 1 379 ? -0.313 -9.069 -0.076 1.00 97.69 379 PRO A C 1
ATOM 2976 O O . PRO A 1 379 ? -1.225 -8.245 -0.106 1.00 97.69 379 PRO A O 1
ATOM 2979 N N . ILE A 1 380 ? -0.522 -10.370 -0.262 1.00 97.38 380 ILE A N 1
ATOM 2980 C CA . ILE A 1 380 ? -1.834 -10.949 -0.574 1.00 97.38 380 ILE A CA 1
ATOM 2981 C C . ILE A 1 380 ? -2.166 -12.109 0.360 1.00 97.38 380 ILE A C 1
ATOM 2983 O O . ILE A 1 380 ? -1.291 -12.679 1.015 1.00 97.38 380 ILE A O 1
ATOM 2987 N N . VAL A 1 381 ? -3.440 -12.501 0.380 1.00 97.25 381 VAL A N 1
ATOM 2988 C CA . VAL A 1 381 ? -3.868 -13.764 0.991 1.00 97.25 381 VAL A CA 1
ATOM 2989 C C . VAL A 1 381 ? -3.978 -14.830 -0.090 1.00 97.25 381 VAL A C 1
ATOM 2991 O O . VAL A 1 381 ? -4.730 -14.664 -1.047 1.00 97.25 381 VAL A O 1
ATOM 2994 N N . SER A 1 382 ? -3.272 -15.946 0.085 1.00 95.94 382 SER A N 1
ATOM 2995 C CA . SER A 1 382 ? -3.420 -17.143 -0.751 1.00 95.94 382 SER A CA 1
ATOM 2996 C C . SER A 1 382 ? -3.460 -18.374 0.138 1.00 95.94 382 SER A C 1
ATOM 2998 O O . SER A 1 382 ? -2.616 -18.530 1.015 1.00 95.94 382 SER A O 1
ATOM 3000 N N . ASP A 1 383 ? -4.456 -19.239 -0.058 1.00 95.00 383 ASP A N 1
ATOM 3001 C CA . ASP A 1 383 ? -4.619 -20.491 0.697 1.00 95.00 383 ASP A CA 1
ATOM 3002 C C . ASP A 1 383 ? -4.588 -20.311 2.228 1.00 95.00 383 ASP A C 1
ATOM 3004 O O . ASP A 1 383 ? -4.042 -21.132 2.967 1.00 95.00 383 ASP A O 1
ATOM 3008 N N . GLY A 1 384 ? -5.163 -19.205 2.715 1.00 95.56 384 GLY A N 1
ATOM 3009 C CA . GLY A 1 384 ? -5.190 -18.864 4.141 1.00 95.56 384 GLY A CA 1
ATOM 3010 C C . GLY A 1 384 ? -3.837 -18.433 4.717 1.00 95.56 384 GLY A C 1
ATOM 3011 O O . GLY A 1 384 ? -3.686 -18.397 5.938 1.00 95.56 384 GLY A O 1
ATOM 3012 N N . LYS A 1 385 ? -2.865 -18.108 3.860 1.00 98.12 385 LYS A N 1
ATOM 3013 C CA . LYS A 1 385 ? -1.530 -17.623 4.218 1.00 98.12 385 LYS A CA 1
ATOM 3014 C C . LYS A 1 385 ? -1.357 -16.188 3.753 1.00 98.12 385 LYS A C 1
ATOM 3016 O O . LYS A 1 385 ? -1.885 -15.804 2.711 1.00 98.12 385 LYS A O 1
ATOM 3021 N N . LEU A 1 386 ? -0.577 -15.420 4.503 1.00 98.56 386 LEU A N 1
ATOM 3022 C CA . LEU A 1 386 ? -0.062 -14.145 4.028 1.00 98.56 386 LEU A CA 1
ATOM 3023 C C . LEU A 1 386 ? 1.147 -14.425 3.132 1.00 98.56 386 LEU A C 1
ATOM 3025 O O . LEU A 1 386 ? 2.159 -14.947 3.603 1.00 98.56 386 LEU A O 1
ATOM 3029 N N . VAL A 1 387 ? 1.043 -14.076 1.856 1.00 98.38 387 VAL A N 1
ATOM 3030 C CA . VAL A 1 387 ? 2.138 -14.174 0.890 1.00 98.38 387 VAL A CA 1
ATOM 3031 C C . VAL A 1 387 ? 2.745 -12.790 0.718 1.00 98.38 387 VAL A C 1
ATOM 3033 O O . VAL A 1 387 ? 2.046 -11.840 0.372 1.00 98.38 387 VAL A O 1
ATOM 3036 N N . VAL A 1 388 ? 4.044 -12.685 0.980 1.00 98.06 388 VAL A N 1
ATOM 3037 C CA . VAL A 1 388 ? 4.810 -11.436 0.931 1.00 98.06 388 VAL A CA 1
ATOM 3038 C C . VAL A 1 388 ? 5.956 -11.630 -0.041 1.00 98.06 388 VAL A C 1
ATOM 3040 O O . VAL A 1 388 ? 6.788 -12.512 0.157 1.00 98.06 388 VAL A O 1
ATOM 3043 N N . GLU A 1 389 ? 6.041 -10.805 -1.074 1.00 96.06 389 GLU A N 1
ATOM 3044 C CA . GLU A 1 389 ? 7.261 -10.733 -1.871 1.00 96.06 389 GLU A CA 1
ATOM 3045 C C . GLU A 1 389 ? 8.206 -9.738 -1.224 1.00 96.06 389 GLU A C 1
ATOM 3047 O O . GLU A 1 389 ? 7.818 -8.618 -0.922 1.00 96.06 389 GLU A O 1
ATOM 3052 N N . GLY A 1 390 ? 9.437 -10.157 -0.959 1.00 93.25 390 GLY A N 1
ATOM 3053 C CA . GLY A 1 390 ? 10.449 -9.310 -0.360 1.00 93.25 390 GLY A CA 1
ATOM 3054 C C . GLY A 1 390 ? 10.882 -8.177 -1.280 1.00 93.25 390 GLY A C 1
ATOM 3055 O O . GLY A 1 390 ? 10.655 -8.174 -2.490 1.00 93.25 390 GLY A O 1
ATOM 3056 N N . GLY A 1 391 ? 11.566 -7.224 -0.666 1.00 87.31 391 GLY A N 1
ATOM 3057 C CA . GLY A 1 391 ? 12.236 -6.148 -1.363 1.00 87.31 391 GLY A CA 1
ATOM 3058 C C . GLY A 1 391 ? 13.308 -6.601 -2.365 1.00 87.31 391 GLY A C 1
ATOM 3059 O O . GLY A 1 391 ? 13.906 -7.665 -2.193 1.00 87.31 391 GLY A O 1
ATOM 3060 N N . ARG A 1 392 ? 13.584 -5.774 -3.383 1.00 86.56 392 ARG A N 1
ATOM 3061 C CA . ARG A 1 392 ? 14.649 -5.990 -4.379 1.00 86.56 392 ARG A CA 1
ATOM 3062 C C . ARG A 1 392 ? 15.746 -4.939 -4.216 1.00 86.56 392 ARG A C 1
ATOM 3064 O O . ARG A 1 392 ? 15.516 -3.742 -4.386 1.00 86.56 392 ARG A O 1
ATOM 3071 N N . ALA A 1 393 ? 16.960 -5.376 -3.892 1.00 78.06 393 ALA A N 1
ATOM 3072 C CA . ALA A 1 393 ? 18.118 -4.489 -3.836 1.00 78.06 393 ALA A CA 1
ATOM 3073 C C . ALA A 1 393 ? 18.715 -4.249 -5.234 1.00 78.06 393 ALA A C 1
ATOM 3075 O O . ALA A 1 393 ? 18.531 -5.041 -6.159 1.00 78.06 393 ALA A O 1
ATOM 3076 N N . ALA A 1 394 ? 19.488 -3.170 -5.380 1.00 73.81 394 ALA A N 1
ATOM 3077 C CA . ALA A 1 394 ? 20.201 -2.889 -6.624 1.00 73.81 394 ALA A CA 1
ATOM 3078 C C . ALA A 1 394 ? 21.123 -4.063 -7.013 1.00 73.81 394 ALA A C 1
ATOM 3080 O O . ALA A 1 394 ? 21.974 -4.484 -6.225 1.00 73.81 394 ALA A O 1
ATOM 3081 N N . GLY A 1 395 ? 20.964 -4.570 -8.239 1.00 73.81 395 GLY A N 1
ATOM 3082 C CA . GLY A 1 395 ? 21.750 -5.691 -8.766 1.00 73.81 395 GLY A CA 1
ATOM 3083 C C . GLY A 1 395 ? 21.277 -7.083 -8.332 1.00 73.81 395 GLY A C 1
ATOM 3084 O O . GLY A 1 395 ? 22.045 -8.034 -8.464 1.00 73.81 395 GLY A O 1
ATOM 3085 N N . GLN A 1 396 ? 20.058 -7.215 -7.796 1.00 76.88 396 GLN A N 1
ATOM 3086 C CA . GLN A 1 396 ? 19.414 -8.513 -7.589 1.00 76.88 396 GLN A CA 1
ATOM 3087 C C . GLN A 1 396 ? 18.499 -8.861 -8.770 1.00 76.88 396 GLN A C 1
ATOM 3089 O O . GLN A 1 396 ? 17.554 -8.131 -9.054 1.00 76.88 396 GLN A O 1
ATOM 3094 N N . ASP A 1 397 ? 18.757 -10.009 -9.400 1.00 76.00 397 ASP A N 1
ATOM 3095 C CA . ASP A 1 397 ? 17.951 -10.578 -10.496 1.00 76.00 397 ASP A CA 1
ATOM 3096 C C . ASP A 1 397 ? 16.735 -11.373 -9.973 1.00 76.00 397 ASP A C 1
ATOM 3098 O O . ASP A 1 397 ? 16.322 -12.346 -10.594 1.00 76.00 397 ASP A O 1
ATOM 3102 N N . GLY A 1 398 ? 16.244 -11.057 -8.771 1.00 85.00 398 GLY A N 1
ATOM 3103 C CA . GLY A 1 398 ? 15.150 -11.791 -8.142 1.00 85.00 398 GLY A CA 1
ATOM 3104 C C . GLY A 1 398 ? 14.777 -11.284 -6.755 1.00 85.00 398 GLY A C 1
ATOM 3105 O O . GLY A 1 398 ? 15.417 -10.385 -6.206 1.00 85.00 398 GLY A O 1
ATOM 3106 N N . ALA A 1 399 ? 13.720 -11.863 -6.191 1.00 91.50 399 ALA A N 1
ATOM 3107 C CA . ALA A 1 399 ? 13.243 -11.593 -4.837 1.00 91.50 399 ALA A CA 1
ATOM 3108 C C . ALA A 1 399 ? 13.007 -12.900 -4.068 1.00 91.50 399 ALA A C 1
ATOM 3110 O O . ALA A 1 399 ? 12.919 -13.983 -4.641 1.00 91.50 399 AL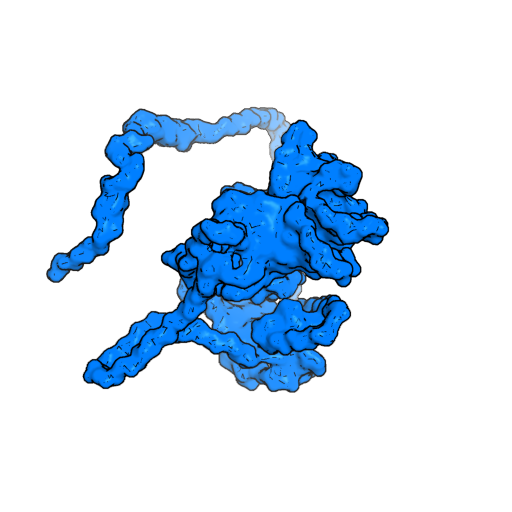A A O 1
ATOM 3111 N N . THR A 1 400 ? 12.868 -12.805 -2.748 1.00 94.94 400 THR A N 1
ATOM 3112 C CA . THR A 1 400 ? 12.374 -13.925 -1.938 1.00 94.94 400 THR A CA 1
ATOM 3113 C C . THR A 1 400 ? 10.886 -13.734 -1.697 1.00 94.94 400 THR A C 1
ATOM 3115 O O . THR A 1 400 ? 10.483 -12.705 -1.162 1.00 94.94 400 THR A O 1
ATOM 3118 N N . ARG A 1 401 ? 10.067 -14.727 -2.027 1.00 97.31 401 ARG A N 1
ATOM 3119 C CA . ARG A 1 401 ? 8.676 -14.811 -1.591 1.00 97.31 401 ARG A CA 1
ATOM 3120 C C . ARG A 1 401 ? 8.597 -15.564 -0.268 1.00 97.31 401 ARG A C 1
ATOM 3122 O O . ARG A 1 401 ? 9.101 -16.677 -0.148 1.00 97.31 401 ARG A O 1
ATOM 3129 N N . TYR A 1 402 ? 7.927 -14.970 0.704 1.00 98.31 402 TYR A N 1
ATOM 3130 C CA . TYR A 1 402 ? 7.681 -15.517 2.031 1.00 98.31 402 TYR A CA 1
ATOM 3131 C C . TYR A 1 402 ? 6.207 -15.896 2.157 1.00 98.31 402 TYR A C 1
ATOM 3133 O O . TYR A 1 402 ? 5.330 -15.133 1.756 1.00 98.31 402 TYR A O 1
ATOM 3141 N N . SER A 1 403 ? 5.924 -17.064 2.729 1.00 98.50 403 SER A N 1
ATOM 3142 C CA . SER A 1 403 ? 4.559 -17.480 3.072 1.00 98.50 403 SER A CA 1
ATOM 3143 C C . SER A 1 403 ? 4.428 -17.626 4.580 1.00 98.50 403 SER A C 1
ATOM 3145 O O . SER A 1 403 ? 5.139 -18.425 5.190 1.00 98.50 403 SER A O 1
ATOM 3147 N N . TYR A 1 404 ? 3.512 -16.864 5.174 1.00 98.56 404 TYR A N 1
ATOM 3148 C CA . TYR A 1 404 ? 3.254 -16.860 6.609 1.00 98.56 404 TYR A CA 1
ATOM 3149 C C . TYR A 1 404 ? 1.894 -17.472 6.930 1.00 98.56 404 TYR A C 1
ATOM 3151 O O . TYR A 1 404 ? 0.868 -17.075 6.374 1.00 98.56 404 TYR A O 1
ATOM 3159 N N . VAL A 1 405 ? 1.878 -18.395 7.886 1.00 98.12 405 VAL A N 1
ATOM 3160 C CA . VAL A 1 405 ? 0.656 -18.963 8.456 1.00 98.12 405 VAL A CA 1
ATOM 3161 C C . VAL A 1 405 ? 0.300 -18.185 9.728 1.00 98.12 405 VAL A C 1
ATOM 3163 O O . VAL A 1 405 ? 1.139 -18.082 10.627 1.00 98.12 405 VAL A O 1
ATOM 3166 N N . PRO A 1 406 ? -0.918 -17.636 9.848 1.00 97.31 406 PRO A N 1
ATOM 3167 C CA . PRO A 1 406 ? -1.327 -16.945 11.064 1.00 97.31 406 PRO A CA 1
ATOM 3168 C C . PRO A 1 406 ? -1.583 -17.928 12.224 1.00 97.31 406 PRO A C 1
ATOM 3170 O O . PRO A 1 406 ? -2.420 -18.825 12.128 1.00 97.31 406 PRO A O 1
ATOM 3173 N N . ASP A 1 407 ? -0.909 -17.721 13.355 1.00 96.94 407 ASP A N 1
ATOM 3174 C CA . ASP A 1 407 ? -1.259 -18.255 14.675 1.00 96.94 407 ASP A CA 1
ATOM 3175 C C . ASP A 1 407 ? -2.053 -17.174 15.426 1.00 96.94 407 ASP A C 1
ATOM 3177 O O . ASP A 1 407 ? -1.494 -16.330 16.136 1.00 96.94 407 ASP A O 1
ATOM 3181 N N . PHE A 1 408 ? -3.377 -17.182 15.242 1.00 93.62 408 PHE A N 1
ATOM 3182 C CA . PHE A 1 408 ? -4.287 -16.207 15.855 1.00 93.62 408 PHE A CA 1
ATOM 3183 C C . PHE A 1 408 ? -4.252 -16.239 17.385 1.00 93.62 408 PHE A C 1
ATOM 3185 O O . PHE A 1 408 ? -4.420 -15.204 18.013 1.00 93.62 408 PHE A O 1
ATOM 3192 N N . SER A 1 409 ? -3.961 -17.393 17.994 1.00 94.25 409 SER A N 1
ATOM 3193 C CA . SER A 1 409 ? -3.917 -17.521 19.456 1.00 94.25 409 SER A CA 1
ATOM 3194 C C . SER A 1 409 ? -2.747 -16.767 20.089 1.00 94.25 409 SER A C 1
ATOM 3196 O O . SER A 1 409 ? -2.824 -16.341 21.241 1.00 94.25 409 SER A O 1
ATOM 3198 N N . LYS A 1 410 ? -1.657 -16.600 19.333 1.00 96.88 410 LYS A N 1
ATOM 3199 C CA . LYS A 1 410 ? -0.457 -15.874 19.764 1.00 96.88 410 LYS A CA 1
ATOM 3200 C C . LYS A 1 410 ? -0.307 -14.513 19.100 1.00 96.88 410 LYS A C 1
ATOM 3202 O O . LYS A 1 410 ? 0.637 -13.801 19.431 1.00 96.88 410 LYS A O 1
ATOM 3207 N N . HIS A 1 411 ? -1.196 -14.175 18.168 1.00 97.44 411 HIS A N 1
ATOM 3208 C CA . HIS A 1 411 ? -1.077 -13.007 17.299 1.00 97.44 411 HIS A CA 1
ATOM 3209 C C . HIS A 1 411 ? 0.277 -12.988 16.567 1.00 97.44 411 HIS A C 1
ATOM 3211 O O . HIS A 1 411 ? 1.067 -12.044 16.650 1.00 97.44 411 HIS A O 1
ATOM 3217 N N . GLN A 1 412 ? 0.585 -14.094 15.884 1.00 98.25 412 GLN A N 1
ATOM 3218 C CA . GLN A 1 412 ? 1.830 -14.265 15.137 1.00 98.25 412 GLN A CA 1
ATOM 3219 C C . GLN A 1 412 ? 1.555 -14.662 13.690 1.00 98.25 412 GLN A C 1
ATOM 3221 O O . GLN A 1 412 ? 0.678 -15.471 13.415 1.00 98.25 412 GLN A O 1
ATOM 3226 N N . LEU A 1 413 ? 2.333 -14.117 12.766 1.00 98.50 413 LEU A N 1
ATOM 3227 C CA . LEU A 1 413 ? 2.468 -14.576 11.391 1.00 98.50 413 LEU A CA 1
ATOM 3228 C C . LEU A 1 413 ? 3.733 -15.432 11.341 1.00 98.50 413 LEU A C 1
ATOM 3230 O O . LEU A 1 413 ? 4.846 -14.915 11.415 1.00 98.50 413 LEU A O 1
ATOM 3234 N N . VAL A 1 414 ? 3.568 -16.752 11.297 1.00 98.56 414 VAL A N 1
ATOM 3235 C CA . VAL A 1 414 ? 4.672 -17.713 11.393 1.00 98.56 414 VAL A CA 1
ATOM 3236 C C . VAL A 1 414 ? 5.162 -18.062 10.000 1.00 98.56 414 VAL A C 1
ATOM 3238 O O . VAL A 1 414 ? 4.387 -18.557 9.183 1.00 98.56 414 VAL A O 1
ATOM 3241 N N . LEU A 1 415 ? 6.441 -17.816 9.728 1.00 98.50 415 LEU A N 1
ATOM 3242 C CA . LEU A 1 415 ? 7.047 -18.149 8.449 1.00 98.50 415 LEU A CA 1
ATOM 3243 C C . LEU A 1 415 ? 7.022 -19.664 8.235 1.00 98.50 415 LEU A C 1
ATOM 3245 O O . LEU A 1 415 ? 7.583 -20.428 9.021 1.00 98.50 415 LEU A O 1
ATOM 3249 N N . GLU A 1 416 ? 6.377 -20.089 7.156 1.00 98.25 416 GLU A N 1
ATOM 3250 C CA . GLU A 1 416 ? 6.265 -21.494 6.774 1.00 98.25 416 GLU A CA 1
ATOM 3251 C C . GLU A 1 416 ? 7.259 -21.850 5.667 1.00 98.25 416 GLU A C 1
ATOM 3253 O O . GLU A 1 416 ? 7.908 -22.896 5.728 1.00 98.25 416 GLU A O 1
ATOM 3258 N N . SER A 1 417 ? 7.399 -20.982 4.661 1.00 97.88 417 SER A N 1
ATOM 3259 C CA . SER A 1 417 ? 8.282 -21.232 3.522 1.00 97.88 417 SER A CA 1
ATOM 3260 C C . SER A 1 417 ? 8.846 -19.962 2.901 1.00 97.88 417 SER A C 1
ATOM 3262 O O . SER A 1 417 ? 8.212 -18.905 2.908 1.00 97.88 417 SER A O 1
ATOM 3264 N N . GLU A 1 418 ? 10.010 -20.131 2.279 1.00 97.62 418 GLU A N 1
ATOM 3265 C CA . GLU A 1 418 ? 10.685 -19.143 1.446 1.00 97.62 418 GLU A CA 1
ATOM 3266 C C . GLU A 1 418 ? 10.895 -19.725 0.043 1.00 97.62 418 GLU A C 1
ATOM 3268 O O . GLU A 1 418 ? 11.315 -20.875 -0.107 1.00 97.62 418 GLU A O 1
ATOM 3273 N N . GLU A 1 419 ? 10.624 -18.930 -0.984 1.00 96.81 419 GLU A N 1
ATOM 3274 C CA . GLU A 1 419 ? 10.823 -19.281 -2.388 1.00 96.81 419 GLU A CA 1
ATOM 3275 C C . GLU A 1 419 ? 11.645 -18.181 -3.065 1.00 96.81 419 GLU A C 1
ATOM 3277 O O . GLU A 1 419 ? 11.313 -17.004 -2.964 1.00 96.81 419 GLU A O 1
ATOM 3282 N N . GLN A 1 420 ? 12.720 -18.548 -3.762 1.00 95.25 420 GLN A N 1
ATOM 3283 C CA . GLN A 1 420 ? 13.440 -17.604 -4.618 1.00 95.25 420 GLN A CA 1
ATOM 3284 C C . GLN A 1 420 ? 12.674 -17.451 -5.929 1.00 95.25 420 GLN A C 1
ATOM 3286 O O . GLN A 1 420 ? 12.501 -18.431 -6.656 1.00 95.25 420 GLN A O 1
ATOM 3291 N N . ILE A 1 421 ? 12.235 -16.231 -6.220 1.00 92.25 421 ILE A N 1
ATOM 3292 C CA . ILE A 1 421 ? 11.549 -15.871 -7.458 1.00 92.25 421 ILE A CA 1
ATOM 3293 C C . ILE A 1 421 ? 12.462 -14.997 -8.332 1.00 92.25 421 ILE A C 1
ATOM 3295 O O . ILE A 1 421 ? 13.272 -14.247 -7.780 1.00 92.25 421 ILE A O 1
ATOM 3299 N N . PRO A 1 422 ? 12.365 -15.104 -9.670 1.00 84.25 422 PRO A N 1
ATOM 3300 C CA . PRO A 1 422 ? 13.098 -14.239 -10.593 1.00 84.25 422 PRO A CA 1
ATOM 3301 C C . PRO A 1 422 ? 12.756 -12.743 -10.486 1.00 84.25 422 PRO A C 1
ATOM 3303 O O . PRO A 1 422 ? 11.787 -12.349 -9.786 1.00 84.25 422 PRO A O 1
#

Radius of gyration: 29.59 Å; chains: 1; bounding box: 69×84×78 Å

Sequence (422 aa):
MDDHKPEWYARLRKGPFGENAFDSNKQKEVESRARAGGPTKSRRRLNPWAVTIAAVAILALAFILIPALSQPNGSDRQAADEPVMTVQYVSDHLRIGLSEEEVKRAFGEEYVGQSVRRDFPREHKEDPRDMSTWSAVDIWRYDYGMSAGYEAAPVNGITDQDGSFDLAGLHNGDIEAQLVIYWKDRVVERVIYKTLNEGGDIDTTQIGPGVEEAPPTDPPVMESPDAEVPPIEAEMPAPNEGIRATGESAYGLFQLRPRQGGDENIQALGAPSCIGQETDLQFAGDYELYFLNRSGDEKLVQQFNRLEMIQRENGAIEFMKLDFPNAEIFLFIPRYTDCHGLEFYAYGVDKESGEASNFTFLNGESTLPNAITSPVNLPIVSDGKLVVEGGRAAGQDGATRYSYVPDFSKHQLVLESEEQIP

Organism: NCBI:txid2728023

pLDDT: mean 79.59, std 18.79, range [31.8, 98.69]

Secondary structure (DSSP, 8-state):
------THHHHHTTSS--S-SS-HHHHHHHHHHHHH-S---------HHHHHHHHHHHHHHHHHHGGGS------------PPP--HHHHHHH--TT-BHHHHHHHH-S--EEEEEE---SS----BTTBGGG-SEEEEEEEEESPPTT--PPP---SSSTTTTS-HHHHHHTS-SEEEEEEEETTEEEEEEEEEE-TTS-EEEEEESS----SPP-SPP----S---PPP----PPPTT-S-SEEEEETTEEEEEEEPTT--EEEEE--S--SS--TTSEEEEEEEEEEEEETTS-EEEEEEEEEEEEEESSSSPEEPEEEE-SSEEEEEE-SBS--SS-EEEEEEEEETTT--EEEEEEEETTEEES-EEE-SSS--EEETTEEEEEPP--TT-S-EEEEEEEEETTTTEEEEEEEEEE-